Protein AF-A0A813E337-F1 (afdb_monomer)

InterPro domains:
  IPR007271 Nucleotide-sugar transporter [PF04142] (311-535)
  IPR007271 Nucleotide-sugar transporter [PTHR10231] (270-540)

Solvent-accessible surface area (backbone atoms only — not comparable to full-atom values): 30916 Å² total; per-residue (Å²): 139,85,83,78,85,76,80,70,97,73,87,74,57,74,67,59,58,58,54,57,65,64,73,79,60,86,74,76,52,71,68,57,54,50,50,56,48,51,52,43,22,50,47,61,25,46,38,60,53,32,47,57,50,38,35,51,77,67,97,60,87,72,90,83,71,86,52,74,73,40,78,45,33,32,48,40,73,59,95,91,29,63,77,26,37,35,20,27,30,29,72,42,77,56,98,71,28,38,30,32,34,34,77,89,61,60,74,53,75,32,43,53,74,57,44,59,73,27,57,49,83,76,66,77,77,50,98,91,51,85,41,48,66,35,79,43,33,33,57,41,76,58,88,93,28,59,93,40,58,44,48,26,36,28,41,31,37,46,92,62,33,36,31,32,34,36,75,93,60,62,74,51,76,32,50,42,75,57,45,62,72,29,56,48,85,65,60,76,85,50,91,95,61,84,53,59,46,26,73,44,49,33,51,37,86,46,99,92,33,55,87,40,70,43,61,28,36,29,66,40,70,52,101,64,32,36,29,33,34,38,87,88,72,48,76,48,75,43,45,47,70,58,51,58,74,28,42,55,75,77,72,70,76,79,73,72,82,67,60,69,63,37,61,71,60,41,48,59,50,51,26,31,53,53,50,28,50,52,22,52,57,57,20,47,70,32,93,81,34,40,70,53,27,47,45,54,30,77,52,66,89,59,41,68,59,30,26,53,44,16,37,41,46,25,51,21,52,52,30,48,50,61,23,61,77,49,52,56,71,69,60,51,58,53,59,52,59,51,36,56,54,46,39,53,50,47,44,28,70,75,52,40,82,83,44,66,75,51,74,68,46,51,50,36,45,50,51,49,51,50,54,46,50,53,52,52,55,63,62,55,73,78,56,90,44,76,71,62,46,52,48,39,51,51,24,49,52,33,46,54,52,24,34,49,39,45,41,54,31,43,56,53,44,28,54,49,47,50,75,46,57,90,51,60,66,44,27,56,48,26,28,21,27,52,36,16,37,54,42,39,49,53,50,32,54,74,78,40,43,64,44,75,73,38,73,71,50,37,54,34,60,64,47,74,36,45,53,47,33,24,53,41,51,35,52,46,51,54,45,51,52,49,41,24,54,75,62,36,63,63,62,51,53,46,33,58,39,52,15,56,54,52,32,51,54,47,38,46,70,39,80,88,63,74,42,77,85,51,69,70,59,53,52,53,52,49,52,46,36,51,42,51,46,52,40,51,51,58,46,51,54,52,54,52,52,52,59,74,70,52,80,77,80,77,73,79,74,86,81,126

Foldseek 3Di:
DDDD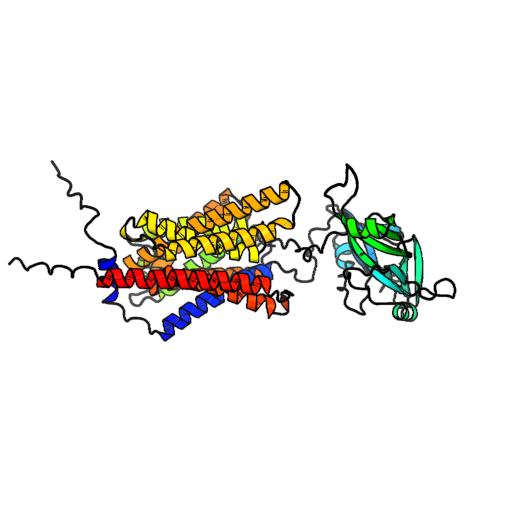PPPDPPDDDPVNLVVVLVPPDDFPDPVVLVVLLVLLLVLLLCLVVLVVVLLDDPQDPPLDDDDAQDKFKFQDDDPVRHQKIFIWGFHDDDPFWTWIATPVGDIDIDGSVNRSVGTDGDDPDDVQDDDQQDKFKFQDDDPVRHPHIWIWGFGMDHPQWTKTATLVGDIDIDGPVVRSVGTDDQDEDDPPDDGQRDWFWFQDDDPVRHPPIFIWGFGDDDPFWTWTATPVSDIDIDGPVVRNVRGDDDQPPPPPLSDRQADLLLLVLVLLVVLLVVLLVVLCPDPVHSVVSNCLQVDDPLLVLLLVLLLLVLLLSVLVSVLVNLDDPLLLLLLLLLLLVLLLVVCCVVVPPVSDDDPLLVVLNVVSVVLNVVVVVVVVVNDPDPVSVVSNVVSSVSSNVSSNSVSVSQQSLLVSLSSVVVRDLSSSSSSNSVSNSVSNVVVCCVPPVQCVPDPCSSCRSDDPSSVVSSVSVSSNVSSSSVCSNSPNPLSSSLSSLSSSLVSVVCLCPPPVNVDPDDPVVNVSSVSSSVSSVVSSVVSVVVVVVVVVVDDDPPDDPDDD

Radius of gyration: 31.26 Å; Cα contacts (8 Å, |Δi|>4): 747; chains: 1; bounding box: 81×55×105 Å

Structure (mmCIF, N/CA/C/O backbone):
data_AF-A0A813E337-F1
#
_entry.id   AF-A0A813E337-F1
#
loop_
_atom_site.group_PDB
_atom_site.id
_atom_site.type_symbol
_atom_site.label_atom_id
_atom_site.label_alt_id
_atom_site.label_comp_id
_atom_site.label_asym_id
_atom_site.label_entity_id
_atom_site.label_seq_id
_atom_site.pdbx_PDB_ins_code
_atom_site.Cartn_x
_atom_site.Cartn_y
_atom_site.Cartn_z
_atom_site.occupancy
_atom_site.B_iso_or_equiv
_atom_site.auth_seq_id
_atom_site.auth_comp_id
_atom_site.auth_asym_id
_atom_site.auth_atom_id
_atom_site.pdbx_PDB_model_num
ATOM 1 N N . MET A 1 1 ? -21.466 32.734 41.279 1.00 33.88 1 MET A N 1
ATOM 2 C CA . MET A 1 1 ? -20.291 31.867 41.506 1.00 33.88 1 MET A CA 1
ATOM 3 C C . MET A 1 1 ? -20.679 30.455 41.108 1.00 33.88 1 MET A C 1
ATOM 5 O O . MET A 1 1 ? -21.390 29.799 41.851 1.00 33.88 1 MET A O 1
ATOM 9 N N . VAL A 1 2 ? -20.325 30.049 39.889 1.00 30.69 2 VAL A N 1
ATOM 10 C CA . VAL A 1 2 ? -20.595 28.709 39.349 1.00 30.69 2 VAL A CA 1
ATOM 11 C C . VAL A 1 2 ? -19.306 27.916 39.513 1.00 30.69 2 VAL A C 1
ATOM 13 O O . VAL A 1 2 ? -18.301 28.245 38.887 1.00 30.69 2 VAL A O 1
A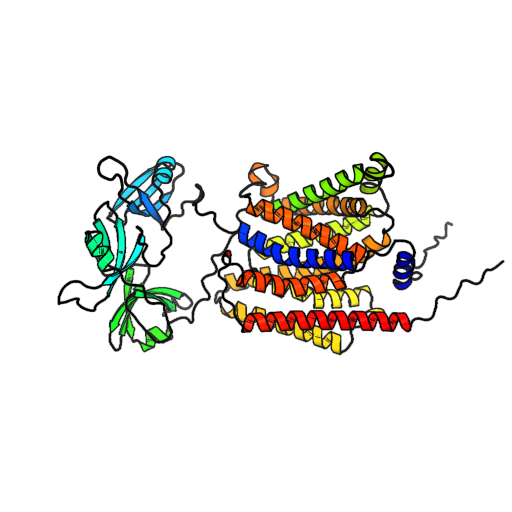TOM 16 N N . GLN A 1 3 ? -19.315 26.935 40.410 1.00 25.69 3 GLN A N 1
ATOM 17 C CA . GLN A 1 3 ? -18.191 26.038 40.638 1.00 25.69 3 GLN A CA 1
ATOM 18 C C . GLN A 1 3 ? -18.334 24.869 39.657 1.00 25.69 3 GLN A C 1
ATOM 20 O O . GLN A 1 3 ? -19.312 24.128 39.685 1.00 25.69 3 GLN A O 1
ATOM 25 N N . SER A 1 4 ? -17.403 24.788 38.711 1.00 28.17 4 SER A N 1
ATOM 26 C CA . SER A 1 4 ? -17.329 23.749 37.690 1.00 28.17 4 SER A CA 1
ATOM 27 C C . SER A 1 4 ? -16.837 22.435 38.298 1.00 28.17 4 SER A C 1
ATOM 29 O O . SER A 1 4 ? -15.667 22.340 38.676 1.00 28.17 4 SER A O 1
ATOM 31 N N . ASP A 1 5 ? -17.690 21.412 38.333 1.00 28.72 5 ASP A N 1
ATOM 32 C CA . ASP A 1 5 ? -17.273 20.036 38.612 1.00 28.72 5 ASP A CA 1
ATOM 33 C C . ASP A 1 5 ? -16.485 19.479 37.420 1.00 28.72 5 ASP A C 1
ATOM 35 O O . ASP A 1 5 ? -17.016 18.933 36.448 1.00 28.72 5 ASP A O 1
ATOM 39 N N . MET A 1 6 ? -15.170 19.653 37.492 1.00 26.56 6 MET A N 1
ATOM 40 C CA . MET A 1 6 ? -14.204 19.042 36.594 1.00 26.56 6 MET A CA 1
ATOM 41 C C . MET A 1 6 ? -14.080 17.559 36.972 1.00 26.56 6 MET A C 1
ATOM 43 O O . MET A 1 6 ? -13.317 17.196 37.864 1.00 26.56 6 MET A O 1
ATOM 47 N N . LYS A 1 7 ? -14.858 16.684 36.318 1.00 26.81 7 LYS A N 1
ATOM 48 C CA . LYS A 1 7 ? -14.708 15.227 36.470 1.00 26.81 7 LYS A CA 1
ATOM 49 C C . LYS A 1 7 ? -13.282 14.816 36.088 1.00 26.81 7 LYS A C 1
ATOM 51 O O . LYS A 1 7 ? -12.870 14.972 34.938 1.00 26.81 7 LYS A O 1
ATOM 56 N N . SER A 1 8 ? -12.545 14.307 37.075 1.00 26.91 8 SER A N 1
ATOM 57 C CA . SER A 1 8 ? -11.182 13.794 36.942 1.00 26.91 8 SER A CA 1
ATOM 58 C C . SER A 1 8 ? -11.106 12.688 35.885 1.00 26.91 8 SER A C 1
ATOM 60 O O . SER A 1 8 ? -11.928 11.776 35.846 1.00 26.91 8 SER A O 1
ATOM 62 N N . TYR A 1 9 ? -10.090 12.759 35.026 1.00 28.55 9 TYR A N 1
ATOM 63 C CA . TYR A 1 9 ? -9.856 11.880 33.871 1.00 28.55 9 TYR A CA 1
ATOM 64 C C . TYR A 1 9 ? -9.360 10.463 34.256 1.00 28.55 9 TYR A C 1
ATOM 66 O O . TYR A 1 9 ? -8.743 9.776 33.443 1.00 28.55 9 TYR A O 1
ATOM 74 N N . THR A 1 10 ? -9.578 10.027 35.500 1.00 35.53 10 THR A N 1
ATOM 75 C CA . THR A 1 10 ? -8.940 8.842 36.107 1.00 35.53 10 THR A CA 1
ATOM 76 C C . THR A 1 10 ? -9.859 7.650 36.362 1.00 35.53 10 THR A C 1
ATOM 78 O O . THR A 1 10 ? -9.346 6.563 36.612 1.00 35.53 10 THR A O 1
ATOM 81 N N . ASP A 1 11 ? -11.182 7.788 36.254 1.00 35.00 11 ASP A N 1
ATOM 82 C CA . ASP A 1 11 ? -12.082 6.843 36.943 1.00 35.00 11 ASP A CA 1
ATOM 83 C C . ASP A 1 11 ? -12.647 5.706 36.067 1.00 35.00 11 ASP A C 1
ATOM 85 O O . ASP A 1 11 ? -13.554 4.990 36.479 1.00 35.00 11 ASP A O 1
ATOM 89 N N . ALA A 1 12 ? -12.092 5.475 34.872 1.00 32.62 12 ALA A N 1
ATOM 90 C CA . ALA A 1 12 ? -12.396 4.276 34.084 1.00 32.62 12 ALA A CA 1
ATOM 91 C C . ALA A 1 12 ? -11.132 3.709 33.427 1.00 32.62 12 ALA A C 1
ATOM 93 O O . ALA A 1 12 ? -10.638 4.210 32.413 1.00 32.62 12 ALA A O 1
ATOM 94 N N . THR A 1 13 ? -10.602 2.630 33.996 1.00 38.00 13 THR A N 1
ATOM 95 C CA . THR A 1 13 ? -9.501 1.860 33.413 1.00 38.00 13 THR A CA 1
ATOM 96 C C . THR A 1 13 ? -9.983 1.062 32.194 1.00 38.00 13 THR A C 1
ATOM 98 O O . THR A 1 13 ? -11.095 0.545 32.159 1.00 38.00 13 THR A O 1
ATOM 101 N N . PHE A 1 14 ? -9.137 0.925 31.164 1.00 36.78 14 PHE A N 1
ATOM 102 C CA . PHE A 1 14 ? -9.425 0.198 29.909 1.00 36.78 14 PHE A CA 1
ATOM 103 C C . PHE A 1 14 ? -9.961 -1.238 30.097 1.00 36.78 14 PHE A C 1
ATOM 105 O O . PHE A 1 14 ? -10.621 -1.763 29.199 1.00 36.78 14 PHE A O 1
ATOM 112 N N . SER A 1 15 ? -9.689 -1.872 31.242 1.00 37.12 15 SER A N 1
ATOM 113 C CA . SER A 1 15 ? -10.260 -3.167 31.629 1.00 37.12 15 SER A CA 1
ATOM 114 C C . SER A 1 15 ? -11.779 -3.115 31.780 1.00 37.12 15 SER A C 1
ATOM 116 O O . SER A 1 15 ? -12.457 -4.062 31.395 1.00 37.12 15 SER A O 1
ATOM 118 N N . ASP A 1 16 ? -12.328 -2.002 32.259 1.00 33.31 16 ASP A N 1
ATOM 119 C CA . ASP A 1 16 ? -13.739 -1.889 32.637 1.00 33.31 16 ASP A CA 1
ATOM 120 C C . ASP A 1 16 ? -14.629 -1.638 31.412 1.00 33.31 16 ASP A C 1
ATOM 122 O O . ASP A 1 16 ? -15.734 -2.179 31.308 1.00 33.31 16 ASP A O 1
ATOM 126 N N . VAL A 1 17 ? -14.097 -0.935 30.405 1.00 40.19 17 VAL A N 1
ATOM 127 C CA . VAL A 1 17 ? -14.743 -0.751 29.093 1.00 40.19 17 VAL A CA 1
ATOM 128 C C . VAL A 1 17 ? -14.653 -2.030 28.249 1.00 40.19 17 VAL A C 1
ATOM 130 O O . VAL A 1 17 ? -15.630 -2.418 27.610 1.00 40.19 17 VAL A O 1
ATOM 133 N N . ALA A 1 18 ? -13.517 -2.739 28.286 1.00 36.94 18 ALA A N 1
ATOM 134 C CA . ALA A 1 18 ? -13.353 -4.017 27.588 1.00 36.94 18 ALA A CA 1
ATOM 135 C C . ALA A 1 18 ? -14.192 -5.152 28.209 1.00 36.94 18 ALA A C 1
ATOM 137 O O . ALA A 1 18 ? -14.639 -6.050 27.490 1.00 36.94 18 ALA A O 1
ATOM 138 N N . ASN A 1 19 ? -14.428 -5.111 29.524 1.00 34.75 19 ASN A N 1
ATOM 139 C CA . ASN A 1 19 ? -15.256 -6.090 30.230 1.00 34.75 19 ASN A CA 1
ATOM 140 C C . ASN A 1 19 ? -16.757 -5.782 30.127 1.00 34.75 19 ASN A C 1
ATOM 142 O O . ASN A 1 19 ? -17.545 -6.719 30.014 1.00 34.75 19 ASN A O 1
ATOM 146 N N . SER A 1 20 ? -17.158 -4.507 30.076 1.00 30.70 20 SER A N 1
ATOM 147 C CA . SER A 1 20 ? -18.566 -4.133 29.865 1.00 30.70 20 SER A CA 1
ATOM 148 C C . SER A 1 20 ? -19.017 -4.370 28.418 1.00 30.70 20 SER A C 1
ATOM 150 O O . SER A 1 20 ? -20.097 -4.906 28.193 1.00 30.70 20 SER A O 1
ATOM 152 N N . ALA A 1 21 ? -18.153 -4.117 27.425 1.00 40.03 21 ALA A N 1
ATOM 153 C CA . ALA A 1 21 ? -18.443 -4.414 26.015 1.00 40.03 21 ALA A CA 1
ATOM 154 C C . ALA A 1 21 ? -18.514 -5.925 25.696 1.00 40.03 21 ALA A C 1
ATOM 156 O O . ALA A 1 21 ? -19.068 -6.322 24.672 1.00 40.03 21 ALA A O 1
ATOM 157 N N . LYS A 1 22 ? -17.979 -6.791 26.569 1.00 37.12 22 LYS A N 1
ATOM 158 C CA . LYS A 1 22 ? -18.057 -8.257 26.431 1.00 37.12 22 LYS A CA 1
ATOM 159 C C . LYS A 1 22 ? -19.416 -8.848 26.827 1.00 37.12 22 LYS A C 1
ATOM 161 O O . LYS A 1 22 ? -19.606 -10.041 26.587 1.00 37.12 22 LYS A O 1
ATOM 166 N N . LYS A 1 23 ? -20.322 -8.075 27.441 1.00 35.97 23 LYS A N 1
ATOM 167 C CA . LYS A 1 23 ? -21.555 -8.606 28.047 1.00 35.97 23 LYS A CA 1
ATOM 168 C C . LYS A 1 23 ? -22.811 -8.585 27.162 1.00 35.97 23 LYS A C 1
ATOM 170 O O . LYS A 1 23 ? -23.722 -9.330 27.489 1.00 35.97 23 LYS A O 1
ATOM 175 N N . GLU A 1 24 ? -22.863 -7.847 26.044 1.00 36.81 24 GLU A N 1
ATOM 176 C CA . GLU A 1 24 ? -24.138 -7.669 25.302 1.00 36.81 24 GLU A CA 1
ATOM 177 C C . GLU A 1 24 ? -24.116 -7.882 23.772 1.00 36.81 24 GLU A C 1
ATOM 179 O O . GLU A 1 24 ? -25.138 -7.704 23.118 1.00 36.81 24 GLU A O 1
ATOM 184 N N . ALA A 1 25 ? -23.021 -8.355 23.169 1.00 40.75 25 ALA A N 1
ATOM 185 C CA . ALA A 1 25 ? -23.039 -8.801 21.769 1.00 40.75 25 ALA A CA 1
ATOM 186 C C . ALA A 1 25 ? -22.798 -10.312 21.696 1.00 40.75 25 ALA A C 1
ATOM 188 O O . ALA A 1 25 ? -21.796 -10.799 22.223 1.00 40.75 25 ALA A O 1
ATOM 189 N N . SER A 1 26 ? -23.693 -11.058 21.036 1.00 43.09 26 SER A N 1
ATOM 190 C CA . SER A 1 26 ? -23.486 -12.476 20.717 1.00 43.09 26 SER A CA 1
ATOM 191 C C . SER A 1 26 ? -22.092 -12.644 20.111 1.00 43.09 26 SER A C 1
ATOM 193 O O . SER A 1 26 ? -21.827 -12.115 19.027 1.00 43.09 26 SER A O 1
ATOM 195 N N . LYS A 1 27 ? -21.173 -13.306 20.827 1.00 54.78 27 LYS A N 1
ATOM 196 C CA . LYS A 1 27 ? -19.796 -13.453 20.351 1.00 54.78 27 LYS A CA 1
ATOM 197 C C . LYS A 1 27 ? -19.831 -14.137 18.980 1.00 54.78 27 LYS A C 1
ATOM 199 O O . LYS A 1 27 ? -20.438 -15.204 18.873 1.00 54.78 27 LYS A O 1
ATOM 204 N N . PRO A 1 28 ? -19.223 -13.545 17.938 1.00 67.81 28 PRO A N 1
ATOM 205 C CA . PRO A 1 28 ? -19.133 -14.195 16.638 1.00 67.81 28 PRO A CA 1
ATOM 206 C C . PRO A 1 28 ? -18.481 -15.573 16.793 1.00 67.81 28 PRO A C 1
ATOM 208 O O . PRO A 1 28 ? -17.564 -15.739 17.602 1.00 67.81 28 PRO A O 1
ATOM 211 N N . SER A 1 29 ? -18.966 -16.564 16.041 1.00 79.88 29 SER A N 1
ATOM 212 C CA . SER A 1 29 ? -18.441 -17.929 16.125 1.00 79.88 29 SER A CA 1
ATOM 213 C C . SER A 1 29 ? -16.946 -17.957 15.789 1.00 79.88 29 SER A C 1
ATOM 215 O O . SER A 1 29 ? -16.470 -17.199 14.939 1.00 79.88 29 SER A O 1
ATOM 217 N N . SER A 1 30 ? -16.190 -18.855 16.426 1.00 79.12 30 SER A N 1
ATOM 218 C CA . SER A 1 30 ? -14.748 -18.994 16.177 1.00 79.12 30 SER A CA 1
ATOM 219 C C . SER A 1 30 ? -14.438 -19.236 14.694 1.00 79.12 30 SER A C 1
ATOM 221 O O . SER A 1 30 ? -13.461 -18.703 14.175 1.00 79.12 30 SER A O 1
ATOM 223 N N . GLY A 1 31 ? -15.310 -19.965 13.985 1.00 80.75 31 GLY A N 1
ATOM 224 C CA . GLY A 1 31 ? -15.195 -20.182 12.540 1.00 80.75 31 GLY A CA 1
ATOM 225 C C . GLY A 1 31 ? -15.337 -18.897 11.718 1.00 80.75 31 GLY A C 1
ATOM 226 O O . GLY A 1 31 ? -14.555 -18.674 10.797 1.00 80.75 31 GLY A O 1
ATOM 227 N N . PHE A 1 32 ? -16.271 -18.010 12.078 1.00 85.00 32 PHE A N 1
ATOM 228 C CA . PHE A 1 32 ? -16.419 -16.710 11.416 1.00 85.00 32 PHE A CA 1
ATOM 229 C C . PHE A 1 32 ? -15.192 -15.815 11.633 1.00 85.00 32 PHE A C 1
ATOM 231 O O . PHE A 1 32 ? -14.718 -15.178 10.694 1.00 85.00 32 PHE A O 1
ATOM 238 N N . LEU A 1 33 ? -14.648 -15.789 12.854 1.00 84.56 33 LEU A N 1
ATOM 239 C CA . LEU A 1 33 ? -13.453 -15.001 13.168 1.00 84.56 33 LEU A CA 1
ATOM 240 C C . LEU A 1 33 ? -12.220 -15.490 12.400 1.00 84.56 33 LEU A C 1
ATOM 242 O O . LEU A 1 33 ? -11.466 -14.667 11.878 1.00 84.56 33 LEU A O 1
ATOM 246 N N . LEU A 1 34 ? -12.041 -16.810 12.288 1.00 84.94 34 LEU A N 1
ATOM 247 C CA . LEU A 1 34 ? -10.969 -17.399 11.485 1.00 84.94 34 LEU A CA 1
ATOM 248 C C . LEU A 1 34 ? -11.130 -17.057 10.002 1.00 84.94 34 LEU A C 1
ATOM 250 O O . LEU A 1 34 ? -10.171 -16.602 9.386 1.00 84.94 34 LEU A O 1
ATOM 254 N N . LEU A 1 35 ? -12.339 -17.185 9.445 1.00 88.62 35 LEU A N 1
ATOM 255 C CA . LEU A 1 35 ? -12.611 -16.827 8.051 1.00 88.62 35 LEU A CA 1
ATOM 256 C C . LEU A 1 35 ? -12.308 -15.348 7.773 1.00 88.62 35 LEU A C 1
ATOM 258 O O . LEU A 1 35 ? -11.619 -15.030 6.804 1.00 88.62 35 LEU A O 1
ATOM 262 N N . LEU A 1 36 ? -12.786 -14.445 8.634 1.00 88.62 36 LEU A N 1
ATOM 263 C CA . LEU A 1 36 ? -12.533 -13.009 8.518 1.00 88.62 36 LEU A CA 1
ATOM 264 C C . LEU A 1 36 ? -11.029 -12.704 8.544 1.00 88.62 36 LEU A C 1
ATOM 266 O O . LEU A 1 36 ? -10.538 -11.921 7.728 1.00 88.62 36 LEU A O 1
ATOM 270 N N . TRP A 1 37 ? -10.294 -13.334 9.463 1.00 89.69 37 TRP A N 1
ATOM 271 C CA . TRP A 1 37 ? -8.851 -13.161 9.583 1.00 89.69 37 TRP A CA 1
ATOM 272 C C . TRP A 1 37 ? -8.103 -13.714 8.359 1.00 89.69 37 TRP A C 1
ATOM 274 O O . TRP A 1 37 ? -7.244 -13.029 7.807 1.00 89.69 37 TRP A O 1
ATOM 284 N N . SER A 1 38 ? -8.472 -14.896 7.860 1.00 87.75 38 SER A N 1
ATOM 285 C CA . SER A 1 38 ? -7.885 -15.481 6.648 1.00 87.75 38 SER A CA 1
ATOM 286 C C . SER A 1 38 ? -8.143 -14.624 5.406 1.00 87.75 38 SER A C 1
ATOM 288 O O . SER A 1 38 ? -7.221 -14.390 4.624 1.00 87.75 38 SER A O 1
ATOM 290 N N . LEU A 1 39 ? -9.360 -14.093 5.242 1.00 90.56 39 LEU A N 1
ATOM 291 C CA . LEU A 1 39 ? -9.690 -13.163 4.157 1.00 90.56 39 LEU A CA 1
ATOM 292 C C . LEU A 1 39 ? -8.877 -11.870 4.254 1.00 90.56 39 LEU A C 1
ATOM 294 O O . LEU A 1 39 ? -8.397 -11.364 3.238 1.00 90.56 39 LEU A O 1
ATOM 298 N N . PHE A 1 40 ? -8.676 -11.354 5.468 1.00 90.19 40 PHE A N 1
ATOM 299 C CA . PHE A 1 40 ? -7.812 -10.204 5.706 1.00 90.19 40 PHE A CA 1
ATOM 300 C C . PHE A 1 40 ? -6.366 -10.479 5.266 1.00 90.19 40 PHE A C 1
ATOM 302 O O . PHE A 1 40 ? -5.814 -9.688 4.500 1.00 90.19 40 PHE A O 1
ATOM 309 N N . VAL A 1 41 ? -5.774 -11.603 5.686 1.00 88.88 41 VAL A N 1
ATOM 310 C CA . VAL A 1 41 ? -4.406 -12.004 5.306 1.00 88.88 41 VAL A CA 1
ATOM 311 C C . VAL A 1 41 ? -4.279 -12.157 3.792 1.00 88.88 41 VAL A C 1
ATOM 313 O O . VAL A 1 41 ? -3.362 -11.597 3.186 1.00 88.88 41 VAL A O 1
ATOM 316 N N . LEU A 1 42 ? -5.223 -12.865 3.169 1.00 89.06 42 LEU A N 1
ATOM 317 C CA . LEU A 1 42 ? -5.220 -13.122 1.734 1.00 89.06 42 LEU A CA 1
ATOM 318 C C . LEU A 1 42 ? -5.329 -11.823 0.932 1.00 89.06 42 LEU A C 1
ATOM 320 O O . LEU A 1 42 ? -4.506 -11.561 0.058 1.00 89.06 42 LEU A O 1
ATOM 324 N N . ASN A 1 43 ? -6.297 -10.965 1.260 1.00 88.81 43 ASN A N 1
ATOM 325 C CA . ASN A 1 43 ? -6.451 -9.683 0.583 1.00 88.81 43 ASN A CA 1
ATOM 326 C C . ASN A 1 43 ? -5.231 -8.775 0.811 1.00 88.81 43 ASN A C 1
ATOM 328 O O . ASN A 1 43 ? -4.817 -8.051 -0.096 1.00 88.81 43 ASN A O 1
ATOM 332 N N . ARG A 1 44 ? -4.601 -8.837 1.993 1.00 85.50 44 ARG A N 1
ATOM 333 C CA . ARG A 1 44 ? -3.370 -8.089 2.269 1.00 85.50 44 ARG A CA 1
ATOM 334 C C . ARG A 1 44 ? -2.204 -8.548 1.394 1.00 85.50 44 ARG A C 1
ATOM 336 O O . ARG A 1 44 ? -1.435 -7.689 0.964 1.00 85.50 44 ARG A O 1
ATOM 343 N N . ALA A 1 45 ? -2.103 -9.847 1.114 1.00 83.31 45 ALA A N 1
ATOM 344 C CA . ALA A 1 45 ? -1.099 -10.427 0.223 1.00 83.31 45 ALA A CA 1
ATOM 345 C C . ALA A 1 45 ? -1.389 -10.161 -1.266 1.00 83.31 45 ALA A C 1
ATOM 347 O O . ALA A 1 45 ? -0.468 -9.890 -2.032 1.00 83.31 45 ALA A O 1
ATOM 348 N N . LEU A 1 46 ? -2.661 -10.177 -1.678 1.00 81.62 46 LEU A N 1
ATOM 349 C CA . LEU A 1 46 ? -3.082 -9.905 -3.060 1.00 81.62 46 LEU A CA 1
ATOM 350 C C . LEU A 1 46 ? -2.973 -8.426 -3.442 1.00 81.62 46 LEU A C 1
ATOM 352 O O . LEU A 1 46 ? -2.797 -8.090 -4.611 1.00 81.62 46 LEU A O 1
ATOM 356 N N . HIS A 1 47 ? -3.067 -7.523 -2.471 1.00 80.25 47 HIS A N 1
ATOM 357 C CA . HIS A 1 47 ? -3.107 -6.093 -2.744 1.00 80.25 47 HIS A CA 1
ATOM 358 C C . HIS A 1 47 ? -1.871 -5.550 -3.500 1.00 80.25 47 HIS A C 1
ATOM 360 O O . HIS A 1 47 ? -2.042 -4.891 -4.528 1.00 80.25 47 HIS A O 1
ATOM 366 N N . PRO A 1 48 ? -0.623 -5.848 -3.089 1.00 74.50 48 PRO A N 1
ATOM 367 C CA . PRO A 1 48 ? 0.556 -5.432 -3.848 1.00 74.50 48 PRO A CA 1
ATOM 368 C C . PRO A 1 48 ? 0.670 -6.147 -5.201 1.00 74.50 48 PRO A C 1
ATOM 370 O O . PRO A 1 48 ? 1.166 -5.556 -6.152 1.00 74.50 48 PRO A O 1
ATOM 373 N N . ILE A 1 49 ? 0.157 -7.378 -5.316 1.00 74.25 49 ILE A N 1
ATOM 374 C CA . ILE A 1 49 ? 0.089 -8.123 -6.584 1.00 74.25 49 ILE A CA 1
ATOM 375 C C . ILE A 1 49 ? -0.813 -7.386 -7.582 1.00 74.25 49 ILE A C 1
ATOM 377 O O . ILE A 1 49 ? -0.442 -7.249 -8.746 1.00 74.25 49 ILE A O 1
ATOM 381 N N . ALA A 1 50 ? -1.956 -6.855 -7.135 1.00 75.50 50 ALA A N 1
ATOM 382 C CA . ALA A 1 50 ? -2.842 -6.043 -7.970 1.00 75.50 50 ALA A CA 1
ATOM 383 C C . ALA A 1 50 ? -2.159 -4.748 -8.448 1.00 75.50 50 ALA A C 1
ATOM 385 O O . ALA A 1 50 ? -2.297 -4.375 -9.611 1.00 75.50 50 ALA A O 1
ATOM 386 N N . ILE A 1 51 ? -1.373 -4.097 -7.582 1.00 73.56 51 ILE A N 1
ATOM 387 C CA . ILE A 1 51 ? -0.572 -2.917 -7.948 1.00 73.56 51 ILE A CA 1
ATOM 388 C C . ILE A 1 51 ? 0.516 -3.290 -8.961 1.00 73.56 51 ILE A C 1
ATOM 390 O O . ILE A 1 51 ? 0.718 -2.603 -9.957 1.00 73.56 51 ILE A O 1
ATOM 394 N N . ASP A 1 52 ? 1.219 -4.397 -8.753 1.00 69.25 52 ASP A N 1
ATOM 395 C CA . ASP A 1 52 ? 2.239 -4.836 -9.702 1.00 69.25 52 ASP A CA 1
ATOM 396 C C . ASP A 1 52 ? 1.644 -5.297 -11.031 1.00 69.25 52 ASP A C 1
ATOM 398 O O . ASP A 1 52 ? 2.296 -5.176 -12.068 1.00 69.25 52 ASP A O 1
ATOM 402 N N . TYR A 1 53 ? 0.408 -5.793 -11.024 1.00 70.56 53 TYR A N 1
ATOM 403 C CA . TYR A 1 53 ? -0.350 -6.079 -12.231 1.00 70.56 53 TYR A CA 1
ATOM 404 C C . TYR A 1 53 ? -0.773 -4.794 -12.956 1.00 70.56 53 TYR A C 1
ATOM 406 O O . TYR A 1 53 ? -0.598 -4.717 -14.169 1.00 70.56 53 TYR A O 1
ATOM 414 N N . SER A 1 54 ? -1.242 -3.760 -12.245 1.00 69.44 54 SER A N 1
ATOM 415 C CA . SER A 1 54 ? -1.623 -2.472 -12.854 1.00 69.44 54 SER A CA 1
ATOM 416 C C . SER A 1 54 ? -0.439 -1.731 -13.485 1.00 69.44 54 SER A C 1
ATOM 418 O O . SER A 1 54 ? -0.608 -0.985 -14.449 1.00 69.44 54 SER A O 1
ATOM 420 N N . LYS A 1 55 ? 0.774 -1.994 -12.988 1.00 66.06 55 LYS A N 1
ATOM 421 C CA . LYS A 1 55 ? 2.037 -1.535 -13.575 1.00 66.06 55 LYS A CA 1
ATOM 422 C C . LYS A 1 55 ? 2.437 -2.266 -14.866 1.00 66.06 55 LYS A C 1
ATOM 424 O O . LYS A 1 55 ? 3.331 -1.796 -15.572 1.00 66.06 55 LYS A O 1
ATOM 429 N N . ARG A 1 56 ? 1.871 -3.441 -15.176 1.00 54.09 56 ARG A N 1
ATOM 430 C CA . ARG A 1 56 ? 2.277 -4.213 -16.363 1.00 54.09 56 ARG A CA 1
ATOM 431 C C . ARG A 1 56 ? 1.780 -3.540 -17.627 1.00 54.09 56 ARG A C 1
ATOM 433 O O . ARG A 1 56 ? 0.610 -3.191 -17.748 1.00 54.09 56 ARG A O 1
ATOM 440 N N . ALA A 1 57 ? 2.673 -3.449 -18.605 1.00 39.44 57 ALA A N 1
ATOM 441 C CA . ALA A 1 57 ? 2.264 -3.132 -19.952 1.00 39.44 57 ALA A CA 1
ATOM 442 C C . ALA A 1 57 ? 1.408 -4.264 -20.520 1.00 39.44 57 ALA A C 1
ATOM 444 O O . ALA A 1 57 ? 1.905 -5.367 -20.753 1.00 39.44 57 ALA A O 1
ATOM 445 N N . THR A 1 58 ? 0.130 -3.977 -20.769 1.00 34.16 58 THR A N 1
ATOM 446 C CA . THR A 1 58 ? -0.560 -4.593 -21.899 1.00 34.16 58 THR A CA 1
ATOM 447 C C . THR A 1 58 ? 0.313 -4.349 -23.126 1.00 34.16 58 THR A C 1
ATOM 449 O O . THR A 1 58 ? 0.838 -3.255 -23.325 1.00 34.16 58 THR A O 1
ATOM 452 N N . SER A 1 59 ? 0.585 -5.412 -23.869 1.00 33.12 59 SER A N 1
ATOM 453 C CA . SER A 1 59 ? 1.529 -5.483 -24.982 1.00 33.12 59 SER A CA 1
ATOM 454 C C . SER A 1 59 ? 1.052 -4.710 -26.216 1.00 33.12 59 SER A C 1
ATOM 456 O O . SER A 1 59 ? 0.825 -5.292 -27.270 1.00 33.12 59 SER A O 1
ATOM 458 N N . ALA A 1 60 ? 0.918 -3.398 -26.073 1.00 29.77 60 ALA A N 1
ATOM 459 C CA . ALA A 1 60 ? 0.835 -2.428 -27.147 1.00 29.77 60 ALA A CA 1
ATOM 460 C C . ALA A 1 60 ? 1.469 -1.128 -26.621 1.00 29.77 60 ALA A C 1
ATOM 462 O O . ALA A 1 60 ? 1.112 -0.695 -25.519 1.00 29.77 60 ALA A O 1
ATOM 463 N N . PRO A 1 61 ? 2.441 -0.520 -27.325 1.00 33.25 61 PRO A N 1
ATOM 464 C CA . PRO A 1 61 ? 2.843 0.841 -27.002 1.00 33.25 61 PRO A CA 1
ATOM 465 C C . PRO A 1 61 ? 1.604 1.737 -27.130 1.00 33.25 61 PRO A C 1
ATOM 467 O O . PRO A 1 61 ? 0.955 1.756 -28.172 1.00 33.25 61 PRO A O 1
ATOM 470 N N . GLU A 1 62 ? 1.238 2.427 -26.048 1.00 31.89 62 GLU A N 1
ATOM 471 C CA . GLU A 1 62 ? 0.214 3.470 -26.097 1.00 31.89 62 GLU A CA 1
ATOM 472 C C . GLU A 1 62 ? 0.693 4.563 -27.064 1.00 31.89 62 GLU A C 1
ATOM 474 O O . GLU A 1 62 ? 1.819 5.062 -26.949 1.00 31.89 62 GLU A O 1
ATOM 479 N N . ALA A 1 63 ? -0.156 4.913 -28.031 1.00 34.38 63 ALA A N 1
ATOM 480 C CA . ALA A 1 63 ? 0.034 6.061 -28.904 1.00 34.38 63 ALA A CA 1
ATOM 481 C C . ALA A 1 63 ? 0.142 7.323 -28.029 1.00 34.38 63 ALA A C 1
ATOM 483 O O . ALA A 1 63 ? -0.851 7.767 -27.456 1.00 34.38 63 ALA A O 1
ATOM 484 N N . GLY A 1 64 ? 1.350 7.876 -27.854 1.00 43.66 64 GLY A N 1
ATOM 485 C CA . GLY A 1 64 ? 1.498 9.092 -27.044 1.00 43.66 64 GLY A CA 1
ATOM 486 C C . GLY A 1 64 ? 2.892 9.549 -26.612 1.00 43.66 64 GLY A C 1
ATOM 487 O O . GLY A 1 64 ? 3.023 10.711 -26.241 1.00 43.66 64 GLY A O 1
ATOM 488 N N . ALA A 1 65 ? 3.950 8.734 -26.669 1.00 46.59 65 ALA A N 1
ATOM 489 C CA . ALA A 1 65 ? 5.284 9.214 -26.272 1.00 46.59 65 ALA A CA 1
ATOM 490 C C . ALA A 1 65 ? 6.421 8.560 -27.065 1.00 46.59 65 ALA A C 1
ATOM 492 O O . ALA A 1 65 ? 7.204 7.771 -26.534 1.00 46.59 65 ALA A O 1
ATOM 493 N N . TYR A 1 66 ? 6.541 8.909 -28.345 1.00 59.91 66 TYR A N 1
ATOM 494 C CA . TYR A 1 66 ? 7.749 8.602 -29.106 1.00 59.91 66 TYR A CA 1
ATOM 495 C C . TYR A 1 66 ? 8.932 9.358 -28.493 1.00 59.91 66 TYR A C 1
ATOM 497 O O . TYR A 1 66 ? 8.969 10.588 -28.508 1.00 59.91 66 TYR A O 1
ATOM 505 N N . LYS A 1 67 ? 9.893 8.632 -27.920 1.00 52.16 67 LYS A N 1
ATOM 506 C CA . LYS A 1 67 ? 11.135 9.220 -27.405 1.00 52.16 67 LYS A CA 1
ATOM 507 C C . LYS A 1 67 ? 12.177 9.242 -28.521 1.00 52.16 67 LYS A C 1
ATOM 509 O O . LYS A 1 67 ? 12.373 8.217 -29.178 1.00 52.16 67 LYS A O 1
ATOM 514 N N . LEU A 1 68 ? 12.857 10.376 -28.709 1.00 46.09 68 LEU A N 1
ATOM 515 C CA . LEU A 1 68 ? 14.033 10.445 -29.583 1.00 46.09 68 LEU A CA 1
ATOM 516 C C . LEU A 1 68 ? 15.051 9.363 -29.188 1.00 46.09 68 LEU A C 1
ATOM 518 O O . LEU A 1 68 ? 15.243 9.094 -28.002 1.00 46.09 68 LEU A O 1
ATOM 522 N N . GLY A 1 69 ? 15.672 8.741 -30.186 1.00 45.53 69 GLY A N 1
ATOM 523 C CA . GLY A 1 69 ? 16.629 7.646 -30.031 1.00 45.53 69 GLY A CA 1
ATOM 524 C C . GLY A 1 69 ? 16.005 6.269 -29.784 1.00 45.53 69 GLY A C 1
ATOM 525 O O . GLY A 1 69 ? 16.723 5.304 -29.539 1.00 45.53 69 GLY A O 1
ATOM 526 N N . SER A 1 70 ? 14.672 6.142 -29.811 1.00 50.03 70 SER A N 1
ATOM 527 C CA . SER A 1 70 ? 14.030 4.833 -29.625 1.00 50.03 70 SER A CA 1
ATOM 528 C C . SER A 1 70 ? 14.125 3.991 -30.903 1.00 50.03 70 SER A C 1
ATOM 530 O O . SER A 1 70 ? 13.702 4.478 -31.960 1.00 50.03 70 SER A O 1
ATOM 532 N N . PRO A 1 71 ? 14.607 2.734 -30.830 1.00 53.88 71 PRO A N 1
ATOM 533 C CA . PRO A 1 71 ? 14.529 1.806 -31.949 1.00 53.88 71 PRO A CA 1
ATOM 534 C C . PRO A 1 71 ? 13.077 1.353 -32.157 1.00 53.88 71 PRO A C 1
ATOM 536 O O . PRO A 1 71 ? 12.362 1.038 -31.204 1.00 53.88 71 PRO A O 1
ATOM 539 N N . VAL A 1 72 ? 12.640 1.316 -33.412 1.00 62.12 72 VAL A N 1
ATOM 540 C CA . VAL A 1 72 ? 11.294 0.932 -33.845 1.00 62.12 72 VAL A CA 1
ATOM 541 C C . VAL A 1 72 ? 11.358 0.009 -35.061 1.00 62.12 72 VAL A C 1
ATOM 543 O O . VAL A 1 72 ? 12.280 0.082 -35.870 1.00 62.12 72 VAL A O 1
ATOM 546 N N . SER A 1 73 ? 10.362 -0.865 -35.199 1.00 71.06 73 SER A N 1
ATOM 547 C CA . SER A 1 73 ? 10.188 -1.717 -36.380 1.00 71.06 73 SER A CA 1
ATOM 548 C C . SER A 1 73 ? 9.000 -1.228 -37.195 1.00 71.06 73 SER A C 1
ATOM 550 O O . SER A 1 73 ? 7.887 -1.144 -36.671 1.00 71.06 73 SER A O 1
ATOM 552 N N . LEU A 1 74 ? 9.228 -0.915 -38.468 1.00 73.50 74 LEU A N 1
ATOM 553 C CA . LEU A 1 74 ? 8.214 -0.370 -39.367 1.00 73.50 74 LEU A CA 1
ATOM 554 C C . LEU A 1 74 ? 7.907 -1.353 -40.495 1.00 73.50 74 LEU A C 1
ATOM 556 O O . LEU A 1 74 ? 8.828 -1.855 -41.141 1.00 73.50 74 LEU A O 1
ATOM 560 N N . LYS A 1 75 ? 6.623 -1.605 -40.761 1.00 78.31 75 LYS A N 1
ATOM 561 C CA . LYS A 1 75 ? 6.183 -2.319 -41.964 1.00 78.31 75 LYS A CA 1
ATOM 562 C C . LYS A 1 75 ? 6.459 -1.449 -43.199 1.00 78.31 75 LYS A C 1
ATOM 564 O O . LYS A 1 75 ? 6.317 -0.231 -43.139 1.00 78.31 75 LYS A O 1
ATOM 569 N N . GLY A 1 76 ? 6.878 -2.063 -44.301 1.00 69.62 76 GLY A N 1
ATOM 570 C CA . GLY A 1 76 ? 7.038 -1.385 -45.585 1.00 69.62 76 GLY A CA 1
ATOM 571 C C . GLY A 1 76 ? 5.699 -0.948 -46.175 1.00 69.62 76 GLY A C 1
ATOM 572 O O . GLY A 1 76 ? 4.710 -1.677 -46.081 1.00 69.62 76 GLY A O 1
ATOM 573 N N . ASP A 1 77 ? 5.677 0.241 -46.776 1.00 66.06 77 ASP A N 1
ATOM 574 C CA . ASP A 1 77 ? 4.531 0.826 -47.468 1.00 66.06 77 ASP A CA 1
ATOM 575 C C . ASP A 1 77 ? 4.687 0.762 -49.004 1.00 66.06 77 ASP A C 1
ATOM 577 O O . ASP A 1 77 ? 5.787 0.881 -49.546 1.00 66.06 77 ASP A O 1
ATOM 581 N N . GLY A 1 78 ? 3.568 0.571 -49.716 1.00 64.75 78 GLY A N 1
ATOM 582 C CA . GLY A 1 78 ? 3.501 0.518 -51.186 1.00 64.75 78 GLY A CA 1
ATOM 583 C C . GLY A 1 78 ? 3.737 -0.868 -51.809 1.00 64.75 78 GLY A C 1
ATOM 584 O O . GLY A 1 78 ? 4.228 -1.787 -51.159 1.00 64.75 78 GLY A O 1
ATOM 585 N N . GLU A 1 79 ? 3.413 -1.015 -53.101 1.00 54.38 79 GLU A N 1
ATOM 586 C CA . GLU A 1 79 ? 3.471 -2.298 -53.838 1.00 54.38 79 GLU A CA 1
ATOM 587 C C . GLU A 1 79 ? 4.857 -2.961 -53.819 1.00 54.38 79 GLU A C 1
ATOM 589 O O . GLU A 1 79 ? 4.975 -4.183 -53.869 1.00 54.38 79 GLU A O 1
ATOM 594 N N . ARG A 1 80 ? 5.920 -2.156 -53.714 1.00 53.97 80 ARG A N 1
ATOM 595 C CA . ARG A 1 80 ? 7.311 -2.625 -53.747 1.00 53.97 80 ARG A CA 1
ATOM 596 C C . ARG A 1 80 ? 7.826 -3.148 -52.403 1.00 53.97 80 ARG A C 1
ATOM 598 O O . ARG A 1 80 ? 8.784 -3.916 -52.395 1.00 53.97 80 ARG A O 1
ATOM 605 N N . TYR A 1 81 ? 7.241 -2.716 -51.286 1.00 62.97 81 TYR A N 1
ATOM 606 C CA . TYR A 1 81 ? 7.741 -3.014 -49.937 1.00 62.97 81 TYR A CA 1
ATOM 607 C C . TYR A 1 81 ? 6.693 -3.691 -49.044 1.00 62.97 81 TYR A C 1
ATOM 609 O O . TYR A 1 81 ? 6.949 -3.923 -47.860 1.00 62.97 81 TYR A O 1
ATOM 617 N N . ASP A 1 82 ? 5.536 -4.055 -49.600 1.00 61.62 82 ASP A N 1
ATOM 618 C CA . ASP A 1 82 ? 4.487 -4.752 -48.865 1.00 61.62 82 ASP A CA 1
ATOM 619 C C . ASP A 1 82 ? 4.959 -6.128 -48.357 1.00 61.62 82 ASP A C 1
ATOM 621 O O . ASP A 1 82 ? 5.430 -6.998 -49.096 1.00 61.62 82 ASP A O 1
ATOM 625 N N . GLY A 1 83 ? 4.838 -6.318 -47.043 1.00 58.88 83 GLY A N 1
ATOM 626 C CA . GLY A 1 83 ? 5.316 -7.502 -46.326 1.00 58.88 83 GLY A CA 1
ATOM 627 C C . GLY A 1 83 ? 6.773 -7.435 -45.854 1.00 58.88 83 GLY A C 1
ATOM 628 O O . GLY A 1 83 ? 7.220 -8.375 -45.201 1.00 58.88 83 GLY A O 1
ATOM 629 N N . HIS A 1 84 ? 7.503 -6.347 -46.126 1.00 65.62 84 HIS A N 1
ATOM 630 C CA . HIS A 1 84 ? 8.821 -6.107 -45.531 1.00 65.62 84 HIS A CA 1
ATOM 631 C C . HIS A 1 84 ? 8.682 -5.468 -44.146 1.00 65.62 84 HIS A C 1
ATOM 633 O O . HIS A 1 84 ? 7.756 -4.695 -43.898 1.00 65.62 84 HIS A O 1
ATOM 639 N N . ILE A 1 85 ? 9.625 -5.758 -43.250 1.00 71.00 85 ILE A N 1
ATOM 640 C CA . ILE A 1 85 ? 9.769 -5.058 -41.968 1.00 71.00 85 ILE A CA 1
ATOM 641 C C . ILE A 1 85 ? 11.176 -4.459 -41.913 1.00 71.00 85 ILE A C 1
ATOM 643 O O . ILE A 1 85 ? 12.151 -5.122 -42.272 1.00 71.00 85 ILE A O 1
ATOM 647 N N . PHE A 1 86 ? 11.278 -3.210 -41.464 1.00 69.62 86 PHE A N 1
ATOM 648 C CA . PHE A 1 86 ? 12.514 -2.435 -41.414 1.00 69.62 86 PHE A CA 1
ATOM 649 C C . PHE A 1 86 ? 12.812 -1.940 -40.002 1.00 69.62 86 PHE A C 1
ATOM 651 O O . PHE A 1 86 ? 11.916 -1.478 -39.297 1.00 69.62 86 PHE A O 1
ATOM 658 N N . SER A 1 87 ? 14.090 -1.985 -39.620 1.00 64.75 87 SER A N 1
ATOM 659 C CA . SER A 1 87 ? 14.574 -1.372 -38.384 1.00 64.75 87 SER A CA 1
ATOM 660 C C . SER A 1 87 ? 14.829 0.110 -38.627 1.00 64.75 87 SER A C 1
ATOM 662 O O . SER A 1 87 ? 15.499 0.481 -39.599 1.00 64.75 87 SER A O 1
ATOM 664 N N . ALA A 1 88 ? 14.305 0.955 -37.748 1.00 65.25 88 ALA A N 1
ATOM 665 C CA . ALA A 1 88 ? 14.513 2.389 -37.794 1.00 65.25 88 ALA A CA 1
ATOM 666 C C . ALA A 1 88 ? 14.663 2.981 -36.388 1.00 65.25 88 ALA A C 1
ATOM 668 O O . ALA A 1 88 ? 14.239 2.394 -35.400 1.00 65.25 88 ALA A O 1
ATOM 669 N N . GLU A 1 89 ? 15.261 4.159 -36.298 1.00 59.75 89 GLU A N 1
ATOM 670 C CA . GLU A 1 89 ? 15.437 4.911 -35.060 1.00 59.75 89 GLU A CA 1
ATOM 671 C C . GLU A 1 89 ? 14.705 6.246 -35.166 1.00 59.75 89 GLU A C 1
ATOM 673 O O . GLU A 1 89 ? 14.758 6.917 -36.199 1.00 59.75 89 GLU A O 1
ATOM 678 N N . ILE A 1 90 ? 14.003 6.645 -34.107 1.00 65.38 90 ILE A N 1
ATOM 679 C CA . ILE A 1 90 ? 13.306 7.932 -34.071 1.00 65.38 90 ILE A CA 1
ATOM 680 C C . ILE A 1 90 ? 14.324 9.054 -33.888 1.00 65.38 90 ILE A C 1
ATOM 682 O O . ILE A 1 90 ? 14.964 9.164 -32.848 1.00 65.38 90 ILE A O 1
ATOM 686 N N . THR A 1 91 ? 14.438 9.922 -34.888 1.00 52.41 91 THR A N 1
ATOM 687 C CA . THR A 1 91 ? 15.450 10.991 -34.925 1.00 52.41 91 THR A CA 1
ATOM 688 C C . THR A 1 91 ? 14.882 12.377 -34.673 1.00 52.41 91 THR A C 1
ATOM 690 O O . THR A 1 91 ? 15.629 13.270 -34.294 1.00 52.41 91 THR A O 1
ATOM 693 N N . ASP A 1 92 ? 13.574 12.566 -34.850 1.00 54.56 92 ASP A N 1
ATOM 694 C CA . ASP A 1 92 ? 12.883 13.806 -34.497 1.00 54.56 92 ASP A CA 1
ATOM 695 C C . ASP A 1 92 ? 11.379 13.546 -34.298 1.00 54.56 92 ASP A C 1
ATOM 697 O O . ASP A 1 92 ? 10.783 12.717 -34.990 1.00 54.56 92 ASP A O 1
ATOM 701 N N . VAL A 1 93 ? 10.761 14.254 -33.352 1.00 63.84 93 VAL A N 1
ATOM 702 C CA . VAL A 1 93 ? 9.333 14.158 -33.027 1.00 63.84 93 VAL A CA 1
ATOM 703 C C . VAL A 1 93 ? 8.763 15.568 -32.945 1.00 63.84 93 VAL A C 1
ATOM 705 O O . VAL A 1 93 ? 9.084 16.341 -32.048 1.00 63.84 93 VAL A O 1
ATOM 708 N N . THR A 1 94 ? 7.874 15.885 -33.878 1.00 61.25 94 THR A N 1
ATOM 709 C CA . THR A 1 94 ? 7.179 17.178 -33.963 1.00 61.25 94 THR A CA 1
ATOM 710 C C . THR A 1 94 ? 5.706 17.020 -33.586 1.00 61.25 94 THR A C 1
ATOM 712 O O . THR A 1 94 ? 5.216 15.901 -33.395 1.00 61.25 94 THR A O 1
ATOM 715 N N . LYS A 1 95 ? 4.969 18.135 -33.470 1.00 56.44 95 LYS A N 1
ATOM 716 C CA . LYS A 1 95 ? 3.521 18.087 -33.206 1.00 56.44 95 LYS A CA 1
ATOM 717 C C . LYS A 1 95 ? 2.779 17.258 -34.263 1.00 56.44 95 LYS A C 1
ATOM 719 O O . LYS A 1 95 ? 1.950 16.434 -33.873 1.00 56.44 95 LYS A O 1
ATOM 724 N N . ASP A 1 96 ? 3.199 17.361 -35.525 1.00 63.41 96 ASP A N 1
ATOM 725 C CA . ASP A 1 96 ? 2.462 16.831 -36.681 1.00 63.41 96 ASP A CA 1
ATOM 726 C C . ASP A 1 96 ? 3.096 15.581 -37.322 1.00 63.41 96 ASP A C 1
ATOM 728 O O . ASP A 1 96 ? 2.478 14.918 -38.154 1.00 63.41 96 ASP A O 1
ATOM 732 N N . GLY A 1 97 ? 4.309 15.190 -36.914 1.00 69.94 97 GLY A N 1
ATOM 733 C CA . GLY A 1 97 ? 4.978 14.032 -37.509 1.00 69.94 97 GLY A CA 1
ATOM 734 C C . GLY A 1 97 ? 6.220 13.530 -36.781 1.00 69.94 97 GLY A C 1
ATOM 735 O O . GLY A 1 97 ? 6.784 14.205 -35.916 1.00 69.94 97 GLY A O 1
ATOM 736 N N . VAL A 1 98 ? 6.656 12.334 -37.169 1.00 72.25 98 VAL A N 1
ATOM 737 C CA . VAL A 1 98 ? 7.811 11.607 -36.627 1.00 72.25 98 VAL A CA 1
ATOM 738 C C . VAL A 1 98 ? 8.823 11.391 -37.748 1.00 72.25 98 VAL A C 1
ATOM 740 O O . VAL A 1 98 ? 8.482 10.874 -38.811 1.00 72.25 98 VAL A O 1
ATOM 743 N N . LYS A 1 99 ? 10.077 11.788 -37.534 1.00 71.38 99 LYS A N 1
ATOM 744 C CA . LYS A 1 99 ? 11.186 11.505 -38.449 1.00 71.38 99 LYS A CA 1
ATOM 745 C C . LYS A 1 99 ? 11.950 10.292 -37.951 1.00 71.38 99 LYS A C 1
ATOM 747 O O . LYS A 1 99 ? 12.413 10.269 -36.810 1.00 71.38 99 LYS A O 1
ATOM 752 N N . VAL A 1 100 ? 12.156 9.324 -38.831 1.00 69.00 100 VAL A N 1
ATOM 753 C CA . VAL A 1 100 ? 12.957 8.137 -38.545 1.00 69.00 100 VAL A CA 1
ATOM 754 C C . VAL A 1 100 ? 14.163 8.030 -39.459 1.00 69.00 100 VAL A C 1
ATOM 756 O O . VAL A 1 100 ? 14.130 8.478 -40.607 1.00 69.00 100 VAL A O 1
ATOM 759 N N . TRP A 1 101 ? 15.217 7.415 -38.940 1.00 66.06 101 TRP A N 1
ATOM 760 C CA . TRP A 1 101 ? 16.374 6.962 -39.694 1.00 66.06 101 TRP A CA 1
ATOM 761 C C . TRP A 1 101 ? 16.322 5.442 -39.803 1.00 66.06 101 TRP A C 1
ATOM 763 O O . TRP A 1 101 ? 16.359 4.743 -38.798 1.00 66.06 101 TRP A O 1
ATOM 773 N N . TYR A 1 102 ? 16.254 4.916 -41.021 1.00 68.50 102 TYR A N 1
ATOM 774 C CA . TYR A 1 102 ? 16.394 3.485 -41.260 1.00 68.50 102 TYR A CA 1
ATOM 775 C C . TYR A 1 102 ? 17.812 3.002 -40.993 1.00 68.50 102 TYR A C 1
ATOM 777 O O . TYR A 1 102 ? 18.776 3.543 -41.531 1.00 68.50 102 TYR A O 1
ATOM 785 N N . THR A 1 103 ? 17.953 1.904 -40.255 1.00 57.22 103 THR A N 1
ATOM 786 C CA . THR A 1 103 ? 19.262 1.296 -39.987 1.00 57.22 103 THR A CA 1
ATOM 787 C C . THR A 1 103 ? 19.970 0.899 -41.294 1.00 57.22 103 THR A C 1
ATOM 789 O O . THR A 1 103 ? 21.193 0.968 -41.374 1.00 57.22 103 THR A O 1
ATOM 792 N N . ALA A 1 104 ? 19.211 0.572 -42.350 1.00 51.69 104 ALA A N 1
ATOM 793 C CA . ALA A 1 104 ? 19.709 0.305 -43.705 1.00 51.69 104 ALA A CA 1
ATOM 794 C C . ALA A 1 104 ? 20.184 1.555 -44.487 1.00 51.69 104 ALA A C 1
ATOM 796 O O . ALA A 1 104 ? 20.734 1.398 -45.577 1.00 51.69 104 ALA A O 1
ATOM 797 N N . GLY A 1 105 ? 20.001 2.762 -43.939 1.00 51.06 105 GLY A N 1
ATOM 798 C CA . GLY A 1 105 ? 20.343 4.054 -44.541 1.00 51.06 105 GLY A CA 1
ATOM 799 C C . GLY A 1 105 ? 19.114 4.865 -44.977 1.00 51.06 105 GLY A C 1
ATOM 800 O O . GLY A 1 105 ? 18.150 4.311 -45.496 1.00 51.06 105 GLY A O 1
ATOM 801 N N . GLY A 1 106 ? 19.168 6.191 -44.788 1.00 56.97 106 GLY A N 1
ATOM 802 C CA . GLY A 1 106 ? 18.134 7.142 -45.221 1.00 56.97 106 GLY A CA 1
ATOM 803 C C . GLY A 1 106 ? 17.170 7.598 -44.117 1.00 56.97 106 GLY A C 1
ATOM 804 O O . GLY A 1 106 ? 16.936 6.891 -43.135 1.00 56.97 106 GLY A O 1
ATOM 805 N N . PHE A 1 107 ? 16.598 8.793 -44.294 1.00 67.75 107 PHE A N 1
ATOM 806 C CA . PHE A 1 107 ? 15.597 9.373 -43.395 1.00 67.75 107 PHE A CA 1
ATOM 807 C C . PHE A 1 107 ? 14.242 9.472 -44.092 1.00 67.75 107 PHE A C 1
ATOM 809 O O . PHE A 1 107 ? 14.178 9.860 -45.257 1.00 67.75 107 PHE A O 1
ATOM 816 N N . LYS A 1 108 ? 13.157 9.215 -43.360 1.00 76.12 108 LYS A N 1
ATOM 817 C CA . LYS A 1 108 ? 11.790 9.500 -43.819 1.00 76.12 108 LYS A CA 1
ATOM 818 C C . LYS A 1 108 ? 10.994 10.119 -42.677 1.00 76.12 108 LYS A C 1
ATOM 820 O O . LYS A 1 108 ? 11.165 9.740 -41.517 1.00 76.12 108 LYS A O 1
ATOM 825 N N . ARG A 1 109 ? 10.168 11.115 -42.996 1.00 75.62 109 ARG A N 1
ATOM 826 C CA . ARG A 1 109 ? 9.227 11.720 -42.050 1.00 75.62 109 ARG A CA 1
ATOM 827 C C . ARG A 1 109 ? 7.834 11.196 -42.360 1.00 75.62 109 ARG A C 1
ATOM 829 O O . ARG A 1 109 ? 7.427 11.201 -43.515 1.00 75.62 109 ARG A O 1
ATOM 836 N N . TYR A 1 110 ? 7.148 10.760 -41.318 1.00 79.44 110 TYR A N 1
ATOM 837 C CA . TYR A 1 110 ? 5.782 10.267 -41.351 1.00 79.44 110 TYR A CA 1
ATOM 838 C C . TYR A 1 110 ? 4.879 11.231 -40.598 1.00 79.44 110 TYR A C 1
ATOM 840 O O . TYR A 1 110 ? 5.304 11.823 -39.600 1.00 79.44 110 TYR A O 1
ATOM 848 N N . THR A 1 111 ? 3.624 11.355 -41.019 1.00 80.56 111 THR A N 1
ATOM 849 C CA . THR A 1 111 ? 2.597 11.873 -40.106 1.00 80.56 111 THR A CA 1
ATOM 850 C C . THR A 1 111 ? 2.421 10.887 -38.945 1.00 80.56 111 THR A C 1
ATOM 852 O O . THR A 1 111 ? 2.709 9.698 -39.087 1.00 80.56 111 THR A O 1
ATOM 855 N N . LYS A 1 112 ? 1.955 11.340 -37.774 1.00 73.12 112 LYS A N 1
ATOM 856 C CA . LYS A 1 112 ? 1.746 10.425 -36.629 1.00 73.12 112 LYS A CA 1
ATOM 857 C C . LYS A 1 112 ? 0.797 9.270 -36.968 1.00 73.12 112 LYS A C 1
ATOM 859 O O . LYS A 1 112 ? 1.085 8.129 -36.636 1.00 73.12 112 LYS A O 1
ATOM 864 N N . ALA A 1 113 ? -0.278 9.562 -37.701 1.00 71.06 113 ALA A N 1
ATOM 865 C CA . ALA A 1 113 ? -1.260 8.562 -38.111 1.00 71.06 113 ALA A CA 1
ATOM 866 C C . ALA A 1 113 ? -0.674 7.504 -39.065 1.00 71.06 113 ALA A C 1
ATOM 868 O O . ALA A 1 113 ? -1.022 6.329 -38.971 1.00 71.06 113 ALA A O 1
ATOM 869 N N . GLU A 1 114 ? 0.215 7.895 -39.979 1.00 75.25 114 GLU A N 1
ATOM 870 C CA . GLU A 1 114 ? 0.937 6.945 -40.836 1.00 75.25 114 GLU A CA 1
ATOM 871 C C . GLU A 1 114 ? 1.971 6.155 -40.040 1.00 75.25 114 GLU A C 1
ATOM 873 O O . GLU A 1 114 ? 2.078 4.943 -40.200 1.00 75.25 114 GLU A O 1
ATOM 878 N N . PHE A 1 115 ? 2.702 6.825 -39.150 1.00 75.06 115 PHE A N 1
ATOM 879 C CA . PHE A 1 115 ? 3.712 6.194 -38.313 1.00 75.06 115 PHE A CA 1
ATOM 880 C C . PHE A 1 115 ? 3.112 5.092 -37.431 1.00 75.06 115 PHE A C 1
ATOM 882 O O . PHE A 1 115 ? 3.643 3.985 -37.398 1.00 75.06 115 PHE A O 1
ATOM 889 N N . ASP A 1 116 ? 1.969 5.359 -36.792 1.00 71.56 116 ASP A N 1
ATOM 890 C CA . ASP A 1 116 ? 1.242 4.376 -35.982 1.00 71.56 116 ASP A CA 1
ATOM 891 C C . ASP A 1 116 ? 0.746 3.180 -36.797 1.00 71.56 116 ASP A C 1
ATOM 893 O O . ASP A 1 116 ? 0.816 2.046 -36.328 1.00 71.56 116 ASP A O 1
ATOM 897 N N . LYS A 1 117 ? 0.290 3.404 -38.037 1.00 77.31 117 LYS A N 1
ATOM 898 C CA . LYS A 1 117 ? -0.133 2.318 -38.939 1.00 77.31 117 LYS A CA 1
ATOM 899 C C . LYS A 1 117 ? 1.021 1.406 -39.347 1.00 77.31 117 LYS A C 1
ATOM 901 O O . LYS A 1 117 ? 0.798 0.229 -39.621 1.00 77.31 117 LYS A O 1
ATOM 906 N N . LEU A 1 118 ? 2.233 1.952 -39.432 1.00 73.25 118 LEU A N 1
ATOM 907 C CA . LEU A 1 118 ? 3.424 1.211 -39.838 1.00 73.25 118 LEU A CA 1
ATOM 908 C C . LEU A 1 118 ? 4.161 0.586 -38.649 1.00 73.25 118 LEU A C 1
ATOM 910 O O . LEU A 1 118 ? 4.972 -0.313 -38.863 1.00 73.25 118 LEU A O 1
ATOM 914 N N . LEU A 1 119 ? 3.895 1.021 -37.415 1.00 69.62 119 LEU A N 1
ATOM 915 C CA . LEU A 1 119 ? 4.562 0.522 -36.216 1.00 69.62 119 LEU A CA 1
ATOM 916 C C . LEU A 1 119 ? 4.201 -0.946 -35.946 1.00 69.62 119 LEU A C 1
ATOM 918 O O . LEU A 1 119 ? 3.036 -1.316 -35.819 1.00 69.62 119 LEU A O 1
ATOM 922 N N . THR A 1 120 ? 5.220 -1.793 -35.810 1.00 62.56 120 THR A N 1
ATOM 923 C CA . THR A 1 120 ? 5.061 -3.222 -35.503 1.00 62.56 120 THR A CA 1
ATOM 924 C C . THR A 1 120 ? 5.697 -3.558 -34.156 1.00 62.56 120 THR A C 1
ATOM 926 O O . THR A 1 120 ? 6.741 -3.016 -33.785 1.00 62.56 120 THR A O 1
ATOM 929 N N . VAL A 1 121 ? 5.052 -4.440 -33.386 1.00 51.44 121 VAL A N 1
ATOM 930 C CA . VAL A 1 121 ? 5.549 -4.869 -32.072 1.00 51.44 121 VAL A CA 1
ATOM 931 C C . VAL A 1 121 ? 6.714 -5.836 -32.265 1.00 51.44 121 VAL A C 1
ATOM 933 O O . VAL A 1 121 ? 6.569 -6.868 -32.919 1.00 51.44 121 VAL A O 1
ATOM 936 N N . VAL A 1 122 ? 7.857 -5.520 -31.651 1.00 47.50 122 VAL A N 1
ATOM 937 C CA . VAL A 1 122 ? 9.011 -6.423 -31.561 1.00 47.50 122 VAL A CA 1
ATOM 938 C C . VAL A 1 122 ? 8.563 -7.702 -30.850 1.00 47.50 122 VAL A C 1
ATOM 940 O O . VAL A 1 122 ? 8.250 -7.685 -29.656 1.00 47.50 122 VAL A O 1
ATOM 943 N N . ALA A 1 123 ? 8.500 -8.815 -31.581 1.00 34.69 123 ALA A N 1
ATOM 944 C CA . ALA A 1 123 ? 8.265 -10.119 -30.981 1.00 34.69 123 ALA A CA 1
ATOM 945 C C . ALA A 1 123 ? 9.404 -10.406 -29.992 1.00 34.69 123 ALA A C 1
ATOM 947 O O . ALA A 1 123 ? 10.581 -10.359 -30.353 1.00 34.69 123 ALA A O 1
ATOM 948 N N . LYS A 1 124 ? 9.056 -10.661 -28.724 1.00 35.28 124 LYS A N 1
ATOM 949 C CA . LYS A 1 124 ? 10.026 -11.064 -27.700 1.00 35.28 124 LYS A CA 1
ATOM 950 C C . LYS A 1 124 ? 10.804 -12.280 -28.196 1.00 35.28 124 LYS A C 1
ATOM 952 O O . LYS A 1 124 ? 10.202 -13.274 -28.586 1.00 35.28 124 LYS A O 1
ATOM 957 N N . THR A 1 125 ? 12.125 -12.191 -28.111 1.00 37.88 125 THR A N 1
ATOM 958 C CA . THR A 1 125 ? 13.080 -13.258 -28.406 1.00 37.88 125 THR A CA 1
ATOM 959 C C . THR A 1 125 ? 12.836 -14.468 -27.501 1.00 37.88 125 THR A C 1
ATOM 961 O O . THR A 1 125 ? 13.231 -14.469 -26.334 1.00 37.88 125 THR A O 1
ATOM 964 N N . GLY A 1 126 ? 12.165 -15.489 -28.031 1.00 36.12 126 GLY A N 1
ATOM 965 C CA . GLY A 1 126 ? 12.256 -16.870 -27.563 1.00 36.12 126 GLY A CA 1
ATOM 966 C C . GLY A 1 126 ? 13.248 -17.666 -28.424 1.00 36.12 126 GLY A C 1
ATOM 967 O O . GLY A 1 126 ? 13.616 -17.212 -29.513 1.00 36.12 126 GLY A O 1
ATOM 968 N N . PRO A 1 127 ? 13.700 -18.849 -27.971 1.00 32.41 127 PRO A N 1
ATOM 969 C CA . PRO A 1 127 ? 14.541 -19.722 -28.786 1.00 32.41 127 PRO A CA 1
ATOM 970 C C . PRO A 1 127 ? 13.799 -20.085 -30.083 1.00 32.41 127 PRO A C 1
ATOM 972 O O . PRO A 1 127 ? 12.745 -20.712 -30.043 1.00 32.41 127 PRO A O 1
ATOM 975 N N . GLY A 1 128 ? 14.326 -19.632 -31.226 1.00 44.47 128 GLY A N 1
ATOM 976 C CA . GLY A 1 128 ? 13.739 -19.848 -32.556 1.00 44.47 128 GLY A CA 1
ATOM 977 C C . GLY A 1 128 ? 12.943 -18.675 -33.148 1.00 44.47 128 GLY A C 1
ATOM 978 O O . GLY A 1 128 ? 12.518 -18.777 -34.294 1.00 44.47 128 GLY A O 1
ATOM 979 N N . SER A 1 129 ? 12.767 -17.550 -32.441 1.00 48.69 129 SER A N 1
ATOM 980 C CA . SER A 1 129 ? 12.118 -16.351 -33.003 1.00 48.69 129 SER A CA 1
ATOM 981 C C . SER A 1 129 ? 13.134 -15.232 -33.255 1.00 48.69 129 SER A C 1
ATOM 983 O O . SER A 1 129 ? 13.731 -14.723 -32.304 1.00 48.69 129 SER A O 1
ATOM 985 N N . TYR A 1 130 ? 13.294 -14.807 -34.509 1.00 62.44 130 TYR A N 1
ATOM 986 C CA . TYR A 1 130 ? 14.075 -13.626 -34.884 1.00 62.44 130 TYR A CA 1
ATOM 987 C C . TYR A 1 130 ? 13.152 -12.585 -35.528 1.00 62.44 130 TYR A C 1
ATOM 989 O O . TYR A 1 130 ? 12.313 -12.907 -36.368 1.00 62.44 130 TYR A O 1
ATOM 997 N N . GLY A 1 131 ? 13.284 -11.335 -35.094 1.00 64.12 131 GLY A N 1
ATOM 998 C CA . GLY A 1 131 ? 12.537 -10.190 -35.607 1.00 64.12 131 GLY A CA 1
ATOM 999 C C . GLY A 1 131 ? 13.489 -9.095 -36.062 1.00 64.12 131 GLY A C 1
ATOM 1000 O O . GLY A 1 131 ? 14.670 -9.105 -35.725 1.00 64.12 131 GLY A O 1
ATOM 1001 N N . VAL A 1 132 ? 12.982 -8.140 -36.830 1.00 61.44 132 VAL A N 1
ATOM 1002 C CA . VAL A 1 132 ? 13.764 -6.962 -37.210 1.00 61.44 132 VAL A CA 1
ATOM 1003 C C . VAL A 1 132 ? 14.100 -6.148 -35.955 1.00 61.44 132 VAL A C 1
ATOM 1005 O O . VAL A 1 132 ? 13.256 -5.965 -35.084 1.00 61.44 132 VAL A O 1
ATOM 1008 N N . GLY A 1 133 ? 15.361 -5.738 -35.827 1.00 54.38 133 GLY A N 1
ATOM 1009 C CA . GLY A 1 133 ? 15.937 -5.151 -34.617 1.00 54.38 133 GLY A CA 1
ATOM 1010 C C . GLY A 1 133 ? 16.447 -6.169 -33.588 1.00 54.38 133 GLY A C 1
ATOM 1011 O O . GLY A 1 133 ? 16.990 -5.759 -32.566 1.00 54.38 133 GLY A O 1
ATOM 1012 N N . ALA A 1 134 ? 16.298 -7.480 -33.823 1.00 59.75 134 ALA A N 1
ATOM 1013 C CA . ALA A 1 134 ? 16.854 -8.503 -32.940 1.00 59.75 134 ALA A CA 1
ATOM 1014 C C . ALA A 1 134 ? 18.340 -8.749 -33.233 1.00 59.75 134 ALA A C 1
ATOM 1016 O O . ALA A 1 134 ? 18.742 -8.888 -34.392 1.00 59.75 134 ALA A O 1
ATOM 1017 N N . GLN A 1 135 ? 19.130 -8.881 -32.170 1.00 63.72 135 GLN A N 1
ATOM 1018 C CA . GLN A 1 135 ? 20.505 -9.353 -32.245 1.00 63.72 135 GLN A CA 1
ATOM 1019 C C . GLN A 1 135 ? 20.517 -10.888 -32.297 1.00 63.72 135 GLN A C 1
ATOM 1021 O O . GLN A 1 135 ? 19.848 -11.554 -31.504 1.00 63.72 135 GLN A O 1
ATOM 1026 N N . VAL A 1 136 ? 21.261 -11.460 -33.243 1.00 69.81 136 VAL A N 1
ATOM 1027 C CA . VAL A 1 136 ? 21.345 -12.908 -33.480 1.00 69.81 136 VAL A CA 1
ATOM 1028 C C . VAL A 1 136 ? 22.796 -13.389 -33.526 1.00 69.81 136 VAL A C 1
ATOM 1030 O O . VAL A 1 136 ? 23.696 -12.652 -33.934 1.00 69.81 136 VAL A O 1
ATOM 1033 N N . ARG A 1 137 ? 23.019 -14.655 -33.146 1.00 76.56 137 ARG A N 1
ATOM 1034 C CA . ARG A 1 137 ? 24.313 -15.347 -33.259 1.00 76.56 137 ARG A CA 1
ATOM 1035 C C . ARG A 1 137 ? 24.292 -16.297 -34.455 1.00 76.56 137 ARG A C 1
ATOM 1037 O O . ARG A 1 137 ? 23.509 -17.246 -34.481 1.00 76.56 137 ARG A O 1
ATOM 1044 N N . LEU A 1 138 ? 25.168 -16.051 -35.425 1.00 78.50 138 LEU A N 1
ATOM 1045 C CA . LEU A 1 138 ? 25.266 -16.802 -36.676 1.00 78.50 138 LEU A CA 1
ATOM 1046 C C . LEU A 1 138 ? 26.561 -17.612 -36.742 1.00 78.50 138 LEU A C 1
ATOM 1048 O O . LEU A 1 138 ? 27.633 -17.105 -36.402 1.00 78.50 138 LEU A O 1
ATOM 1052 N N . LYS A 1 139 ? 26.479 -18.850 -37.232 1.00 80.56 139 LYS A N 1
ATOM 1053 C CA . LYS A 1 139 ? 27.654 -19.669 -37.563 1.00 80.56 139 LYS A CA 1
ATOM 1054 C C . LYS A 1 139 ? 28.368 -19.113 -38.805 1.00 80.56 139 LYS A C 1
ATOM 1056 O O . LYS A 1 139 ? 27.728 -18.701 -39.770 1.00 80.56 139 LYS A O 1
ATOM 1061 N N . GLY A 1 140 ? 29.699 -19.095 -38.786 1.00 77.69 140 GLY A N 1
ATOM 1062 C CA . GLY A 1 140 ? 30.525 -18.690 -39.922 1.00 77.69 140 GLY A CA 1
ATOM 1063 C C . GLY A 1 140 ? 30.401 -19.641 -41.115 1.00 77.69 140 GLY A C 1
ATOM 1064 O O . GLY A 1 140 ? 30.325 -20.857 -40.944 1.00 77.69 140 GLY A O 1
ATOM 1065 N N . LEU A 1 141 ? 30.395 -19.076 -42.326 1.00 74.62 141 LEU A N 1
ATOM 1066 C CA . LEU A 1 141 ? 30.291 -19.800 -43.599 1.00 74.62 141 LEU A CA 1
ATOM 1067 C C . LEU A 1 141 ? 31.633 -19.817 -44.340 1.00 74.62 141 LEU A C 1
ATOM 1069 O O . LEU A 1 141 ? 32.269 -18.773 -44.471 1.00 74.62 141 LEU A O 1
ATOM 1073 N N . GLY A 1 142 ? 32.001 -20.979 -44.887 1.00 70.19 142 GLY A N 1
ATOM 1074 C CA . GLY A 1 142 ? 33.227 -21.200 -45.665 1.00 70.19 142 GLY A CA 1
ATOM 1075 C C . GLY A 1 142 ? 34.440 -21.593 -44.816 1.00 70.19 142 GLY A C 1
ATOM 1076 O O . GLY A 1 142 ? 34.472 -21.353 -43.610 1.00 70.19 142 GLY A O 1
ATOM 1077 N N . ASP A 1 143 ? 35.459 -22.167 -45.458 1.00 60.19 143 ASP A N 1
ATOM 1078 C CA . ASP A 1 143 ? 36.620 -22.787 -44.790 1.00 60.19 143 ASP A CA 1
ATOM 1079 C C . ASP A 1 143 ? 37.385 -21.818 -43.880 1.00 60.19 143 ASP A C 1
ATOM 1081 O O . ASP A 1 143 ? 37.889 -22.187 -42.824 1.00 60.19 143 ASP A O 1
ATOM 1085 N N . ARG A 1 144 ? 37.398 -20.530 -44.241 1.00 59.81 144 ARG A N 1
ATOM 1086 C CA . ARG A 1 144 ? 38.052 -19.462 -43.469 1.00 59.81 144 ARG A CA 1
ATOM 1087 C C . ARG A 1 144 ? 37.325 -19.110 -42.159 1.00 59.81 144 ARG A C 1
ATOM 1089 O O . ARG A 1 144 ? 37.931 -18.532 -41.254 1.00 59.81 144 ARG A O 1
ATOM 1096 N N . TYR A 1 145 ? 36.033 -19.416 -42.057 1.00 68.88 145 TYR A N 1
ATOM 1097 C CA . TYR A 1 145 ? 35.171 -19.025 -40.934 1.00 68.88 145 TYR A CA 1
ATOM 1098 C C . TYR A 1 145 ? 34.495 -20.224 -40.254 1.00 68.88 145 TYR A C 1
ATOM 1100 O O . TYR A 1 145 ? 33.666 -20.036 -39.360 1.00 68.88 145 TYR A O 1
ATOM 1108 N N . ALA A 1 146 ? 34.863 -21.444 -40.649 1.00 63.78 146 ALA A N 1
ATOM 1109 C CA . ALA A 1 146 ? 34.381 -22.680 -40.057 1.00 63.78 146 ALA A CA 1
ATOM 1110 C C . ALA A 1 146 ? 34.675 -22.707 -38.546 1.00 63.78 146 ALA A C 1
ATOM 1112 O O . ALA A 1 146 ? 35.785 -22.422 -38.102 1.00 63.78 146 ALA A O 1
ATOM 1113 N N . GLY A 1 147 ? 33.647 -22.998 -37.744 1.00 63.22 147 GLY A N 1
ATOM 1114 C CA . GLY A 1 147 ? 33.739 -23.036 -36.277 1.00 63.22 147 GLY A CA 1
ATOM 1115 C C . GLY A 1 147 ? 33.671 -21.674 -35.573 1.00 63.22 147 GLY A C 1
ATOM 1116 O O . GLY A 1 147 ? 33.616 -21.645 -34.347 1.00 63.22 147 GLY A O 1
ATOM 1117 N N . LYS A 1 148 ? 33.626 -20.552 -36.308 1.00 73.31 148 LYS A N 1
ATOM 1118 C CA . LYS A 1 148 ? 33.482 -19.207 -35.724 1.00 73.31 148 LYS A CA 1
ATOM 1119 C C . LYS A 1 148 ? 32.018 -18.789 -35.624 1.00 73.31 148 LYS A C 1
ATOM 1121 O O . LYS A 1 148 ? 31.182 -19.219 -36.420 1.00 73.31 148 LYS A O 1
ATOM 1126 N N . PHE A 1 149 ? 31.725 -17.909 -34.671 1.00 77.38 149 PHE A N 1
ATOM 1127 C CA . PHE A 1 149 ? 30.403 -17.319 -34.478 1.00 77.38 149 PHE A CA 1
ATOM 1128 C C . PHE A 1 149 ? 30.472 -15.810 -34.649 1.00 77.38 149 PHE A C 1
ATOM 1130 O O . PHE A 1 149 ? 31.464 -15.184 -34.287 1.00 77.38 149 PHE A O 1
ATOM 1137 N N . PHE A 1 150 ? 29.406 -15.232 -35.189 1.00 74.88 150 PHE A N 1
ATOM 1138 C CA . PHE A 1 150 ? 29.303 -13.804 -35.444 1.00 74.88 150 PHE A CA 1
ATOM 1139 C C . PHE A 1 150 ? 28.005 -13.264 -34.878 1.00 74.88 150 PHE A C 1
ATOM 1141 O O . PHE A 1 150 ? 26.965 -13.917 -34.959 1.00 74.88 150 PHE A O 1
ATOM 1148 N N . ILE A 1 151 ? 28.072 -12.047 -34.350 1.00 67.06 151 ILE A N 1
ATOM 1149 C CA . ILE A 1 151 ? 26.894 -11.306 -33.923 1.00 67.06 151 ILE A CA 1
ATOM 1150 C C . ILE A 1 151 ? 26.463 -10.364 -35.030 1.00 67.06 151 ILE A C 1
ATOM 1152 O O . ILE A 1 151 ? 27.284 -9.649 -35.619 1.00 67.06 151 ILE A O 1
ATOM 1156 N N . ALA A 1 152 ? 25.170 -10.408 -35.322 1.00 70.56 152 ALA A N 1
ATOM 1157 C CA . ALA A 1 152 ? 24.561 -9.564 -36.322 1.00 70.56 152 ALA A CA 1
ATOM 1158 C C . ALA A 1 152 ? 23.187 -9.078 -35.865 1.00 70.56 152 ALA A C 1
ATOM 1160 O O . ALA A 1 152 ? 22.443 -9.815 -35.222 1.00 70.56 152 ALA A O 1
ATOM 1161 N N . ASP A 1 153 ? 22.843 -7.857 -36.248 1.00 68.06 153 ASP A N 1
ATOM 1162 C CA . ASP A 1 153 ? 21.512 -7.303 -36.052 1.00 68.06 153 ASP A CA 1
ATOM 1163 C C . ASP A 1 153 ? 20.672 -7.597 -37.289 1.00 68.06 153 ASP A C 1
ATOM 1165 O O . ASP A 1 153 ? 21.107 -7.361 -38.422 1.00 68.06 153 ASP A O 1
ATOM 1169 N N . VAL A 1 154 ? 19.460 -8.110 -37.096 1.00 73.06 154 VAL A N 1
ATOM 1170 C CA . VAL A 1 154 ? 18.506 -8.298 -38.190 1.00 73.06 154 VAL A CA 1
ATOM 1171 C C . VAL A 1 154 ? 17.936 -6.941 -38.566 1.00 73.06 154 VAL A C 1
ATOM 1173 O O . VAL A 1 154 ? 17.222 -6.320 -37.788 1.00 73.06 154 VAL A O 1
ATOM 1176 N N . VAL A 1 155 ? 18.240 -6.461 -39.767 1.00 69.81 155 VAL A N 1
ATOM 1177 C CA . VAL A 1 155 ? 17.881 -5.096 -40.178 1.00 69.81 155 VAL A CA 1
ATOM 1178 C C . VAL A 1 155 ? 16.681 -5.065 -41.115 1.00 69.81 155 VAL A C 1
ATOM 1180 O O . VAL A 1 155 ? 15.937 -4.083 -41.133 1.00 69.81 155 VAL A O 1
ATOM 1183 N N . GLU A 1 156 ? 16.468 -6.142 -41.864 1.00 74.50 156 GLU A N 1
ATOM 1184 C CA . GLU A 1 156 ? 15.322 -6.281 -42.754 1.00 74.50 156 GLU A CA 1
ATOM 1185 C C . GLU A 1 156 ? 14.922 -7.751 -42.869 1.00 74.50 156 GLU A C 1
ATOM 1187 O O . GLU A 1 156 ? 15.777 -8.623 -43.045 1.00 74.50 156 GLU A O 1
ATOM 1192 N N . ILE A 1 157 ? 13.619 -8.015 -42.820 1.00 78.31 157 ILE A N 1
ATOM 1193 C CA . ILE A 1 157 ? 13.045 -9.311 -43.183 1.00 78.31 157 ILE A CA 1
ATOM 1194 C C . ILE A 1 157 ? 12.104 -9.074 -44.364 1.00 78.31 157 ILE A C 1
ATOM 1196 O O . ILE A 1 157 ? 11.193 -8.249 -44.287 1.00 78.31 157 ILE A O 1
ATOM 1200 N N . SER A 1 158 ? 12.352 -9.789 -45.458 1.00 78.50 158 SER A N 1
ATOM 1201 C CA . SER A 1 158 ? 11.480 -9.896 -46.631 1.00 78.50 158 SER A CA 1
ATOM 1202 C C . SER A 1 158 ? 10.779 -11.261 -46.624 1.00 78.50 158 SER A C 1
ATOM 1204 O O . SER A 1 158 ? 11.068 -12.097 -45.768 1.00 78.50 158 SER A O 1
ATOM 1206 N N . ARG A 1 159 ? 9.906 -11.532 -47.607 1.00 73.44 159 ARG A N 1
ATOM 1207 C CA . ARG A 1 159 ? 9.210 -12.832 -47.718 1.00 73.44 159 ARG A CA 1
ATOM 1208 C C . ARG A 1 159 ? 10.182 -14.026 -47.702 1.00 73.44 159 ARG A C 1
ATOM 1210 O O . ARG A 1 159 ? 10.009 -14.926 -46.884 1.00 73.44 159 ARG A O 1
ATOM 1217 N N . ASP A 1 160 ? 11.256 -13.954 -48.495 1.00 78.75 160 ASP A N 1
ATOM 1218 C CA . ASP A 1 160 ? 12.190 -15.079 -48.693 1.00 78.75 160 ASP A CA 1
ATOM 1219 C C . ASP A 1 160 ? 13.634 -14.806 -48.246 1.00 78.75 160 ASP A C 1
ATOM 1221 O O . ASP A 1 160 ? 14.497 -15.683 -48.341 1.00 78.75 160 ASP A O 1
ATOM 1225 N N . THR A 1 161 ? 13.936 -13.599 -47.756 1.00 84.00 161 THR A N 1
ATOM 1226 C CA . THR A 1 161 ? 15.308 -13.218 -47.385 1.00 84.00 161 THR A CA 1
ATOM 1227 C C . THR A 1 161 ? 15.381 -12.431 -46.085 1.00 84.00 161 THR A C 1
ATOM 1229 O O . THR A 1 161 ? 14.450 -11.720 -45.715 1.00 84.00 161 THR A O 1
ATOM 1232 N N . VAL A 1 162 ? 16.524 -12.534 -45.409 1.00 81.62 162 VAL A N 1
ATOM 1233 C CA . VAL A 1 162 ? 16.845 -11.817 -44.173 1.00 81.62 162 VAL A CA 1
ATOM 1234 C C . VAL A 1 162 ? 18.138 -11.042 -44.389 1.00 81.62 162 VAL A C 1
ATOM 1236 O O . VAL A 1 162 ? 19.161 -11.621 -44.753 1.00 81.62 162 VAL A O 1
ATOM 1239 N N . LYS A 1 163 ? 18.111 -9.724 -44.186 1.00 81.81 163 LYS A N 1
ATOM 1240 C CA . LYS A 1 163 ? 19.304 -8.874 -44.237 1.00 81.81 163 LYS A CA 1
ATOM 1241 C C . LYS A 1 163 ? 19.780 -8.584 -42.825 1.00 81.81 163 LYS A C 1
ATOM 1243 O O . LYS A 1 163 ? 19.020 -8.081 -41.999 1.00 81.81 163 LYS A O 1
ATOM 1248 N N . VAL A 1 164 ? 21.059 -8.840 -42.582 1.00 80.62 164 VAL A N 1
ATOM 1249 C CA . VAL A 1 164 ? 21.707 -8.574 -41.301 1.00 80.62 164 VAL A CA 1
ATOM 1250 C C . VAL A 1 164 ? 22.885 -7.621 -41.444 1.00 80.62 164 VAL A C 1
ATOM 1252 O O . VAL A 1 164 ? 23.513 -7.532 -42.506 1.00 80.62 164 VAL A O 1
ATOM 1255 N N . LYS A 1 165 ? 23.181 -6.913 -40.357 1.00 73.31 165 LYS A N 1
ATOM 1256 C CA . LYS A 1 165 ? 24.369 -6.079 -40.189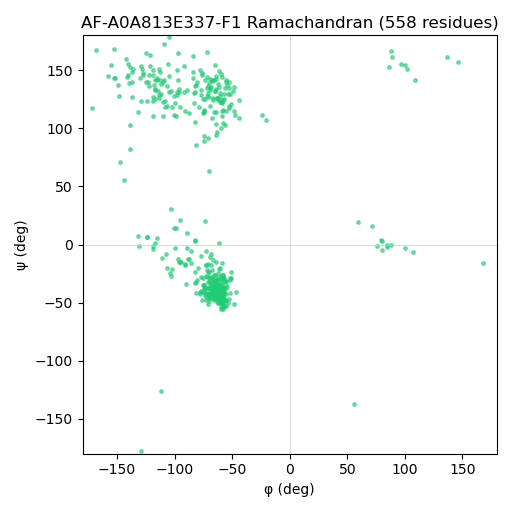 1.00 73.31 165 LYS A CA 1
ATOM 1257 C C . LYS A 1 165 ? 25.279 -6.740 -39.170 1.00 73.31 165 LYS A C 1
ATOM 1259 O O . LYS A 1 165 ? 24.848 -6.974 -38.048 1.00 73.31 165 LYS A O 1
ATOM 1264 N N . TYR A 1 166 ? 26.518 -7.034 -39.534 1.00 75.12 166 TYR A N 1
ATOM 1265 C CA . TYR A 1 166 ? 27.473 -7.569 -38.565 1.00 75.12 166 TYR A CA 1
ATOM 1266 C C . TYR A 1 166 ? 27.981 -6.462 -37.652 1.00 75.12 166 TYR A C 1
ATOM 1268 O O . TYR A 1 166 ? 28.172 -5.333 -38.114 1.00 75.12 166 TYR A O 1
ATOM 1276 N N . GLY A 1 167 ? 28.273 -6.806 -36.392 1.00 53.31 167 GLY A N 1
ATOM 1277 C CA . GLY A 1 167 ? 28.869 -5.864 -35.443 1.00 53.31 167 GLY A CA 1
ATOM 1278 C C . GLY A 1 167 ? 30.069 -5.152 -36.068 1.00 53.31 167 GLY A C 1
ATOM 1279 O O . GLY A 1 167 ? 30.089 -3.923 -36.133 1.00 53.31 167 GLY A O 1
ATOM 1280 N N . GLY A 1 168 ? 31.013 -5.921 -36.638 1.00 52.59 168 GLY A N 1
ATOM 1281 C CA . GLY A 1 168 ? 32.274 -5.451 -37.248 1.00 52.59 168 GLY A CA 1
ATOM 1282 C C . GLY A 1 168 ? 32.155 -4.499 -38.444 1.00 52.59 168 GLY A C 1
ATOM 1283 O O . GLY A 1 168 ? 33.178 -4.112 -39.005 1.00 52.59 168 GLY A O 1
ATOM 1284 N N . GLY A 1 169 ? 30.937 -4.132 -38.843 1.00 55.88 169 GLY A N 1
ATOM 1285 C CA . GLY A 1 169 ? 30.653 -3.471 -40.106 1.00 55.88 169 GLY A CA 1
ATOM 1286 C C . GLY A 1 169 ? 30.456 -4.485 -41.234 1.00 55.88 169 GLY A C 1
ATOM 1287 O O . GLY A 1 169 ? 30.966 -5.604 -41.201 1.00 55.88 169 GLY A O 1
ATOM 1288 N N . GLY A 1 170 ? 29.675 -4.093 -42.240 1.00 66.69 170 GLY A N 1
ATOM 1289 C CA . GLY A 1 170 ? 29.295 -4.958 -43.356 1.00 66.69 170 GLY A CA 1
ATOM 1290 C C . GLY A 1 170 ? 27.874 -5.510 -43.244 1.00 66.69 170 GLY A C 1
ATOM 1291 O O . GLY A 1 170 ? 27.313 -5.687 -42.161 1.00 66.69 170 GLY A O 1
ATOM 1292 N N . TRP A 1 171 ? 27.286 -5.762 -44.408 1.00 78.62 171 TRP A N 1
ATOM 1293 C CA . TRP A 1 171 ? 25.901 -6.185 -44.573 1.00 78.62 171 TRP A CA 1
ATOM 1294 C C . TRP A 1 171 ? 25.863 -7.473 -45.372 1.00 78.62 171 TRP A C 1
ATOM 1296 O O . TRP A 1 171 ? 26.577 -7.598 -46.367 1.00 78.62 171 TRP A O 1
ATOM 1306 N N . ARG A 1 172 ? 24.991 -8.405 -44.995 1.00 81.69 172 ARG A N 1
ATOM 1307 C CA . ARG A 1 172 ? 24.741 -9.600 -45.801 1.00 81.69 172 ARG A CA 1
ATOM 1308 C C . ARG A 1 172 ? 23.261 -9.929 -45.815 1.00 81.69 172 ARG A C 1
ATOM 1310 O O . ARG A 1 172 ? 22.584 -9.815 -44.798 1.00 81.69 172 ARG A O 1
ATOM 1317 N N . ARG A 1 173 ? 22.763 -10.312 -46.989 1.00 84.62 173 ARG A N 1
ATOM 1318 C CA . ARG A 1 173 ? 21.408 -10.830 -47.170 1.00 84.62 173 ARG A CA 1
ATOM 1319 C C . ARG A 1 173 ? 21.493 -12.338 -47.360 1.00 84.62 173 ARG A C 1
ATOM 1321 O O . ARG A 1 173 ? 22.309 -12.810 -48.145 1.00 84.62 173 ARG A O 1
ATOM 1328 N N . PHE A 1 174 ? 20.668 -13.058 -46.620 1.00 83.44 174 PHE A N 1
ATOM 1329 C CA . PHE A 1 174 ? 20.576 -14.507 -46.621 1.00 83.44 174 PHE A CA 1
ATOM 1330 C C . PHE A 1 174 ? 19.209 -14.941 -47.147 1.00 83.44 174 PHE A C 1
ATOM 1332 O O . PHE A 1 174 ? 18.212 -14.300 -46.804 1.00 83.44 174 PHE A O 1
ATOM 1339 N N . PRO A 1 175 ? 19.118 -16.036 -47.914 1.00 87.06 175 PRO A N 1
ATOM 1340 C CA . PRO A 1 175 ? 17.878 -16.792 -48.038 1.00 87.06 175 PRO A CA 1
ATOM 1341 C C . PRO A 1 175 ? 17.382 -17.197 -46.647 1.00 87.06 175 PRO A C 1
ATOM 1343 O O . PRO A 1 175 ? 18.171 -17.636 -45.810 1.00 87.06 175 PRO A O 1
ATOM 1346 N N . LYS A 1 176 ? 16.080 -17.073 -46.382 1.00 81.12 176 LYS A N 1
ATOM 1347 C CA . LYS A 1 176 ? 15.505 -17.301 -45.046 1.00 81.12 176 LYS A CA 1
ATOM 1348 C C . LYS A 1 176 ? 15.845 -18.684 -44.474 1.00 81.12 176 LYS A C 1
ATOM 1350 O O . LYS A 1 176 ? 16.265 -18.794 -43.327 1.00 81.12 176 LYS A O 1
ATOM 1355 N N . LYS A 1 177 ? 15.763 -19.721 -45.313 1.00 78.69 177 LYS A N 1
ATOM 1356 C CA . LYS A 1 177 ? 16.105 -21.107 -44.956 1.00 78.69 177 LYS A CA 1
ATOM 1357 C C . LYS A 1 177 ? 17.587 -21.284 -44.601 1.00 78.69 177 LYS A C 1
ATOM 1359 O O . LYS A 1 177 ? 17.918 -22.055 -43.708 1.00 78.69 177 LYS A O 1
ATOM 1364 N N . GLU A 1 178 ? 18.476 -20.570 -45.292 1.00 82.50 178 GLU A N 1
ATOM 1365 C CA . GLU A 1 178 ? 19.912 -20.572 -44.987 1.00 82.50 178 GLU A CA 1
ATOM 1366 C C . GLU A 1 178 ? 20.170 -19.840 -43.667 1.00 82.50 178 GLU A C 1
ATOM 1368 O O . GLU A 1 178 ? 20.854 -20.366 -42.799 1.00 82.50 178 GLU A O 1
ATOM 1373 N N . PHE A 1 179 ? 19.557 -18.669 -43.481 1.00 81.88 179 PHE A N 1
ATOM 1374 C CA . PHE A 1 179 ? 19.660 -17.887 -42.252 1.00 81.88 179 PHE A CA 1
ATOM 1375 C C . PHE A 1 179 ? 19.230 -18.684 -41.016 1.00 81.88 179 PHE A C 1
ATOM 1377 O O . PHE A 1 179 ? 19.961 -18.731 -40.029 1.00 81.88 179 PHE A O 1
ATOM 1384 N N . GLU A 1 180 ? 18.083 -19.360 -41.088 1.00 80.00 180 GLU A N 1
ATOM 1385 C CA . GLU A 1 180 ? 17.566 -20.206 -40.009 1.00 80.00 180 GLU A CA 1
ATOM 1386 C C . GLU A 1 180 ? 18.505 -21.371 -39.673 1.00 80.00 180 GLU A C 1
ATOM 1388 O O . GLU A 1 180 ? 18.674 -21.693 -38.499 1.00 80.00 180 GLU A O 1
ATOM 1393 N N . GLY A 1 181 ? 19.182 -21.945 -40.673 1.00 77.44 181 GLY A N 1
ATOM 1394 C CA . GLY A 1 181 ? 20.198 -22.983 -40.473 1.00 77.44 181 GLY A CA 1
ATOM 1395 C C . GLY A 1 181 ? 21.507 -22.484 -39.845 1.00 77.44 181 GLY A C 1
ATOM 1396 O O . GLY A 1 181 ? 22.292 -23.290 -39.346 1.00 77.44 181 GLY A O 1
ATOM 1397 N N . LEU A 1 182 ? 21.756 -21.171 -39.854 1.00 80.81 182 LEU A N 1
ATOM 1398 C CA . LEU A 1 182 ? 22.942 -20.548 -39.254 1.00 80.81 182 LEU A CA 1
ATOM 1399 C C . LEU A 1 182 ? 22.699 -20.043 -37.830 1.00 80.81 182 LEU A C 1
ATOM 1401 O O . LEU A 1 182 ? 23.674 -19.740 -37.135 1.00 80.81 182 LEU A O 1
ATOM 1405 N N . LEU A 1 183 ? 21.437 -19.920 -37.407 1.00 75.25 183 LEU A N 1
ATOM 1406 C CA . LEU A 1 183 ? 21.081 -19.438 -36.078 1.00 75.25 183 LEU A CA 1
ATOM 1407 C C . LEU A 1 183 ? 21.569 -20.406 -35.004 1.00 75.25 183 LEU A C 1
ATOM 1409 O O . LEU A 1 183 ? 21.329 -21.610 -35.044 1.00 75.25 183 LEU A O 1
ATOM 1413 N N . THR A 1 184 ? 22.221 -19.847 -33.995 1.00 70.00 184 THR A N 1
ATOM 1414 C CA . THR A 1 184 ? 22.651 -20.583 -32.808 1.00 70.00 184 THR A CA 1
ATOM 1415 C C . THR A 1 184 ? 22.198 -19.858 -31.553 1.00 70.00 184 THR A C 1
ATOM 1417 O O . THR A 1 184 ? 21.987 -18.644 -31.563 1.00 70.00 184 THR A O 1
ATOM 1420 N N . ALA A 1 185 ? 22.017 -20.606 -30.464 1.00 59.06 185 ALA A N 1
ATOM 1421 C CA . ALA A 1 185 ? 21.650 -20.011 -29.189 1.00 59.06 185 ALA A CA 1
ATOM 1422 C C . ALA A 1 185 ? 22.742 -19.034 -28.729 1.00 59.06 185 ALA A C 1
ATOM 1424 O O . ALA A 1 185 ? 23.944 -19.329 -28.800 1.00 59.06 185 ALA A O 1
ATOM 1425 N N . ILE A 1 186 ? 22.307 -17.867 -28.254 1.00 58.28 186 ILE A N 1
ATOM 1426 C CA . ILE A 1 186 ? 23.181 -16.930 -27.555 1.00 58.28 186 ILE A CA 1
ATOM 1427 C C . ILE A 1 186 ? 23.526 -17.579 -26.204 1.00 58.28 186 ILE A C 1
ATOM 1429 O O . ILE A 1 186 ? 22.607 -17.889 -25.443 1.00 58.28 186 ILE A O 1
ATOM 1433 N N . PRO A 1 187 ? 24.809 -17.847 -25.910 1.00 53.19 187 PRO A N 1
ATOM 1434 C CA . PRO A 1 187 ? 25.202 -18.539 -24.691 1.00 53.19 187 PRO A CA 1
ATOM 1435 C C . PRO A 1 187 ? 24.936 -17.648 -23.470 1.00 53.19 187 PRO A C 1
ATOM 1437 O O . PRO A 1 187 ? 25.241 -16.454 -23.476 1.00 53.19 187 PRO A O 1
ATOM 1440 N N . GLU A 1 188 ? 24.361 -18.220 -22.410 1.00 44.19 188 GLU A N 1
ATOM 1441 C CA . GLU A 1 188 ? 24.106 -17.482 -21.172 1.00 44.19 188 GLU A CA 1
ATOM 1442 C C . GLU A 1 188 ? 25.423 -17.143 -20.460 1.00 44.19 188 GLU A C 1
ATOM 1444 O O . GLU A 1 188 ? 26.306 -17.989 -20.294 1.00 44.19 188 GLU A O 1
ATOM 1449 N N . ALA A 1 189 ? 25.546 -15.894 -20.002 1.00 47.53 189 ALA A N 1
ATOM 1450 C CA . ALA A 1 189 ? 26.723 -15.415 -19.287 1.00 47.53 189 ALA A CA 1
ATOM 1451 C C . ALA A 1 189 ? 26.892 -16.162 -17.949 1.00 47.53 189 ALA A C 1
ATOM 1453 O O . ALA A 1 189 ? 26.341 -15.775 -16.914 1.00 47.53 189 ALA A O 1
ATOM 1454 N N . THR A 1 190 ? 27.689 -17.227 -17.974 1.00 45.59 190 THR A N 1
ATOM 1455 C CA . THR A 1 190 ? 28.071 -18.022 -16.801 1.00 45.59 190 THR A CA 1
ATOM 1456 C C . THR A 1 190 ? 29.450 -17.560 -16.320 1.00 45.59 190 THR A C 1
ATOM 1458 O O . THR A 1 190 ? 30.243 -17.024 -17.102 1.00 45.59 190 THR A O 1
ATOM 1461 N N . ALA A 1 191 ? 29.742 -17.664 -15.023 1.00 44.12 191 ALA A N 1
ATOM 1462 C CA . ALA A 1 191 ? 31.054 -17.282 -14.496 1.00 44.12 191 ALA A CA 1
ATOM 1463 C C . ALA A 1 191 ? 32.155 -18.147 -15.147 1.00 44.12 191 ALA A C 1
ATOM 1465 O O . ALA A 1 191 ? 32.014 -19.365 -15.208 1.00 44.12 191 ALA A O 1
ATOM 1466 N N . GLY A 1 192 ? 33.221 -17.521 -15.660 1.00 51.88 192 GLY A N 1
ATOM 1467 C CA . GLY A 1 192 ? 34.414 -18.220 -16.161 1.00 51.88 192 GLY A CA 1
ATOM 1468 C C . GLY A 1 192 ? 34.393 -18.754 -17.603 1.00 51.88 192 GLY A C 1
ATOM 1469 O O . GLY A 1 192 ? 35.401 -19.304 -18.031 1.00 51.88 192 GLY A O 1
ATOM 1470 N N . LYS A 1 193 ? 33.312 -18.588 -18.380 1.00 57.59 193 LYS A N 1
ATOM 1471 C CA . LYS A 1 193 ? 33.319 -18.873 -19.831 1.00 57.59 193 LYS A CA 1
ATOM 1472 C C . LYS A 1 193 ? 33.043 -17.602 -20.621 1.00 57.59 193 LYS A C 1
ATOM 1474 O O . LYS A 1 193 ? 32.042 -16.936 -20.370 1.00 57.59 193 LYS A O 1
ATOM 1479 N N . GLN A 1 194 ? 33.941 -17.272 -21.544 1.00 63.75 194 GLN A N 1
ATOM 1480 C CA . GLN A 1 194 ? 33.841 -16.123 -22.440 1.00 63.75 194 GLN A CA 1
ATOM 1481 C C . GLN A 1 194 ? 33.596 -16.656 -23.845 1.00 63.75 194 GLN A C 1
ATOM 1483 O O . GLN A 1 194 ? 34.472 -17.279 -24.437 1.00 63.75 194 GLN A O 1
ATOM 1488 N N . GLU A 1 195 ? 32.395 -16.443 -24.370 1.00 66.69 195 GLU A N 1
ATOM 1489 C CA . GLU A 1 195 ? 32.063 -16.840 -25.734 1.00 66.69 195 GLU A CA 1
ATOM 1490 C C . GLU A 1 195 ? 31.602 -15.642 -26.552 1.00 66.69 195 GLU A C 1
ATOM 1492 O O . GLU A 1 195 ? 30.924 -14.737 -26.058 1.00 66.69 195 GLU A O 1
ATOM 1497 N N . VAL A 1 196 ? 31.938 -15.673 -27.841 1.00 59.97 196 VAL A N 1
ATOM 1498 C CA . VAL A 1 196 ? 31.448 -14.697 -28.812 1.00 59.97 196 VAL A CA 1
ATOM 1499 C C . VAL A 1 196 ? 29.923 -14.734 -28.841 1.00 59.97 196 VAL A C 1
ATOM 1501 O O . VAL A 1 196 ? 29.318 -15.782 -29.099 1.00 59.97 196 VAL A O 1
ATOM 1504 N N . GLY A 1 197 ? 29.321 -13.577 -28.577 1.00 54.47 197 GLY A N 1
ATOM 1505 C CA . GLY A 1 197 ? 27.882 -13.383 -28.453 1.00 54.47 197 GLY A CA 1
ATOM 1506 C C . GLY A 1 197 ? 27.352 -13.161 -27.048 1.00 54.47 197 GLY A C 1
ATOM 1507 O O . GLY A 1 197 ? 26.175 -12.855 -26.904 1.00 54.47 197 GLY A O 1
ATOM 1508 N N . MET A 1 198 ? 28.184 -13.274 -26.014 1.00 58.62 198 MET A N 1
ATOM 1509 C CA . MET A 1 198 ? 27.750 -12.918 -24.666 1.00 58.62 198 MET A CA 1
ATOM 1510 C C . MET A 1 198 ? 27.590 -11.401 -24.517 1.00 58.62 198 MET A C 1
ATOM 1512 O O . MET A 1 198 ? 28.512 -10.640 -24.811 1.00 58.62 198 MET A O 1
ATOM 1516 N N . HIS A 1 199 ? 26.442 -10.987 -23.981 1.00 56.19 199 HIS A N 1
ATOM 1517 C CA . HIS A 1 199 ? 26.174 -9.614 -23.564 1.00 56.19 199 HIS A CA 1
ATOM 1518 C C . HIS A 1 199 ? 26.568 -9.442 -22.091 1.00 56.19 199 HIS A C 1
ATOM 1520 O O . HIS A 1 199 ? 25.996 -10.083 -21.203 1.00 56.19 199 HIS A O 1
ATOM 1526 N N . VAL A 1 200 ? 27.576 -8.615 -21.812 1.00 60.28 200 VAL A N 1
ATOM 1527 C CA . VAL A 1 200 ? 28.213 -8.514 -20.489 1.00 60.28 200 VAL A CA 1
ATOM 1528 C C . VAL A 1 200 ? 28.252 -7.064 -20.017 1.00 60.28 200 VAL A C 1
ATOM 1530 O O . VAL A 1 200 ? 28.396 -6.134 -20.803 1.00 60.28 200 VAL A O 1
ATOM 1533 N N . ARG A 1 201 ? 28.114 -6.850 -18.705 1.00 59.09 201 ARG A N 1
ATOM 1534 C CA . ARG A 1 201 ? 28.214 -5.525 -18.083 1.00 59.09 201 ARG A CA 1
ATOM 1535 C C . ARG A 1 201 ? 29.633 -5.291 -17.563 1.00 59.09 201 ARG A C 1
ATOM 1537 O O . ARG A 1 201 ? 30.073 -5.996 -16.655 1.00 59.09 201 ARG A O 1
ATOM 1544 N N . LEU A 1 202 ? 30.312 -4.279 -18.097 1.00 67.75 202 LEU A N 1
ATOM 1545 C CA . LEU A 1 202 ? 31.654 -3.867 -17.681 1.00 67.75 202 LEU A CA 1
ATOM 1546 C C . LEU A 1 202 ? 31.633 -2.531 -16.939 1.00 67.75 202 LEU A C 1
ATOM 1548 O O . LEU A 1 202 ? 30.906 -1.615 -17.322 1.00 67.75 202 LEU A O 1
ATOM 1552 N N . GLN A 1 203 ? 32.455 -2.393 -15.901 1.00 68.44 203 GLN A N 1
ATOM 1553 C CA . GLN A 1 203 ? 32.734 -1.108 -15.267 1.00 68.44 203 GLN A CA 1
ATOM 1554 C C . GLN A 1 203 ? 33.652 -0.247 -16.144 1.00 68.44 203 GLN A C 1
ATOM 1556 O O . GLN A 1 203 ? 34.578 -0.732 -16.796 1.00 68.44 203 GLN A O 1
ATOM 1561 N N . GLY A 1 204 ? 33.377 1.053 -16.172 1.00 63.78 204 GLY A N 1
ATOM 1562 C CA . GLY A 1 204 ? 34.147 2.043 -16.901 1.00 63.78 204 GLY A CA 1
ATOM 1563 C C . GLY A 1 204 ? 35.492 2.302 -16.236 1.00 63.78 204 GLY A C 1
ATOM 1564 O O . GLY A 1 204 ? 35.574 2.631 -15.056 1.00 63.78 204 GLY A O 1
ATOM 1565 N N . THR A 1 205 ? 36.560 2.201 -17.020 1.00 55.47 205 THR A N 1
ATOM 1566 C CA . THR A 1 205 ? 37.920 2.536 -16.590 1.00 55.47 205 THR A CA 1
ATOM 1567 C C . THR A 1 205 ? 38.298 3.921 -17.101 1.00 55.47 205 THR A C 1
ATOM 1569 O O . THR A 1 205 ? 38.475 4.093 -18.307 1.00 55.47 205 THR A O 1
ATOM 1572 N N . GLY A 1 206 ? 38.440 4.903 -16.210 1.00 53.81 206 GLY A N 1
ATOM 1573 C CA . GLY A 1 206 ? 38.994 6.225 -16.535 1.00 53.81 206 GLY A CA 1
ATOM 1574 C C . GLY A 1 206 ? 38.359 7.362 -15.735 1.00 53.81 206 GLY A C 1
ATOM 1575 O O . GLY A 1 206 ? 37.223 7.242 -15.301 1.00 53.81 206 GLY A O 1
ATOM 1576 N N . LYS A 1 207 ? 39.057 8.498 -15.580 1.00 41.44 207 LYS A N 1
ATOM 1577 C CA . LYS A 1 207 ? 38.594 9.654 -14.773 1.00 41.44 207 LYS A CA 1
ATOM 1578 C C . LYS A 1 207 ? 37.178 10.155 -15.108 1.00 41.44 207 LYS A C 1
ATOM 1580 O O . LYS A 1 207 ? 36.504 10.679 -14.234 1.00 41.44 207 LYS A O 1
ATOM 1585 N N . TRP A 1 208 ? 36.732 9.986 -16.353 1.00 35.50 208 TRP A N 1
ATOM 1586 C CA . TRP A 1 208 ? 35.435 10.470 -16.852 1.00 35.50 208 TRP A CA 1
ATOM 1587 C C . TRP A 1 208 ? 34.321 9.406 -16.851 1.00 35.50 208 TRP A C 1
ATOM 1589 O O . TRP A 1 208 ? 33.145 9.729 -17.040 1.00 35.50 208 TRP A O 1
ATOM 1599 N N . TYR A 1 209 ? 34.690 8.136 -16.655 1.00 48.69 209 TYR A N 1
ATOM 1600 C CA . TYR A 1 209 ? 33.799 6.974 -16.768 1.00 48.69 209 TYR A CA 1
ATOM 1601 C C . TYR A 1 209 ? 33.880 6.022 -15.568 1.00 48.69 209 TYR A C 1
ATOM 1603 O O . TYR A 1 209 ? 33.135 5.044 -15.535 1.00 48.69 209 TYR A O 1
ATOM 1611 N N . ALA A 1 210 ? 34.745 6.318 -14.593 1.00 42.19 210 ALA A N 1
ATOM 1612 C CA . ALA A 1 210 ? 34.756 5.695 -13.280 1.00 42.19 210 ALA A CA 1
ATOM 1613 C C . ALA A 1 210 ? 33.346 5.815 -12.685 1.00 42.19 210 ALA A C 1
ATOM 1615 O O . ALA A 1 210 ? 32.695 6.850 -12.829 1.00 42.19 210 ALA A O 1
ATOM 1616 N N . ASP A 1 211 ? 32.842 4.721 -12.122 1.00 48.31 211 ASP A N 1
ATOM 1617 C CA . ASP A 1 211 ? 31.483 4.562 -11.575 1.00 48.31 211 ASP A CA 1
ATOM 1618 C C . ASP A 1 211 ? 30.340 4.395 -12.593 1.00 48.31 211 ASP A C 1
ATOM 1620 O O . ASP A 1 211 ? 29.189 4.173 -12.203 1.00 48.31 211 ASP A O 1
ATOM 1624 N N . LYS A 1 212 ? 30.614 4.432 -13.904 1.00 46.41 212 LYS A N 1
ATOM 1625 C CA . LYS A 1 212 ? 29.628 4.062 -14.935 1.00 46.41 212 LYS A CA 1
ATOM 1626 C C . LYS A 1 212 ? 29.841 2.617 -15.361 1.00 46.41 212 LYS A C 1
ATOM 1628 O O . LYS A 1 212 ? 30.969 2.165 -15.494 1.00 46.41 212 LYS A O 1
ATOM 1633 N N . ALA A 1 213 ? 28.756 1.888 -15.595 1.00 50.94 213 ALA A N 1
ATOM 1634 C CA . ALA A 1 213 ? 28.821 0.534 -16.126 1.00 50.94 213 ALA A CA 1
ATOM 1635 C C . ALA A 1 213 ? 28.131 0.484 -17.485 1.00 50.94 213 ALA A C 1
ATOM 1637 O O . ALA A 1 213 ? 27.023 1.001 -17.637 1.00 50.94 213 ALA A O 1
ATOM 1638 N N . PHE A 1 214 ? 28.786 -0.155 -18.441 1.00 57.09 214 PHE A N 1
ATOM 1639 C CA . PHE A 1 214 ? 28.372 -0.224 -19.830 1.00 57.09 214 PHE A CA 1
ATOM 1640 C C . PHE A 1 214 ? 28.056 -1.666 -20.183 1.00 57.09 214 PHE A C 1
ATOM 1642 O O . PHE A 1 214 ? 28.731 -2.590 -19.728 1.00 57.09 214 PHE A O 1
ATOM 1649 N N . TYR A 1 215 ? 27.018 -1.849 -20.984 1.00 56.78 215 TYR A N 1
ATOM 1650 C CA . TYR A 1 215 ? 26.774 -3.127 -21.624 1.00 56.78 215 TYR A CA 1
ATOM 1651 C C . TYR A 1 215 ? 27.643 -3.232 -22.870 1.00 56.78 215 TYR A C 1
ATOM 1653 O O . TYR A 1 215 ? 27.776 -2.260 -23.619 1.00 56.78 215 TYR A O 1
ATOM 1661 N N . VAL A 1 216 ? 28.254 -4.396 -23.047 1.00 61.16 216 VAL A N 1
ATOM 1662 C CA . VAL A 1 216 ? 29.121 -4.696 -24.176 1.00 61.16 216 VAL A CA 1
ATOM 1663 C C . VAL A 1 216 ? 28.825 -6.086 -24.716 1.00 61.16 216 VAL A C 1
ATOM 1665 O O . VAL A 1 216 ? 28.497 -6.997 -23.955 1.00 61.16 216 VAL A O 1
ATOM 1668 N N . ASP A 1 217 ? 29.007 -6.253 -26.019 1.00 63.94 217 ASP A N 1
ATOM 1669 C CA . ASP A 1 217 ? 28.942 -7.550 -26.685 1.00 63.94 217 ASP A CA 1
ATOM 1670 C C . ASP A 1 217 ? 30.350 -8.105 -26.869 1.00 63.94 217 ASP A C 1
ATOM 1672 O O . ASP A 1 217 ? 31.242 -7.403 -27.351 1.00 63.94 217 ASP A O 1
ATOM 1676 N N . ILE A 1 218 ? 30.571 -9.370 -26.506 1.00 72.06 218 ILE A N 1
ATOM 1677 C CA . ILE A 1 218 ? 31.821 -10.062 -26.830 1.00 72.06 218 ILE A CA 1
ATOM 1678 C C . ILE A 1 218 ? 31.802 -10.418 -28.318 1.00 72.06 218 ILE A C 1
ATOM 1680 O O . ILE A 1 218 ? 30.991 -11.232 -28.760 1.00 72.06 218 ILE A O 1
ATOM 1684 N N . VAL A 1 219 ? 32.713 -9.823 -29.087 1.00 67.31 219 VAL A N 1
ATOM 1685 C CA . VAL A 1 219 ? 32.779 -9.980 -30.552 1.00 67.31 219 VAL A CA 1
ATOM 1686 C C . VAL A 1 219 ? 33.912 -10.910 -30.979 1.00 67.31 219 VAL A C 1
ATOM 1688 O O . VAL A 1 219 ? 33.835 -11.507 -32.048 1.00 67.31 219 VAL A O 1
ATOM 1691 N N . ASP A 1 220 ? 34.950 -11.056 -30.156 1.00 75.06 220 ASP A N 1
ATOM 1692 C CA . ASP A 1 220 ? 36.038 -12.007 -30.392 1.00 75.06 220 ASP A CA 1
ATOM 1693 C C . ASP A 1 220 ? 36.681 -12.436 -29.067 1.00 75.06 220 ASP A C 1
ATOM 1695 O O . ASP A 1 220 ? 36.831 -11.616 -28.155 1.00 75.06 220 ASP A O 1
ATOM 1699 N N . VAL A 1 221 ? 37.072 -13.705 -28.975 1.00 75.69 221 VAL A N 1
ATOM 1700 C CA . VAL A 1 221 ? 37.771 -14.283 -27.820 1.00 75.69 221 VAL A CA 1
ATOM 1701 C C . VAL A 1 221 ? 39.000 -15.009 -28.346 1.00 75.69 221 VAL A C 1
ATOM 1703 O O . VAL A 1 221 ? 38.899 -15.874 -29.212 1.00 75.69 221 VAL A O 1
ATOM 1706 N N . SER A 1 222 ? 40.164 -14.620 -27.844 1.00 78.50 222 SER A N 1
ATOM 1707 C CA . SER A 1 222 ? 41.454 -15.262 -28.101 1.00 78.50 222 SER A CA 1
ATOM 1708 C C . SER A 1 222 ? 42.049 -15.700 -26.761 1.00 78.50 222 SER A C 1
ATOM 1710 O O . SER A 1 222 ? 41.619 -15.183 -25.732 1.00 78.50 222 SER A O 1
ATOM 1712 N N . ASP A 1 223 ? 43.042 -16.591 -26.771 1.00 71.44 223 ASP A N 1
ATOM 1713 C CA . ASP A 1 223 ? 43.542 -17.275 -25.563 1.00 71.44 223 ASP A CA 1
ATOM 1714 C C . ASP A 1 223 ? 43.793 -16.333 -24.361 1.00 71.44 223 ASP A C 1
ATOM 1716 O O . ASP A 1 223 ? 43.348 -16.628 -23.254 1.00 71.44 223 ASP A O 1
ATOM 1720 N N . ASP A 1 224 ? 44.355 -15.136 -24.595 1.00 78.88 224 ASP A N 1
ATOM 1721 C CA . ASP A 1 224 ? 44.658 -14.153 -23.536 1.00 78.88 224 ASP A CA 1
ATOM 1722 C C . ASP A 1 224 ? 43.904 -12.813 -23.642 1.00 78.88 224 ASP A C 1
ATOM 1724 O O . ASP A 1 224 ? 44.120 -11.900 -22.834 1.00 78.88 224 ASP A O 1
ATOM 1728 N N . THR A 1 225 ? 43.033 -12.636 -24.646 1.00 81.31 225 THR A N 1
ATOM 1729 C CA . THR A 1 225 ? 42.358 -11.345 -24.871 1.00 81.31 225 THR A CA 1
ATOM 1730 C C . THR A 1 225 ? 40.905 -11.474 -25.302 1.00 81.31 225 THR A C 1
ATOM 1732 O O . THR A 1 225 ? 40.540 -12.308 -26.127 1.00 81.31 225 THR A O 1
ATOM 1735 N N . VAL A 1 226 ? 40.087 -10.537 -24.825 1.00 81.06 226 VAL A N 1
ATOM 1736 C CA . VAL A 1 226 ? 38.677 -10.399 -25.194 1.00 81.06 226 VAL A CA 1
ATOM 1737 C C . VAL A 1 226 ? 38.492 -9.098 -25.954 1.00 81.06 226 VAL A C 1
ATOM 1739 O O . VAL A 1 226 ? 38.901 -8.028 -25.491 1.00 81.06 226 VAL A O 1
ATOM 1742 N N . LYS A 1 227 ? 37.859 -9.170 -27.126 1.00 81.06 227 LYS A N 1
ATOM 1743 C CA . LYS A 1 227 ? 37.408 -7.994 -27.870 1.00 81.06 227 LYS A CA 1
ATOM 1744 C C . LYS A 1 227 ? 35.923 -7.784 -27.627 1.00 81.06 227 LYS A C 1
ATOM 1746 O O . LYS A 1 227 ? 35.101 -8.638 -27.958 1.00 81.06 227 LYS A O 1
ATOM 1751 N N . VAL A 1 228 ? 35.593 -6.611 -27.105 1.00 75.31 228 VAL A N 1
ATOM 1752 C CA . VAL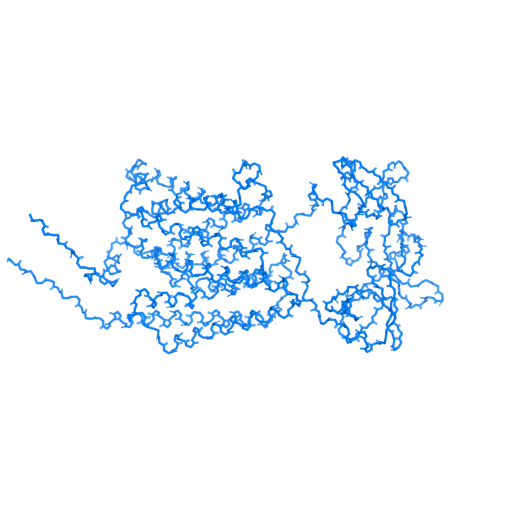 A 1 228 ? 34.218 -6.198 -26.836 1.00 75.31 228 VAL A CA 1
ATOM 1753 C C . VAL A 1 228 ? 33.810 -5.038 -27.735 1.00 75.31 228 VAL A C 1
ATOM 1755 O O . VAL A 1 228 ? 34.654 -4.234 -28.146 1.00 75.31 228 VAL A O 1
ATOM 1758 N N . MET A 1 229 ? 32.519 -4.962 -28.030 1.00 59.69 229 MET A N 1
ATOM 1759 C CA . MET A 1 229 ? 31.878 -3.846 -28.714 1.00 59.69 229 MET A CA 1
ATOM 1760 C C . MET A 1 229 ? 30.943 -3.133 -27.742 1.00 59.69 229 MET A C 1
ATOM 1762 O O . MET A 1 229 ? 30.128 -3.773 -27.078 1.00 59.69 229 MET A O 1
ATOM 1766 N N . TYR A 1 230 ? 31.076 -1.817 -27.644 1.00 63.53 230 TYR A N 1
ATOM 1767 C CA . TYR A 1 230 ? 30.195 -0.968 -26.850 1.00 63.53 230 TYR A CA 1
ATOM 1768 C C . TYR A 1 230 ? 28.935 -0.600 -27.642 1.00 63.53 230 TYR A C 1
ATOM 1770 O O . TYR A 1 230 ? 28.908 -0.680 -28.869 1.00 63.53 230 TYR A O 1
ATOM 1778 N N . ALA A 1 231 ? 27.890 -0.156 -26.940 1.00 48.97 231 ALA A N 1
ATOM 1779 C CA . ALA A 1 231 ? 26.619 0.251 -27.551 1.00 48.97 231 ALA A CA 1
ATOM 1780 C C . ALA A 1 231 ? 26.745 1.423 -28.550 1.00 48.97 231 ALA A C 1
ATOM 1782 O O . ALA A 1 231 ? 25.878 1.600 -29.398 1.00 48.97 231 ALA A O 1
ATOM 1783 N N . ASP A 1 232 ? 27.819 2.209 -28.468 1.00 46.25 232 ASP A N 1
ATOM 1784 C CA . ASP A 1 232 ? 28.154 3.268 -29.429 1.00 46.25 232 ASP A CA 1
ATOM 1785 C C . ASP A 1 232 ? 28.871 2.742 -30.693 1.00 46.25 232 ASP A C 1
ATOM 1787 O O . ASP A 1 232 ? 29.271 3.521 -31.557 1.00 46.25 232 ASP A O 1
ATOM 1791 N N . GLY A 1 233 ? 29.041 1.421 -30.810 1.00 47.66 233 GLY A N 1
ATOM 1792 C CA . GLY A 1 233 ? 29.714 0.754 -31.922 1.00 47.66 233 GLY A CA 1
ATOM 1793 C C . GLY A 1 233 ? 31.242 0.768 -31.831 1.00 47.66 233 GLY A C 1
ATOM 1794 O O . GLY A 1 233 ? 31.908 0.270 -32.742 1.00 47.66 233 GLY A O 1
ATOM 1795 N N . THR A 1 234 ? 31.823 1.315 -30.759 1.00 57.34 234 THR A N 1
ATOM 1796 C CA . THR A 1 234 ? 33.277 1.322 -30.570 1.00 57.34 234 THR A CA 1
ATOM 1797 C C . THR A 1 234 ? 33.793 -0.035 -30.096 1.00 57.34 234 THR A C 1
ATOM 1799 O O . THR A 1 234 ? 33.108 -0.789 -29.403 1.00 57.34 234 THR A O 1
ATOM 1802 N N . TYR A 1 235 ? 35.034 -0.357 -30.467 1.00 70.50 235 TYR A N 1
ATOM 1803 C CA . TYR A 1 235 ? 35.686 -1.618 -30.119 1.00 70.50 235 TYR A CA 1
ATOM 1804 C C . TYR A 1 235 ? 36.809 -1.414 -29.122 1.00 70.50 235 TYR A C 1
ATOM 1806 O O . TYR A 1 235 ? 37.640 -0.524 -29.292 1.00 70.50 235 TYR A O 1
ATOM 1814 N N . LYS A 1 236 ? 36.922 -2.324 -28.155 1.00 78.25 236 LYS A N 1
ATOM 1815 C CA . LYS A 1 236 ? 38.088 -2.394 -27.274 1.00 78.25 236 LYS A CA 1
ATOM 1816 C C . LYS A 1 236 ? 38.510 -3.839 -27.076 1.00 78.25 236 LYS A C 1
ATOM 1818 O O . LYS A 1 236 ? 37.701 -4.683 -26.703 1.00 78.25 236 LYS A O 1
ATOM 1823 N N . ARG A 1 237 ? 39.788 -4.121 -27.324 1.00 81.19 237 ARG A N 1
ATOM 1824 C CA . ARG A 1 237 ? 40.415 -5.390 -26.942 1.00 81.19 237 ARG A CA 1
ATOM 1825 C C . ARG A 1 237 ? 41.131 -5.191 -25.614 1.00 81.19 237 ARG A C 1
ATOM 1827 O O . ARG A 1 237 ? 41.814 -4.186 -25.436 1.00 81.19 237 ARG A O 1
ATOM 1834 N N . MET A 1 238 ? 40.943 -6.115 -24.683 1.00 82.62 238 MET A N 1
ATOM 1835 C CA . MET A 1 238 ? 41.579 -6.071 -23.369 1.00 82.62 238 MET A CA 1
ATOM 1836 C C . MET A 1 238 ? 42.011 -7.473 -22.925 1.00 82.62 238 MET A C 1
ATOM 1838 O O . MET A 1 238 ? 41.427 -8.453 -23.392 1.00 82.62 238 MET A O 1
ATOM 1842 N N . PRO A 1 239 ? 43.018 -7.588 -22.041 1.00 85.25 239 PRO A N 1
ATOM 1843 C CA . PRO A 1 239 ? 43.411 -8.873 -21.473 1.00 85.25 239 PRO A CA 1
ATOM 1844 C C . PRO A 1 239 ? 42.250 -9.542 -20.732 1.00 85.25 239 PRO A C 1
ATOM 1846 O O . PRO A 1 239 ? 41.483 -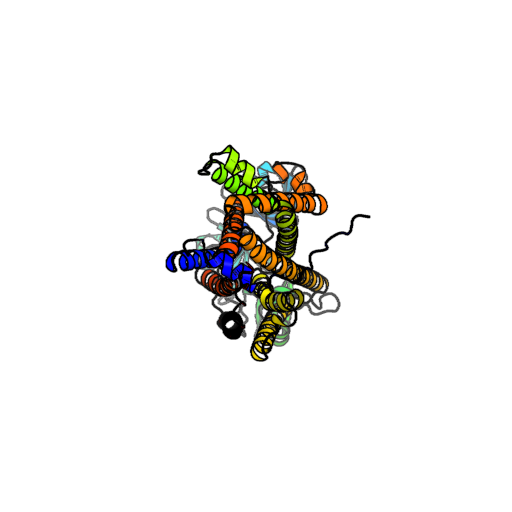8.855 -20.054 1.00 85.25 239 PRO A O 1
ATOM 1849 N N . THR A 1 240 ? 42.154 -10.869 -20.801 1.00 79.12 240 THR A N 1
ATOM 1850 C CA . THR A 1 240 ? 41.116 -11.673 -20.125 1.00 79.12 240 THR A CA 1
ATOM 1851 C C . THR A 1 240 ? 41.020 -11.348 -18.629 1.00 79.12 240 THR A C 1
ATOM 1853 O O . THR A 1 240 ? 39.926 -11.152 -18.102 1.00 79.12 240 THR A O 1
ATOM 1856 N N . ALA A 1 241 ? 42.162 -11.183 -17.953 1.00 75.25 241 ALA A N 1
ATOM 1857 C CA . ALA A 1 241 ? 42.212 -10.807 -16.539 1.00 75.25 241 ALA A CA 1
ATOM 1858 C C . ALA A 1 241 ? 41.635 -9.404 -16.269 1.00 75.25 241 ALA A C 1
ATOM 1860 O O . ALA A 1 241 ? 40.920 -9.199 -15.290 1.00 75.25 241 ALA A O 1
ATOM 1861 N N . ALA A 1 242 ? 41.899 -8.440 -17.157 1.00 75.50 242 ALA A N 1
ATOM 1862 C CA . ALA A 1 242 ? 41.336 -7.095 -17.055 1.00 75.50 242 ALA A CA 1
ATOM 1863 C C . ALA A 1 242 ? 39.830 -7.095 -17.358 1.00 75.50 242 ALA A C 1
ATOM 1865 O O . ALA A 1 242 ? 39.074 -6.387 -16.702 1.00 75.50 242 ALA A O 1
ATOM 1866 N N . PHE A 1 243 ? 39.381 -7.913 -18.312 1.00 76.50 243 PHE A N 1
ATOM 1867 C CA . PHE A 1 243 ? 37.962 -8.092 -18.613 1.00 76.50 243 PHE A CA 1
ATOM 1868 C C . PHE A 1 243 ? 37.190 -8.652 -17.409 1.00 76.50 243 PHE A C 1
ATOM 1870 O O . PHE A 1 243 ? 36.164 -8.086 -17.038 1.00 76.50 243 PHE A O 1
ATOM 1877 N N . GLU A 1 244 ? 37.697 -9.701 -16.752 1.00 72.88 244 GLU A N 1
ATOM 1878 C CA . GLU A 1 244 ? 37.064 -10.267 -15.549 1.00 72.88 244 GLU A CA 1
ATOM 1879 C C . GLU A 1 244 ? 37.107 -9.298 -14.357 1.00 72.88 244 GLU A C 1
ATOM 1881 O O . GLU A 1 244 ? 36.124 -9.191 -13.629 1.00 72.88 244 GLU A O 1
ATOM 1886 N N . ALA A 1 245 ? 38.183 -8.519 -14.191 1.00 71.44 245 ALA A N 1
ATOM 1887 C CA . ALA A 1 245 ? 38.256 -7.488 -13.150 1.00 71.44 245 ALA A CA 1
ATOM 1888 C C . ALA A 1 245 ? 37.223 -6.361 -13.346 1.00 71.44 245 ALA A C 1
ATOM 1890 O O . ALA A 1 245 ? 36.739 -5.779 -12.377 1.00 71.44 245 ALA A O 1
ATOM 1891 N N . LEU A 1 246 ? 36.869 -6.054 -14.599 1.00 69.75 246 LEU A N 1
ATOM 1892 C CA . LEU A 1 246 ? 35.851 -5.057 -14.944 1.00 69.75 246 LEU A CA 1
ATOM 1893 C C . LEU A 1 246 ? 34.440 -5.626 -15.001 1.00 69.75 246 LEU A C 1
ATOM 1895 O O . LEU A 1 246 ? 33.474 -4.860 -15.052 1.00 69.75 246 LEU A O 1
ATOM 1899 N N . ARG A 1 247 ? 34.299 -6.949 -14.995 1.00 64.69 247 ARG A N 1
ATOM 1900 C CA . ARG A 1 247 ? 33.012 -7.623 -15.033 1.00 64.69 247 ARG A CA 1
ATOM 1901 C C . ARG A 1 247 ? 32.281 -7.357 -13.725 1.00 64.69 247 ARG A C 1
ATOM 1903 O O . ARG A 1 247 ? 32.625 -7.879 -12.668 1.00 64.69 247 ARG A O 1
ATOM 1910 N N . ALA A 1 248 ? 31.233 -6.542 -13.792 1.00 54.94 248 ALA A N 1
ATOM 1911 C CA . ALA A 1 248 ? 30.362 -6.362 -12.644 1.00 54.94 248 ALA A CA 1
ATOM 1912 C C . ALA A 1 248 ? 29.694 -7.714 -12.333 1.00 54.94 248 ALA A C 1
ATOM 1914 O O . ALA A 1 248 ? 29.070 -8.306 -13.221 1.00 54.94 248 ALA A O 1
ATOM 1915 N N . GLN A 1 249 ? 29.802 -8.200 -11.085 1.00 42.38 249 GLN A N 1
ATOM 1916 C CA . GLN A 1 249 ? 28.953 -9.298 -10.610 1.00 42.38 249 GLN A CA 1
ATOM 1917 C C . GLN A 1 249 ? 27.505 -8.966 -10.969 1.00 42.38 249 GLN A C 1
ATOM 1919 O O . GLN A 1 249 ? 27.102 -7.806 -10.834 1.00 42.38 249 GLN A O 1
ATOM 1924 N N . LYS A 1 250 ? 26.785 -9.971 -11.499 1.00 33.69 250 LYS A N 1
ATOM 1925 C CA . LYS A 1 250 ? 25.409 -9.886 -12.012 1.00 33.69 250 LYS A CA 1
ATOM 1926 C C . LYS A 1 250 ? 24.668 -8.723 -11.360 1.00 33.69 250 LYS A C 1
ATOM 1928 O O . LYS A 1 250 ? 24.333 -8.773 -10.179 1.00 33.69 250 LYS A O 1
ATOM 1933 N N . ALA A 1 251 ? 24.377 -7.693 -12.151 1.00 30.41 251 ALA A N 1
ATOM 1934 C CA . ALA A 1 251 ? 23.256 -6.842 -11.813 1.00 30.41 251 ALA A CA 1
ATOM 1935 C C . ALA A 1 251 ? 22.068 -7.792 -11.634 1.00 30.41 251 ALA A C 1
ATOM 1937 O O . ALA A 1 251 ? 21.745 -8.530 -12.573 1.00 30.41 251 ALA A O 1
ATOM 1938 N N . GLN A 1 252 ? 21.466 -7.825 -10.441 1.00 28.97 252 GLN A N 1
ATOM 1939 C CA . GLN A 1 252 ? 20.116 -8.357 -10.301 1.00 28.97 252 GLN A CA 1
ATOM 1940 C C . GLN A 1 252 ? 19.313 -7.788 -11.466 1.00 28.97 252 GLN A C 1
ATOM 1942 O O . GLN A 1 252 ? 19.365 -6.579 -11.709 1.00 28.97 252 GLN A O 1
ATOM 1947 N N . LYS A 1 253 ? 18.719 -8.708 -12.240 1.00 26.73 253 LYS A N 1
ATOM 1948 C CA . LYS A 1 253 ? 17.846 -8.485 -13.397 1.00 26.73 253 LYS A CA 1
ATOM 1949 C C . LYS A 1 253 ? 17.279 -7.075 -13.312 1.00 26.73 253 LYS A C 1
ATOM 1951 O O . LYS A 1 253 ? 16.493 -6.827 -12.403 1.00 26.73 253 LYS A O 1
ATOM 1956 N N . GLY A 1 254 ? 17.762 -6.173 -14.174 1.00 29.48 254 GLY A N 1
ATOM 1957 C CA . GLY A 1 254 ? 17.415 -4.758 -14.123 1.00 29.48 254 GLY A CA 1
ATOM 1958 C C . GLY A 1 254 ? 15.919 -4.627 -13.901 1.00 29.48 254 GLY A C 1
ATOM 1959 O O . GLY A 1 254 ? 15.124 -5.014 -14.759 1.00 29.48 254 GLY A O 1
ATOM 1960 N N . GLU A 1 255 ? 15.553 -4.194 -12.700 1.00 28.72 255 GLU A N 1
ATOM 1961 C CA . GLU A 1 255 ? 14.173 -3.973 -12.339 1.00 28.72 255 GLU A CA 1
ATOM 1962 C C . GLU A 1 255 ? 13.717 -2.848 -13.259 1.00 28.72 255 GLU A C 1
ATOM 1964 O O . GLU A 1 255 ? 14.154 -1.701 -13.134 1.00 28.72 255 GLU A O 1
ATOM 1969 N N . VAL A 1 256 ? 12.948 -3.204 -14.292 1.00 31.36 256 VAL A N 1
ATOM 1970 C CA . VAL A 1 256 ? 12.241 -2.228 -15.116 1.00 31.36 256 VAL A CA 1
ATOM 1971 C C . VAL A 1 256 ? 11.549 -1.325 -14.110 1.00 31.36 256 VAL A C 1
ATOM 1973 O O . VAL A 1 256 ? 10.733 -1.825 -13.340 1.00 31.36 256 VAL A O 1
ATOM 1976 N N . VAL A 1 257 ? 11.923 -0.045 -14.048 1.00 34.88 257 VAL A N 1
ATOM 1977 C CA . VAL A 1 257 ? 11.262 0.914 -13.163 1.00 34.88 257 VAL A CA 1
ATOM 1978 C C . VAL A 1 257 ? 9.823 0.986 -13.653 1.00 34.88 257 VAL A C 1
ATOM 1980 O O . VAL A 1 257 ? 9.510 1.587 -14.678 1.00 34.88 25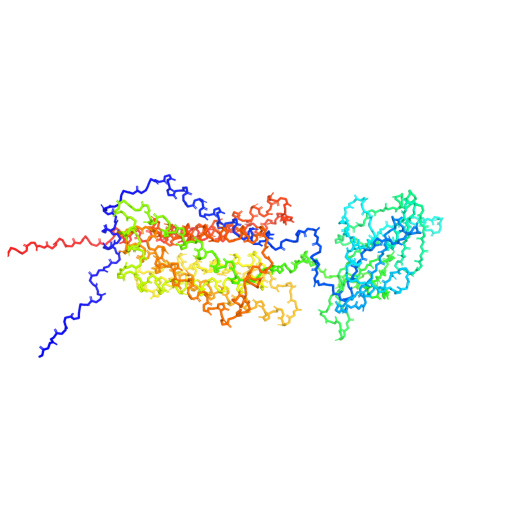7 VAL A O 1
ATOM 1983 N N . ARG A 1 258 ? 8.968 0.216 -12.985 1.00 46.91 258 ARG A N 1
ATOM 1984 C CA . ARG A 1 258 ? 7.569 0.027 -13.326 1.00 46.91 258 ARG A CA 1
ATOM 1985 C C . ARG A 1 258 ? 6.811 1.222 -12.765 1.00 46.91 258 ARG A C 1
ATOM 1987 O O . ARG A 1 258 ? 6.341 1.188 -11.628 1.00 46.91 258 ARG A O 1
ATOM 1994 N N . GLU A 1 259 ? 6.761 2.298 -13.539 1.00 51.00 259 GLU A N 1
ATOM 1995 C CA . GLU A 1 259 ? 6.008 3.494 -13.169 1.00 51.00 259 GLU A CA 1
ATOM 1996 C C . GLU A 1 259 ? 4.497 3.218 -13.205 1.00 51.00 259 GLU A C 1
ATOM 1998 O O . GLU A 1 259 ? 3.990 2.465 -14.039 1.00 51.00 259 GLU A O 1
ATOM 2003 N N . LEU A 1 260 ? 3.774 3.805 -12.250 1.00 60.25 260 LEU A N 1
ATOM 2004 C CA . LEU A 1 260 ? 2.316 3.730 -12.196 1.00 60.25 260 LEU A CA 1
ATOM 2005 C C . LEU A 1 260 ? 1.742 4.555 -13.354 1.00 60.25 260 LEU A C 1
ATOM 2007 O O . LEU A 1 260 ? 2.068 5.729 -13.492 1.00 60.25 260 LEU A O 1
ATOM 2011 N N . ARG A 1 261 ? 0.873 3.944 -14.167 1.00 62.53 261 ARG A N 1
ATOM 2012 C CA . ARG A 1 261 ? 0.228 4.608 -15.319 1.00 62.53 261 ARG A CA 1
ATOM 2013 C C . ARG A 1 261 ? -0.804 5.660 -14.919 1.00 62.53 261 ARG A C 1
ATOM 2015 O O . ARG A 1 261 ? -1.115 6.553 -15.699 1.00 62.53 261 ARG A O 1
ATOM 2022 N N . TYR A 1 262 ? -1.342 5.533 -13.712 1.00 71.75 262 TYR A N 1
ATOM 2023 C CA . TYR A 1 262 ? -2.348 6.423 -13.156 1.00 71.75 262 TYR A CA 1
ATOM 2024 C C . TYR A 1 262 ? -1.746 7.340 -12.097 1.00 71.75 262 TYR A C 1
ATOM 2026 O O . TYR A 1 262 ? -0.771 7.006 -11.416 1.00 71.75 262 TYR A O 1
ATOM 2034 N N . LYS A 1 263 ? -2.394 8.487 -11.910 1.00 78.12 263 LYS A N 1
ATOM 2035 C CA . LYS A 1 263 ? -2.049 9.433 -10.850 1.00 78.12 263 LYS A CA 1
ATOM 2036 C C . LYS A 1 263 ? -2.294 8.825 -9.484 1.00 78.12 263 LYS A C 1
ATOM 2038 O O . LYS A 1 263 ? -3.364 8.266 -9.236 1.00 78.12 263 LYS A O 1
ATOM 2043 N N . LYS A 1 264 ? -1.315 8.947 -8.595 1.00 79.88 264 LYS A N 1
ATOM 2044 C CA . LYS A 1 264 ? -1.218 8.182 -7.347 1.00 79.88 264 LYS A CA 1
ATOM 2045 C C . LYS A 1 264 ? -2.416 8.387 -6.417 1.00 79.88 264 LYS A C 1
ATOM 2047 O O . LYS A 1 264 ? -2.864 7.426 -5.797 1.00 79.88 264 LYS A O 1
ATOM 2052 N N . LEU A 1 265 ? -2.964 9.598 -6.328 1.00 83.88 265 LEU A N 1
ATOM 2053 C CA . LEU A 1 265 ? -4.079 9.882 -5.417 1.00 83.88 265 LEU A CA 1
ATOM 2054 C C . LEU A 1 265 ? -5.465 9.572 -6.001 1.00 83.88 265 LEU A C 1
ATOM 2056 O O . LEU A 1 265 ? -6.416 9.414 -5.234 1.00 83.88 265 LEU A O 1
ATOM 2060 N N . SER A 1 266 ? -5.595 9.395 -7.321 1.00 87.75 266 SER A N 1
ATOM 2061 C CA . SER A 1 266 ? -6.900 9.133 -7.954 1.00 87.75 266 SER A CA 1
ATOM 2062 C C . SER A 1 266 ? -7.592 7.848 -7.453 1.00 87.75 266 SER A C 1
ATOM 2064 O O . SER A 1 266 ? -8.759 7.931 -7.058 1.00 87.75 266 SER A O 1
ATOM 2066 N N . PRO A 1 267 ? -6.924 6.676 -7.322 1.00 87.88 267 PRO A N 1
ATOM 2067 C CA . PRO A 1 267 ? -7.581 5.464 -6.832 1.00 87.88 267 PRO A CA 1
ATOM 2068 C C . PRO A 1 267 ? -7.894 5.547 -5.336 1.00 87.88 267 PRO A C 1
ATOM 2070 O O . PRO A 1 267 ? -8.846 4.923 -4.872 1.00 87.88 267 PRO A O 1
ATOM 2073 N N . VAL A 1 268 ? -7.103 6.321 -4.578 1.00 89.19 268 VAL A N 1
ATOM 2074 C CA . VAL A 1 268 ? -7.305 6.560 -3.140 1.00 89.19 268 VAL A CA 1
ATOM 2075 C C . VAL A 1 268 ? -8.577 7.375 -2.906 1.00 89.19 268 VAL A C 1
ATOM 2077 O O . VAL A 1 268 ? -9.361 7.047 -2.021 1.00 89.19 268 VAL A O 1
ATOM 2080 N N . LEU A 1 269 ? -8.822 8.402 -3.717 1.00 92.25 269 LEU A N 1
ATOM 2081 C CA . LEU A 1 269 ? -10.061 9.177 -3.641 1.00 92.25 269 LEU A CA 1
ATOM 2082 C C . LEU A 1 269 ? -11.266 8.329 -4.043 1.00 92.25 269 LEU A C 1
ATOM 2084 O O . LEU A 1 269 ? -12.265 8.286 -3.326 1.00 92.25 269 LEU A O 1
ATOM 2088 N N . PHE A 1 270 ? -11.151 7.588 -5.146 1.00 92.88 270 PHE A N 1
ATOM 2089 C CA . PHE A 1 270 ? -12.258 6.779 -5.642 1.00 92.88 270 PHE A CA 1
ATOM 2090 C C . PHE A 1 270 ? -12.633 5.634 -4.691 1.00 92.88 270 PHE A C 1
ATOM 2092 O O . PHE A 1 270 ? -13.821 5.404 -4.465 1.00 92.88 270 PHE A O 1
ATOM 2099 N N . LYS A 1 271 ? -11.658 4.953 -4.060 1.00 92.94 271 LYS A N 1
ATOM 2100 C CA . LYS A 1 271 ? -11.966 3.917 -3.052 1.00 92.94 271 LYS A CA 1
ATOM 2101 C C . LYS A 1 271 ? -12.774 4.484 -1.881 1.00 92.94 271 LYS A C 1
ATOM 2103 O O . LYS A 1 271 ? -13.609 3.771 -1.334 1.00 92.94 271 LYS A O 1
ATOM 2108 N N . LEU A 1 272 ? -12.523 5.735 -1.479 1.00 94.25 272 LEU A N 1
ATOM 2109 C CA . LEU A 1 272 ? -13.175 6.356 -0.325 1.00 94.25 272 LEU A CA 1
ATOM 2110 C C . LEU A 1 272 ? -14.620 6.703 -0.662 1.00 94.25 272 LEU A C 1
ATOM 2112 O O . LEU A 1 272 ? -15.505 6.398 0.133 1.00 94.25 272 LEU A O 1
ATOM 2116 N N . VAL A 1 273 ? -14.860 7.227 -1.867 1.00 93.69 273 VAL A N 1
ATOM 2117 C CA . VAL A 1 273 ? -16.214 7.425 -2.403 1.00 93.69 273 VAL A CA 1
ATOM 2118 C C . VAL A 1 273 ? -16.959 6.094 -2.459 1.00 93.69 273 VAL A C 1
ATOM 2120 O O . VAL A 1 273 ? -18.055 5.986 -1.916 1.00 93.69 273 VAL A O 1
ATOM 2123 N N . LEU A 1 274 ? -16.347 5.054 -3.034 1.00 93.88 274 LEU A N 1
ATOM 2124 C CA . LEU A 1 274 ? -16.957 3.729 -3.137 1.00 93.88 274 LEU A CA 1
ATOM 2125 C C . LEU A 1 274 ? -17.325 3.158 -1.759 1.00 93.88 274 LEU A C 1
ATOM 2127 O O . LEU A 1 274 ? -18.453 2.710 -1.553 1.00 93.88 274 LEU A O 1
ATOM 2131 N N . CYS A 1 275 ? -16.400 3.198 -0.797 1.00 93.12 275 CYS A N 1
ATOM 2132 C CA . CYS A 1 275 ? -16.633 2.704 0.559 1.00 93.12 275 CYS A CA 1
ATOM 2133 C C . CYS A 1 275 ? -17.706 3.515 1.299 1.00 93.12 275 CYS A C 1
ATOM 2135 O O . CYS A 1 275 ? -18.567 2.929 1.958 1.00 93.12 275 CYS A O 1
ATOM 2137 N N . PHE A 1 276 ? -17.682 4.844 1.177 1.00 93.50 276 PHE A N 1
ATOM 2138 C CA . PHE A 1 276 ? -18.672 5.730 1.783 1.00 93.50 276 PHE A CA 1
ATOM 2139 C C . PHE A 1 276 ? -20.074 5.471 1.220 1.00 93.50 276 PHE A C 1
ATOM 2141 O O . PHE A 1 276 ? -21.007 5.248 1.993 1.00 93.50 276 PHE A O 1
ATOM 2148 N N . LEU A 1 277 ? -20.217 5.414 -0.108 1.00 92.75 277 LEU A N 1
ATOM 2149 C CA . LEU A 1 277 ? -21.490 5.110 -0.765 1.00 92.75 277 LEU A CA 1
ATOM 2150 C C . LEU A 1 277 ? -22.004 3.730 -0.363 1.00 92.75 277 LEU A C 1
ATOM 2152 O O . LEU A 1 277 ? -23.159 3.605 0.024 1.00 92.75 277 LEU A O 1
ATOM 2156 N N . THR A 1 278 ? -21.137 2.715 -0.358 1.00 91.38 278 THR A N 1
ATOM 2157 C CA . THR A 1 278 ? -21.513 1.355 0.056 1.00 91.38 278 THR A CA 1
ATOM 2158 C C . THR A 1 278 ? -22.042 1.337 1.493 1.00 91.38 278 THR A C 1
ATOM 2160 O O . THR A 1 278 ? -23.072 0.726 1.763 1.00 91.38 278 THR A O 1
ATOM 2163 N N . CYS A 1 279 ? -21.396 2.053 2.421 1.00 90.44 279 CYS A N 1
ATOM 2164 C CA . CYS A 1 279 ? -21.857 2.131 3.810 1.00 90.44 279 CYS A CA 1
ATOM 2165 C C . CYS A 1 279 ? -23.211 2.844 3.946 1.00 90.44 279 CYS A C 1
ATOM 2167 O O . CYS A 1 279 ? -24.055 2.393 4.722 1.00 90.44 279 CYS A O 1
ATOM 2169 N N . ASN A 1 280 ? -23.432 3.922 3.186 1.00 89.81 280 ASN A N 1
ATOM 2170 C CA . ASN A 1 280 ? -24.703 4.652 3.191 1.00 89.81 280 ASN A CA 1
ATOM 2171 C C . ASN A 1 280 ? -25.824 3.833 2.536 1.00 89.81 280 ASN A C 1
ATOM 2173 O O . ASN A 1 280 ? -26.927 3.807 3.066 1.00 89.81 280 ASN A O 1
ATOM 2177 N N . VAL A 1 281 ? -25.541 3.098 1.454 1.00 91.62 281 VAL A N 1
ATOM 2178 C CA . VAL A 1 281 ? -26.502 2.175 0.828 1.00 91.62 281 VAL A CA 1
ATOM 2179 C C . VAL A 1 281 ? -26.906 1.076 1.806 1.00 91.62 281 VAL A C 1
ATOM 2181 O O . VAL A 1 281 ? -28.092 0.824 1.971 1.00 91.62 281 VAL A O 1
ATOM 2184 N N . ILE A 1 282 ? -25.954 0.472 2.526 1.00 88.75 282 ILE A N 1
ATOM 2185 C CA . ILE A 1 282 ? -26.267 -0.511 3.576 1.00 88.75 282 ILE A CA 1
ATOM 2186 C C . ILE A 1 282 ? -27.121 0.125 4.686 1.00 88.75 282 ILE A C 1
ATOM 2188 O O . ILE A 1 282 ? -28.025 -0.520 5.209 1.00 88.75 282 ILE A O 1
ATOM 2192 N N . ALA A 1 283 ? -26.881 1.397 5.022 1.00 87.75 283 ALA A N 1
ATOM 2193 C CA . ALA A 1 283 ? -27.669 2.119 6.020 1.00 87.75 283 ALA A CA 1
ATOM 2194 C C . ALA A 1 283 ? -29.122 2.392 5.591 1.00 87.75 283 ALA A C 1
ATOM 2196 O O . ALA A 1 283 ? -29.976 2.570 6.456 1.00 87.75 283 ALA A O 1
ATOM 2197 N N . LEU A 1 284 ? -29.433 2.389 4.288 1.00 87.44 284 LEU A N 1
ATOM 2198 C CA . LEU A 1 284 ? -30.817 2.504 3.808 1.00 87.44 284 LEU A CA 1
ATOM 2199 C C . LEU A 1 284 ? -31.669 1.289 4.195 1.00 87.44 284 LEU A C 1
ATOM 2201 O O . LEU A 1 284 ? -32.880 1.422 4.346 1.00 87.44 284 LEU A O 1
ATOM 2205 N N . PHE A 1 285 ? -31.039 0.129 4.389 1.00 87.44 285 PHE A N 1
ATOM 2206 C CA . PHE A 1 285 ? -31.693 -1.122 4.774 1.00 87.44 285 PHE A CA 1
ATOM 2207 C C . PHE A 1 285 ? -31.653 -1.369 6.296 1.00 87.44 285 PHE A C 1
ATOM 2209 O O . PHE A 1 285 ? -31.765 -2.513 6.738 1.00 87.44 285 PHE A O 1
ATOM 2216 N N . ASP A 1 286 ? -31.464 -0.320 7.109 1.00 85.31 286 ASP A N 1
ATOM 2217 C CA . ASP A 1 286 ? -31.523 -0.425 8.573 1.00 85.31 286 ASP A CA 1
ATOM 2218 C C . ASP A 1 286 ? -32.941 -0.826 9.033 1.00 85.31 286 ASP A C 1
ATOM 2220 O O . ASP A 1 286 ? -33.949 -0.386 8.472 1.00 85.31 286 ASP A O 1
ATOM 2224 N N . LYS A 1 287 ? -33.012 -1.660 10.077 1.00 81.19 287 LYS A N 1
ATOM 2225 C CA . LYS A 1 287 ? -34.256 -2.189 10.657 1.00 81.19 287 LYS A CA 1
ATOM 2226 C C . LYS A 1 287 ? -35.150 -1.084 11.217 1.00 81.19 287 LYS A C 1
ATOM 2228 O O . LYS A 1 287 ? -36.367 -1.216 11.179 1.00 81.19 287 LYS A O 1
ATOM 2233 N N . ASP A 1 288 ? -34.545 0.010 11.672 1.00 81.38 288 ASP A N 1
ATOM 2234 C CA . ASP A 1 288 ? -35.251 1.179 12.213 1.00 81.38 288 ASP A CA 1
ATOM 2235 C C . ASP A 1 288 ? -35.764 2.132 11.108 1.00 81.38 288 ASP A C 1
ATOM 2237 O O . ASP A 1 288 ? -36.299 3.205 11.389 1.00 81.38 288 ASP A O 1
ATOM 2241 N N . GLY A 1 289 ? -35.585 1.757 9.835 1.00 84.12 289 GLY A N 1
ATOM 2242 C CA . GLY A 1 289 ? -35.970 2.528 8.659 1.00 84.12 289 GLY A CA 1
ATOM 2243 C C . GLY A 1 289 ? -34.828 3.361 8.066 1.00 84.12 289 GLY A C 1
ATOM 2244 O O . GLY A 1 289 ? -33.887 3.779 8.745 1.00 84.12 289 GLY A O 1
ATOM 2245 N N . TRP A 1 290 ? -34.935 3.657 6.768 1.00 83.38 290 TRP A N 1
ATOM 2246 C CA . TRP A 1 290 ? -33.872 4.294 5.980 1.00 83.38 290 TRP A CA 1
ATOM 2247 C C . TRP A 1 290 ? -33.441 5.677 6.503 1.00 83.38 290 TRP A C 1
ATOM 2249 O O . TRP A 1 290 ? -32.255 6.009 6.476 1.00 83.38 290 TRP A O 1
ATOM 2259 N N . LYS A 1 291 ? -34.382 6.483 7.026 1.00 86.94 291 LYS A N 1
ATOM 2260 C CA . LYS A 1 291 ? -34.081 7.803 7.614 1.00 86.94 291 LYS A CA 1
ATOM 2261 C C . LYS A 1 291 ? -33.271 7.677 8.901 1.00 86.94 291 LYS A C 1
ATOM 2263 O O . LYS A 1 291 ? -32.330 8.438 9.097 1.00 86.94 291 LYS A O 1
ATOM 2268 N N . ALA A 1 292 ? -33.616 6.715 9.757 1.00 83.56 292 ALA A N 1
ATOM 2269 C CA . ALA A 1 292 ? -32.909 6.472 11.010 1.00 83.56 292 ALA A CA 1
ATOM 2270 C C . ALA A 1 292 ? -31.498 5.924 10.749 1.00 83.56 292 ALA A C 1
ATOM 2272 O O . ALA A 1 292 ? -30.536 6.397 11.353 1.00 83.56 292 ALA A O 1
ATOM 2273 N N . GLY A 1 293 ? -31.353 4.999 9.794 1.00 83.31 293 GLY A N 1
ATOM 2274 C CA . GLY A 1 293 ? -30.052 4.467 9.382 1.00 83.31 293 GLY A CA 1
ATOM 2275 C C . GLY A 1 293 ? -29.112 5.542 8.827 1.00 83.31 293 GLY A C 1
ATOM 2276 O O . GLY A 1 293 ? -27.954 5.633 9.246 1.00 83.31 293 GLY A O 1
ATOM 2277 N N . LEU A 1 294 ? -29.609 6.421 7.948 1.00 86.62 294 LEU A N 1
ATOM 2278 C CA . LEU A 1 294 ? -28.829 7.562 7.450 1.00 86.62 294 LEU A CA 1
ATOM 2279 C C . LEU A 1 294 ? -28.533 8.594 8.541 1.00 86.62 294 LEU A C 1
ATOM 2281 O O . LEU A 1 294 ? -27.412 9.099 8.606 1.00 86.62 294 LEU A O 1
ATOM 2285 N N . ALA A 1 295 ? -29.490 8.883 9.427 1.00 86.88 295 ALA A N 1
ATOM 2286 C CA . ALA A 1 295 ? -29.264 9.795 10.542 1.00 86.88 295 ALA A CA 1
ATOM 2287 C C . ALA A 1 295 ? -28.115 9.298 11.431 1.00 86.88 295 ALA A C 1
ATOM 2289 O O . ALA A 1 295 ? -27.214 10.075 11.736 1.00 86.88 295 ALA A O 1
ATOM 2290 N N . LYS A 1 296 ? -28.052 7.999 11.754 1.00 85.25 296 LYS A N 1
ATOM 2291 C CA . LYS A 1 296 ? -26.926 7.405 12.506 1.00 85.25 296 LYS A CA 1
ATOM 2292 C C . LYS A 1 296 ? -25.574 7.576 11.797 1.00 85.25 296 LYS A C 1
ATOM 2294 O O . LYS A 1 296 ? -24.542 7.654 12.458 1.00 85.25 296 LYS A O 1
ATOM 2299 N N . CYS A 1 297 ? -25.551 7.636 10.464 1.00 85.38 297 CYS A N 1
ATOM 2300 C CA . CYS A 1 297 ? -24.322 7.824 9.685 1.00 85.38 297 CYS A CA 1
ATOM 2301 C C . CYS A 1 297 ? -23.792 9.265 9.726 1.00 85.38 297 CYS A C 1
ATOM 2303 O O . CYS A 1 297 ? -22.586 9.457 9.598 1.00 85.38 297 CYS A O 1
ATOM 2305 N N . HIS A 1 298 ? -24.669 10.257 9.900 1.00 84.81 298 HIS A N 1
ATOM 2306 C CA . HIS A 1 298 ? -24.332 11.687 9.786 1.00 84.81 298 HIS A CA 1
ATOM 2307 C C . HIS A 1 298 ? -24.548 12.489 11.067 1.00 84.81 298 HIS A C 1
ATOM 2309 O O . HIS A 1 298 ? -24.211 13.668 11.119 1.00 84.81 298 HIS A O 1
ATOM 2315 N N . THR A 1 299 ? -25.073 11.863 12.119 1.00 80.88 299 THR A N 1
ATOM 2316 C CA . THR A 1 299 ? -25.296 12.497 13.420 1.00 80.88 299 THR A CA 1
ATOM 2317 C C . THR A 1 299 ? -24.672 11.675 14.543 1.00 80.88 299 THR A C 1
ATOM 2319 O O . THR A 1 299 ? -24.591 10.447 14.475 1.00 80.88 299 THR A O 1
ATOM 2322 N N . GLY A 1 300 ? -24.202 12.362 15.585 1.00 81.81 300 GLY A N 1
ATOM 2323 C CA . GLY A 1 300 ? -23.756 11.731 16.824 1.00 81.81 300 GLY A CA 1
ATOM 2324 C C . GLY A 1 300 ? -22.449 12.293 17.395 1.00 81.81 300 GLY A C 1
ATOM 2325 O O . GLY A 1 300 ? -21.650 12.899 16.677 1.00 81.81 300 GLY A O 1
ATOM 2326 N N . PRO A 1 301 ? -22.188 12.048 18.692 1.00 83.44 301 PRO A N 1
ATOM 2327 C CA . PRO A 1 301 ? -20.984 12.519 19.386 1.00 83.44 301 PRO A CA 1
ATOM 2328 C C . PRO A 1 301 ? -19.696 11.819 18.915 1.00 83.44 301 PRO A C 1
ATOM 2330 O O . PRO A 1 301 ? -18.592 12.230 19.265 1.00 83.44 301 PRO A O 1
ATOM 2333 N N . SER A 1 302 ? -19.819 10.751 18.124 1.00 86.06 302 SER A N 1
ATOM 2334 C CA . SER A 1 302 ? -18.707 9.973 17.580 1.00 86.06 302 SER A CA 1
ATOM 2335 C C . SER A 1 302 ? -18.041 10.611 16.354 1.00 86.06 302 SER A C 1
ATOM 2337 O O . SER A 1 302 ? -16.880 10.308 16.079 1.00 86.06 302 SER A O 1
ATOM 2339 N N . ILE A 1 303 ? -18.726 11.526 15.658 1.00 88.75 303 ILE A N 1
ATOM 2340 C CA . ILE A 1 303 ? -18.247 12.176 14.427 1.00 88.75 303 ILE A CA 1
ATOM 2341 C C . ILE A 1 303 ? -16.895 12.876 14.589 1.00 88.75 303 ILE A C 1
ATOM 2343 O O . ILE A 1 303 ? -16.005 12.561 13.805 1.00 88.75 303 ILE A O 1
ATOM 2347 N N . PRO A 1 304 ? -16.665 13.782 15.562 1.00 89.25 304 PRO A N 1
ATOM 2348 C CA . PRO A 1 304 ? -15.382 14.485 15.652 1.00 89.25 304 PRO A CA 1
ATOM 2349 C C . PRO A 1 304 ? -14.210 13.527 15.909 1.00 89.25 304 PRO A C 1
ATOM 2351 O O . PRO A 1 304 ? -13.115 13.725 15.383 1.00 89.25 304 PRO A O 1
ATOM 2354 N N . LEU A 1 305 ? -14.446 12.448 16.664 1.00 89.94 305 LEU A N 1
ATOM 2355 C CA . LEU A 1 305 ? -13.430 11.434 16.935 1.00 89.94 305 LEU A CA 1
ATOM 2356 C C . LEU A 1 305 ? -13.101 10.618 15.678 1.00 89.94 305 LEU A C 1
ATOM 2358 O O . LEU A 1 305 ? -11.928 10.467 15.335 1.00 89.94 305 LEU A O 1
ATOM 2362 N N . PHE A 1 306 ? -14.120 10.125 14.966 1.00 90.94 306 PHE A N 1
ATOM 2363 C CA . PHE A 1 306 ? -13.916 9.423 13.696 1.00 90.94 306 PHE A CA 1
ATOM 2364 C C . PHE A 1 306 ? -13.363 10.347 12.608 1.00 90.94 306 PHE A C 1
ATOM 2366 O O . PHE A 1 306 ? -12.572 9.894 11.785 1.00 90.94 306 PHE A O 1
ATOM 2373 N N . ALA A 1 307 ? -13.671 11.643 12.655 1.00 92.44 307 ALA A N 1
ATOM 2374 C CA . ALA A 1 307 ? -13.099 12.635 11.761 1.00 92.44 307 ALA A CA 1
ATOM 2375 C C . ALA A 1 307 ? -11.606 12.811 11.962 1.00 92.44 307 ALA A C 1
ATOM 2377 O O . ALA A 1 307 ? -10.852 12.715 10.997 1.00 92.44 307 ALA A O 1
ATOM 2378 N N . PHE A 1 308 ? -11.158 12.963 13.206 1.00 92.69 308 PHE A N 1
ATOM 2379 C CA . PHE A 1 308 ? -9.732 13.000 13.501 1.00 92.69 308 PHE A CA 1
ATOM 2380 C C . PHE A 1 308 ? -9.019 11.726 13.021 1.00 92.69 308 PHE A C 1
ATOM 2382 O O . PHE A 1 308 ? -8.002 11.798 12.333 1.00 92.69 308 PHE A O 1
ATOM 2389 N N . ILE A 1 309 ? -9.577 10.551 13.320 1.00 91.50 309 ILE A N 1
ATOM 2390 C CA . ILE A 1 309 ? -8.988 9.267 12.921 1.00 91.50 309 ILE A CA 1
ATOM 2391 C C . ILE A 1 309 ? -8.931 9.129 11.391 1.00 91.50 309 ILE A C 1
ATOM 2393 O O . ILE A 1 309 ? -7.903 8.713 10.853 1.00 91.50 309 ILE A O 1
ATOM 2397 N N . GLY A 1 310 ? -10.000 9.508 10.686 1.00 92.50 310 GLY A N 1
ATOM 2398 C CA . GLY A 1 310 ? -10.067 9.505 9.223 1.00 92.50 310 GLY A CA 1
ATOM 2399 C C . GLY A 1 310 ? -9.004 10.407 8.598 1.00 92.50 310 GLY A C 1
ATOM 2400 O O . GLY A 1 310 ? -8.305 9.987 7.678 1.00 92.50 310 GLY A O 1
ATOM 2401 N N . SER A 1 311 ? -8.797 11.600 9.159 1.00 93.44 311 SER A N 1
ATOM 2402 C CA . SER A 1 311 ? -7.745 12.534 8.739 1.00 93.44 311 SER A CA 1
ATOM 2403 C C . SER A 1 311 ? -6.338 11.950 8.887 1.00 93.44 311 SER A C 1
ATOM 2405 O O . SER A 1 311 ? -5.499 12.097 7.998 1.00 93.44 311 SER A O 1
ATOM 2407 N N . VAL A 1 312 ? -6.070 11.236 9.984 1.00 92.62 312 VAL A N 1
ATOM 2408 C CA . VAL A 1 312 ? -4.779 10.561 10.196 1.00 92.62 312 VAL A CA 1
ATOM 2409 C C . VAL A 1 312 ? -4.584 9.427 9.180 1.00 92.62 312 VAL A C 1
ATOM 2411 O O . VAL A 1 312 ? -3.490 9.270 8.637 1.00 92.62 312 VAL A O 1
ATOM 2414 N N . TYR A 1 313 ? -5.630 8.658 8.860 1.00 92.38 313 TYR A N 1
ATOM 2415 C CA . TYR A 1 313 ? -5.537 7.644 7.804 1.00 92.38 313 TYR A CA 1
ATOM 2416 C C . TYR A 1 313 ? -5.323 8.239 6.411 1.00 92.38 313 TYR A C 1
ATOM 2418 O O . TYR A 1 313 ? -4.568 7.659 5.630 1.00 92.38 313 TYR A O 1
ATOM 2426 N N . ALA A 1 314 ? -5.915 9.400 6.114 1.00 93.12 314 ALA A N 1
ATOM 2427 C CA . ALA A 1 314 ? -5.681 10.119 4.863 1.00 93.12 314 ALA A CA 1
ATOM 2428 C C . ALA A 1 314 ? -4.195 10.453 4.676 1.00 93.12 314 ALA A C 1
ATOM 2430 O O . ALA A 1 314 ? -3.634 10.216 3.604 1.00 93.12 314 ALA A O 1
ATOM 2431 N N . LEU A 1 315 ? -3.536 10.922 5.742 1.00 91.69 315 LEU A N 1
ATOM 2432 C CA . LEU A 1 315 ? -2.093 11.155 5.745 1.00 91.69 315 LEU A CA 1
ATOM 2433 C C . LEU A 1 315 ? -1.308 9.850 5.538 1.00 91.69 315 LEU A C 1
ATOM 2435 O O . LEU A 1 315 ? -0.349 9.818 4.770 1.00 91.69 315 LEU A O 1
ATOM 2439 N N . GLY A 1 316 ? -1.727 8.758 6.182 1.00 89.56 316 GLY A N 1
ATOM 2440 C CA . GLY A 1 316 ? -1.109 7.441 6.009 1.00 89.56 316 GLY A CA 1
ATOM 2441 C C . GLY A 1 316 ? -1.173 6.925 4.566 1.00 89.56 316 GLY A C 1
ATOM 2442 O O . GLY A 1 316 ? -0.165 6.440 4.049 1.00 89.56 316 GLY A O 1
ATOM 2443 N N . ASP A 1 317 ? -2.325 7.065 3.906 1.00 88.75 317 ASP A N 1
ATOM 2444 C CA . ASP A 1 317 ? -2.509 6.699 2.497 1.00 88.75 317 ASP A CA 1
ATOM 2445 C C . ASP A 1 317 ? -1.666 7.578 1.564 1.00 88.75 317 ASP A C 1
ATOM 2447 O O . ASP A 1 317 ? -1.042 7.070 0.633 1.00 88.75 317 ASP A O 1
ATOM 2451 N N . PHE A 1 318 ? -1.603 8.887 1.823 1.00 88.31 318 PHE A N 1
ATOM 2452 C CA . PHE A 1 318 ? -0.771 9.812 1.051 1.00 88.31 318 PHE A CA 1
ATOM 2453 C C . PHE A 1 318 ? 0.712 9.418 1.111 1.00 88.31 318 PHE A C 1
ATOM 2455 O O . PHE A 1 318 ? 1.366 9.283 0.075 1.00 88.31 318 PHE A O 1
ATOM 2462 N N . LEU A 1 319 ? 1.232 9.154 2.314 1.00 85.81 319 LEU A N 1
ATOM 2463 C CA . LEU A 1 319 ? 2.617 8.717 2.503 1.00 85.81 319 LEU A CA 1
ATOM 2464 C C . LEU A 1 319 ? 2.880 7.345 1.857 1.00 85.81 319 LEU A C 1
ATOM 2466 O O . LEU A 1 319 ? 3.937 7.142 1.256 1.00 85.81 319 LEU A O 1
ATOM 2470 N N . GLU A 1 320 ? 1.914 6.417 1.925 1.00 83.31 320 GLU A N 1
ATOM 2471 C CA . GLU A 1 320 ? 1.971 5.119 1.235 1.00 83.31 320 GLU A CA 1
ATOM 2472 C C . GLU A 1 320 ? 2.135 5.323 -0.275 1.00 83.31 320 GLU A C 1
ATOM 2474 O O . GLU A 1 320 ? 3.106 4.831 -0.855 1.00 83.31 320 GLU A O 1
ATOM 2479 N N . MET A 1 321 ? 1.280 6.133 -0.895 1.00 77.25 321 MET A N 1
ATOM 2480 C CA . MET A 1 321 ? 1.338 6.382 -2.335 1.00 77.25 321 MET A CA 1
ATOM 2481 C C . MET A 1 321 ? 2.604 7.134 -2.774 1.00 77.25 321 MET A C 1
ATOM 2483 O O . MET A 1 321 ? 3.185 6.821 -3.819 1.00 77.25 321 MET A O 1
ATOM 2487 N N . MET A 1 322 ? 3.089 8.088 -1.975 1.00 75.75 322 MET A N 1
ATOM 2488 C CA . MET A 1 322 ? 4.342 8.791 -2.267 1.00 75.75 322 MET A CA 1
ATOM 2489 C C . MET A 1 322 ? 5.545 7.841 -2.241 1.00 75.75 322 MET A C 1
ATOM 2491 O O . MET A 1 322 ? 6.371 7.887 -3.155 1.00 75.75 322 MET A O 1
ATOM 2495 N N . SER A 1 323 ? 5.589 6.921 -1.273 1.00 73.62 323 SER A N 1
ATOM 2496 C CA . SER A 1 323 ? 6.686 5.956 -1.117 1.00 73.62 323 SER A CA 1
ATOM 2497 C C . SER A 1 323 ? 6.748 4.879 -2.212 1.00 73.62 323 SER A C 1
ATOM 2499 O O . SER A 1 323 ? 7.842 4.486 -2.615 1.00 73.62 323 SER A O 1
ATOM 2501 N N . MET A 1 324 ? 5.602 4.456 -2.764 1.00 66.69 324 MET A N 1
ATOM 2502 C CA . MET A 1 324 ? 5.515 3.381 -3.771 1.00 66.69 324 MET A CA 1
ATOM 2503 C C . MET A 1 324 ? 6.220 3.686 -5.104 1.00 66.69 324 MET A C 1
ATOM 2505 O O . MET A 1 324 ? 6.426 2.775 -5.901 1.00 66.69 324 MET A O 1
ATOM 2509 N N . GLY A 1 325 ? 6.569 4.949 -5.374 1.00 58.50 325 GLY A N 1
ATOM 2510 C CA . GLY A 1 325 ? 7.303 5.327 -6.589 1.00 58.50 325 GLY A CA 1
ATOM 2511 C C . GLY A 1 325 ? 8.828 5.256 -6.464 1.00 58.50 325 GLY A C 1
ATOM 2512 O O . GLY A 1 325 ? 9.506 5.365 -7.477 1.00 58.50 325 GLY A O 1
ATOM 2513 N N . GLY A 1 326 ? 9.366 5.118 -5.247 1.00 58.78 326 GLY A N 1
ATOM 2514 C CA . GLY A 1 326 ? 10.808 5.197 -4.984 1.00 58.78 326 GLY A CA 1
ATOM 2515 C C . GLY A 1 326 ? 11.442 3.902 -4.476 1.00 58.78 326 GLY A C 1
ATOM 2516 O O . GLY A 1 326 ? 12.608 3.927 -4.090 1.00 58.78 326 GLY A O 1
ATOM 2517 N N . MET A 1 327 ? 10.689 2.800 -4.413 1.00 62.03 327 MET A N 1
ATOM 2518 C CA . MET A 1 327 ? 11.110 1.572 -3.739 1.00 62.03 327 MET A CA 1
ATOM 2519 C C . MET A 1 327 ? 10.466 0.328 -4.364 1.00 62.03 327 MET A C 1
ATOM 2521 O O . MET A 1 327 ? 9.295 0.371 -4.745 1.00 62.03 327 MET A O 1
ATOM 2525 N N . ASP A 1 328 ? 11.216 -0.776 -4.425 1.00 60.09 328 ASP A N 1
ATOM 2526 C CA . ASP A 1 328 ? 10.688 -2.090 -4.811 1.00 60.09 328 ASP A CA 1
ATOM 2527 C C . ASP A 1 328 ? 9.602 -2.570 -3.827 1.00 60.09 328 ASP A C 1
ATOM 2529 O O . ASP A 1 328 ? 9.615 -2.270 -2.627 1.00 60.09 328 ASP A O 1
ATOM 2533 N N . GLY A 1 329 ? 8.650 -3.352 -4.336 1.00 64.12 329 GLY A N 1
ATOM 2534 C CA . GLY A 1 329 ? 7.552 -3.912 -3.560 1.00 64.12 329 GLY A CA 1
ATOM 2535 C C . GLY A 1 329 ? 8.023 -4.787 -2.396 1.00 64.12 329 GLY A C 1
ATOM 2536 O O . GLY A 1 329 ? 7.428 -4.714 -1.319 1.00 64.12 329 GLY A O 1
ATOM 2537 N N . ALA A 1 330 ? 9.097 -5.572 -2.553 1.00 64.25 330 ALA A N 1
ATOM 2538 C CA . ALA A 1 330 ? 9.610 -6.402 -1.460 1.00 64.25 330 ALA A CA 1
ATOM 2539 C C . ALA A 1 330 ? 10.297 -5.553 -0.378 1.00 64.25 330 ALA A C 1
ATOM 2541 O O . ALA A 1 330 ? 10.052 -5.768 0.812 1.00 64.25 330 ALA A O 1
ATOM 2542 N N . ALA A 1 331 ? 11.082 -4.543 -0.776 1.00 67.69 331 ALA A N 1
ATOM 2543 C CA . ALA A 1 331 ? 11.644 -3.542 0.138 1.00 67.69 331 ALA A CA 1
ATOM 2544 C C . ALA A 1 331 ? 10.567 -2.841 0.970 1.00 67.69 331 ALA A C 1
ATOM 2546 O O . ALA A 1 331 ? 10.659 -2.782 2.201 1.00 67.69 331 ALA A O 1
ATOM 2547 N N . TYR A 1 332 ? 9.500 -2.398 0.308 1.00 73.00 332 TYR A N 1
ATOM 2548 C CA . TYR A 1 332 ? 8.370 -1.757 0.962 1.00 73.00 332 TYR A CA 1
ATOM 2549 C C . TYR A 1 332 ? 7.704 -2.675 1.999 1.00 73.00 332 TYR A C 1
ATOM 2551 O O . TYR A 1 332 ? 7.464 -2.256 3.133 1.00 73.00 332 TYR A O 1
ATOM 2559 N N . GLN A 1 333 ? 7.441 -3.942 1.655 1.00 71.06 333 GLN A N 1
ATOM 2560 C CA . GLN A 1 333 ? 6.792 -4.890 2.572 1.00 71.06 333 GLN A CA 1
ATOM 2561 C C . GLN A 1 333 ? 7.632 -5.204 3.811 1.00 71.06 333 GLN A C 1
ATOM 2563 O O . GLN A 1 333 ? 7.078 -5.311 4.908 1.00 71.06 333 GLN A O 1
ATOM 2568 N N . VAL A 1 334 ? 8.953 -5.323 3.661 1.00 69.88 334 VAL A N 1
ATOM 2569 C CA . VAL A 1 334 ? 9.839 -5.558 4.806 1.00 69.88 334 VAL A CA 1
ATOM 2570 C C . VAL A 1 334 ? 9.921 -4.320 5.694 1.00 69.88 334 VAL A C 1
ATOM 2572 O O . VAL A 1 334 ? 9.767 -4.451 6.906 1.00 69.88 334 VAL A O 1
ATOM 2575 N N . LEU A 1 335 ? 10.051 -3.113 5.129 1.00 75.00 335 LEU A N 1
ATOM 2576 C CA . LEU A 1 335 ? 10.031 -1.881 5.930 1.00 75.00 335 LEU A CA 1
ATOM 2577 C C . LEU A 1 335 ? 8.715 -1.677 6.670 1.00 75.00 335 LEU A C 1
ATOM 2579 O O . LEU A 1 335 ? 8.720 -1.160 7.788 1.00 75.00 335 LEU A O 1
ATOM 2583 N N . LEU A 1 336 ? 7.586 -2.117 6.107 1.00 77.62 336 LEU A N 1
ATOM 2584 C CA . LEU A 1 336 ? 6.320 -2.074 6.829 1.00 77.62 336 LEU A CA 1
ATOM 2585 C C . LEU A 1 336 ? 6.359 -2.884 8.129 1.00 77.62 336 LEU A C 1
ATOM 2587 O O . LEU A 1 336 ? 5.635 -2.525 9.055 1.00 77.62 336 LEU A O 1
ATOM 2591 N N . GLN A 1 337 ? 7.195 -3.918 8.259 1.00 72.31 337 GLN A N 1
ATOM 2592 C CA . GLN A 1 337 ? 7.298 -4.704 9.497 1.00 72.31 337 GLN A CA 1
ATOM 2593 C C . GLN A 1 337 ? 7.881 -3.912 10.681 1.00 72.31 337 GLN A C 1
ATOM 2595 O O . GLN A 1 337 ? 7.672 -4.296 11.834 1.00 72.31 337 GLN A O 1
ATOM 2600 N N . SER A 1 338 ? 8.474 -2.733 10.440 1.00 74.81 338 SER A N 1
ATOM 2601 C CA . SER A 1 338 ? 8.832 -1.772 11.500 1.00 74.81 338 SER A CA 1
ATOM 2602 C C . SER A 1 338 ? 7.634 -1.314 12.335 1.00 74.81 338 SER A C 1
ATOM 2604 O O . SER A 1 338 ? 7.810 -0.844 13.462 1.00 74.81 338 SER A O 1
ATOM 2606 N N . LYS A 1 339 ? 6.405 -1.548 11.848 1.00 75.75 339 LYS A N 1
ATOM 2607 C CA . LYS A 1 339 ? 5.155 -1.307 12.580 1.00 75.75 339 LYS A CA 1
ATOM 2608 C C . LYS A 1 339 ? 5.133 -1.925 13.965 1.00 75.75 339 LYS A C 1
ATOM 2610 O O . LYS A 1 339 ? 4.464 -1.386 14.832 1.00 75.75 339 LYS A O 1
ATOM 2615 N N . LEU A 1 340 ? 5.843 -3.025 14.200 1.00 69.56 340 LEU A N 1
ATOM 2616 C CA . LEU A 1 340 ? 5.842 -3.692 15.502 1.00 69.56 340 LEU A CA 1
ATOM 2617 C C . LEU A 1 340 ? 6.622 -2.907 16.539 1.00 69.56 340 LEU A C 1
ATOM 2619 O O . LEU A 1 340 ? 6.120 -2.692 17.638 1.00 69.56 340 LEU A O 1
ATOM 2623 N N . VAL A 1 341 ? 7.807 -2.428 16.161 1.00 72.62 341 VAL A N 1
ATOM 2624 C CA . VAL A 1 341 ? 8.636 -1.554 16.995 1.00 72.62 341 VAL A CA 1
ATOM 2625 C C . VAL A 1 341 ? 7.868 -0.277 17.290 1.00 72.62 341 VAL A C 1
ATOM 2627 O O . VAL A 1 341 ? 7.690 0.098 18.444 1.00 72.62 341 VAL A O 1
ATOM 2630 N N . VAL A 1 342 ? 7.305 0.331 16.250 1.00 74.94 342 VAL A N 1
ATOM 2631 C CA . VAL A 1 342 ? 6.519 1.555 16.372 1.00 74.94 342 VAL A CA 1
ATOM 2632 C C . VAL A 1 342 ? 5.265 1.345 17.225 1.00 74.94 342 VAL A C 1
ATOM 2634 O O . VAL A 1 342 ? 5.008 2.136 18.122 1.00 74.94 342 VAL A O 1
ATOM 2637 N N . THR A 1 343 ? 4.506 0.266 17.026 1.00 70.69 343 THR A N 1
ATOM 2638 C CA . THR A 1 343 ? 3.319 -0.042 17.843 1.00 70.69 343 THR A CA 1
ATOM 2639 C C . THR A 1 343 ? 3.712 -0.298 19.294 1.00 70.69 343 THR A C 1
ATOM 2641 O O . THR A 1 343 ? 3.030 0.171 20.199 1.00 70.69 343 THR A O 1
ATOM 2644 N N . ALA A 1 344 ? 4.816 -1.007 19.544 1.00 68.25 344 ALA A N 1
ATOM 2645 C CA . ALA A 1 344 ? 5.318 -1.259 20.890 1.00 68.25 344 ALA A CA 1
ATOM 2646 C C . ALA A 1 344 ? 5.689 0.039 21.617 1.00 68.25 344 ALA A C 1
ATOM 2648 O O . ALA A 1 344 ? 5.307 0.214 22.776 1.00 68.25 344 ALA A O 1
ATOM 2649 N N . LEU A 1 345 ? 6.380 0.947 20.921 1.00 71.75 345 LEU A N 1
ATOM 2650 C CA . LEU A 1 345 ? 6.746 2.267 21.427 1.00 71.75 345 LEU A CA 1
ATOM 2651 C C . LEU A 1 345 ? 5.514 3.150 21.641 1.00 71.75 345 LEU A C 1
ATOM 2653 O O . LEU A 1 345 ? 5.403 3.779 22.685 1.00 71.75 345 LEU A O 1
ATOM 2657 N N . MET A 1 346 ? 4.555 3.147 20.713 1.00 70.62 346 MET A N 1
ATOM 2658 C CA . MET A 1 346 ? 3.316 3.923 20.831 1.00 70.62 346 MET A CA 1
ATOM 2659 C C . MET A 1 346 ? 2.429 3.410 21.963 1.00 70.62 346 MET A C 1
ATOM 2661 O O . MET A 1 346 ? 1.910 4.201 22.741 1.00 70.62 346 MET A O 1
ATOM 2665 N N . MET A 1 347 ? 2.292 2.091 22.120 1.00 65.88 347 MET A N 1
ATOM 2666 C CA . MET A 1 347 ? 1.592 1.515 23.269 1.00 65.88 347 MET A CA 1
ATOM 2667 C C . MET A 1 347 ? 2.275 1.891 24.583 1.00 65.88 347 MET A C 1
ATOM 2669 O O . MET A 1 347 ? 1.582 2.197 25.549 1.00 65.88 347 MET A O 1
ATOM 2673 N N . TRP A 1 348 ? 3.610 1.893 24.625 1.00 67.19 348 TRP A N 1
ATOM 2674 C CA . TRP A 1 348 ? 4.359 2.332 25.800 1.00 67.19 348 TRP A CA 1
ATOM 2675 C C . TRP A 1 348 ? 4.173 3.831 26.081 1.00 67.19 348 TRP A C 1
ATOM 2677 O O . TRP A 1 348 ? 3.915 4.196 27.225 1.00 67.19 348 TRP A O 1
ATOM 2687 N N . ALA A 1 349 ? 4.216 4.681 25.053 1.00 70.12 349 ALA A N 1
ATOM 2688 C CA . ALA A 1 349 ? 4.026 6.125 25.172 1.00 70.12 349 ALA A CA 1
ATOM 2689 C C . ALA A 1 349 ? 2.599 6.498 25.610 1.00 70.12 349 ALA A C 1
ATOM 2691 O O . ALA A 1 349 ? 2.428 7.352 26.472 1.00 70.12 349 ALA A O 1
ATOM 2692 N N . ILE A 1 350 ? 1.576 5.831 25.062 1.00 66.56 350 ILE A N 1
ATOM 2693 C CA . ILE A 1 350 ? 0.162 6.120 25.352 1.00 66.56 350 ILE A CA 1
ATOM 2694 C C . ILE A 1 350 ? -0.272 5.535 26.705 1.00 66.56 350 ILE A C 1
ATOM 2696 O O . ILE A 1 350 ? -0.994 6.187 27.451 1.00 66.56 350 ILE A O 1
ATOM 2700 N N . LYS A 1 351 ? 0.132 4.298 27.036 1.00 59.03 351 LYS A N 1
ATOM 2701 C CA . LYS A 1 351 ? -0.336 3.581 28.245 1.00 59.03 351 LYS A CA 1
ATOM 2702 C C . LYS A 1 351 ? 0.651 3.621 29.421 1.00 59.03 351 LYS A C 1
ATOM 2704 O O . LYS A 1 351 ? 0.361 3.064 30.482 1.00 59.03 351 LYS A O 1
ATOM 2709 N N . GLY A 1 352 ? 1.829 4.219 29.250 1.00 60.81 352 GLY A N 1
ATOM 2710 C CA . GLY A 1 352 ? 2.833 4.363 30.304 1.00 60.81 352 GLY A CA 1
ATOM 2711 C C . GLY A 1 352 ? 3.258 3.034 30.950 1.00 60.81 352 GLY A C 1
ATOM 2712 O O . GLY A 1 352 ? 3.484 2.022 30.278 1.00 60.81 352 GLY A O 1
ATOM 2713 N N . ARG A 1 353 ? 3.380 3.021 32.290 1.00 54.09 353 ARG A N 1
ATOM 2714 C CA . ARG A 1 353 ? 3.891 1.870 33.072 1.00 54.09 353 ARG A CA 1
ATOM 2715 C C . ARG A 1 353 ? 3.099 0.573 32.874 1.00 54.09 353 ARG A C 1
ATOM 2717 O O . ARG A 1 353 ? 3.702 -0.495 32.959 1.00 54.09 353 ARG A O 1
ATOM 2724 N N . SER A 1 354 ? 1.806 0.638 32.561 1.00 52.56 354 SER A N 1
ATOM 2725 C CA . SER A 1 354 ? 0.957 -0.552 32.396 1.00 52.56 354 SER A CA 1
ATOM 2726 C C . SER A 1 354 ? 1.282 -1.357 31.130 1.00 52.56 354 SER A C 1
ATOM 2728 O O . SER A 1 354 ? 1.070 -2.572 31.098 1.00 52.56 354 SER A O 1
ATOM 2730 N N . ALA A 1 355 ? 1.886 -0.727 30.114 1.00 56.00 355 ALA A N 1
ATOM 2731 C CA . ALA A 1 355 ? 2.266 -1.366 28.850 1.00 56.00 355 ALA A CA 1
ATOM 2732 C C . ALA A 1 355 ? 3.756 -1.736 28.741 1.00 56.00 355 ALA A C 1
ATOM 2734 O O . ALA A 1 355 ? 4.214 -2.064 27.644 1.00 56.00 355 ALA A O 1
ATOM 2735 N N . ARG A 1 356 ? 4.504 -1.730 29.858 1.00 61.91 356 ARG A N 1
ATOM 2736 C CA . ARG A 1 356 ? 5.928 -2.108 29.895 1.00 61.91 356 ARG A CA 1
ATOM 2737 C C . ARG A 1 356 ? 6.174 -3.441 29.180 1.00 61.91 356 ARG A C 1
ATOM 2739 O O . ARG A 1 356 ? 5.451 -4.412 29.414 1.00 61.91 356 ARG A O 1
ATOM 2746 N N . GLN A 1 357 ? 7.181 -3.446 28.311 1.00 66.75 357 GLN A N 1
ATOM 2747 C CA . GLN A 1 357 ? 7.614 -4.633 27.583 1.00 66.75 357 GLN A CA 1
ATOM 2748 C C . GLN A 1 357 ? 8.586 -5.455 28.445 1.00 66.75 357 GLN A C 1
ATOM 2750 O O . GLN A 1 357 ? 9.394 -4.887 29.186 1.00 66.75 357 GLN A O 1
ATOM 2755 N N . THR A 1 358 ? 8.511 -6.781 28.362 1.00 77.06 358 THR A N 1
ATOM 2756 C CA . THR A 1 358 ? 9.447 -7.711 29.014 1.00 77.06 358 THR A CA 1
ATOM 2757 C C . THR A 1 358 ? 10.822 -7.690 28.336 1.00 77.06 358 THR A C 1
ATOM 2759 O O . THR A 1 358 ? 10.978 -7.203 27.215 1.00 77.06 358 THR A O 1
ATOM 2762 N N . ARG A 1 359 ? 11.851 -8.251 28.990 1.00 75.50 359 ARG A N 1
ATOM 2763 C CA . ARG A 1 359 ? 13.197 -8.385 28.392 1.00 75.50 359 ARG A CA 1
ATOM 2764 C C . ARG A 1 359 ? 13.177 -9.218 27.101 1.00 75.50 359 ARG A C 1
ATOM 2766 O O . ARG A 1 359 ? 13.853 -8.863 26.143 1.00 75.50 359 ARG A O 1
ATOM 2773 N N . THR A 1 360 ? 12.354 -10.268 27.050 1.00 73.19 360 THR A N 1
ATOM 2774 C CA . THR A 1 360 ? 12.149 -11.101 25.851 1.00 73.19 360 THR A CA 1
ATOM 2775 C C . THR A 1 360 ? 11.425 -10.346 24.736 1.00 73.19 360 THR A C 1
ATOM 2777 O O . THR A 1 360 ? 11.789 -10.470 23.570 1.00 73.19 360 THR A O 1
ATOM 2780 N N . GLN A 1 361 ? 10.460 -9.494 25.087 1.00 75.69 361 GLN A N 1
ATOM 2781 C CA . GLN A 1 361 ? 9.782 -8.605 24.145 1.00 75.69 361 GLN A CA 1
ATOM 2782 C C . GLN A 1 361 ? 10.748 -7.581 23.533 1.00 75.69 361 GLN A C 1
ATOM 2784 O O . GLN A 1 361 ? 10.743 -7.392 22.321 1.00 75.69 361 GLN A O 1
ATOM 2789 N N . TRP A 1 362 ? 11.633 -6.983 24.335 1.00 76.12 362 TRP A N 1
ATOM 2790 C CA . TRP A 1 362 ? 12.693 -6.101 23.830 1.00 76.12 362 TRP A CA 1
ATOM 2791 C C . TRP A 1 362 ? 13.698 -6.823 22.929 1.00 76.12 362 TRP A C 1
ATOM 2793 O O . TRP A 1 362 ? 14.075 -6.275 21.895 1.00 76.12 362 TRP A O 1
ATOM 2803 N N . ALA A 1 363 ? 14.089 -8.053 23.275 1.00 76.81 363 ALA A N 1
ATOM 2804 C CA . ALA A 1 363 ? 14.954 -8.870 22.427 1.00 76.81 363 ALA A CA 1
ATOM 2805 C C . ALA A 1 363 ? 14.306 -9.137 21.057 1.00 76.81 363 ALA A C 1
ATOM 2807 O O . ALA A 1 363 ? 14.938 -8.901 20.034 1.00 76.81 363 ALA A O 1
ATOM 2808 N N . ALA A 1 364 ? 13.023 -9.512 21.019 1.00 73.62 364 ALA A N 1
ATOM 2809 C CA . ALA A 1 364 ? 12.300 -9.725 19.764 1.00 73.62 364 ALA A CA 1
ATOM 2810 C C . ALA A 1 364 ? 12.183 -8.442 18.915 1.00 73.62 364 ALA A C 1
ATOM 2812 O O . ALA A 1 364 ? 12.345 -8.490 17.695 1.00 73.62 364 ALA A O 1
ATOM 2813 N N . LEU A 1 365 ? 11.964 -7.280 19.547 1.00 75.62 365 LEU A N 1
ATOM 2814 C CA . LEU A 1 365 ? 11.964 -5.985 18.854 1.00 75.62 365 LEU A CA 1
ATOM 2815 C C . LEU A 1 365 ? 13.338 -5.653 18.251 1.00 75.62 365 LEU A C 1
ATOM 2817 O O . LEU A 1 365 ? 13.408 -5.183 17.113 1.00 75.62 365 LEU A O 1
ATOM 2821 N N . LEU A 1 366 ? 14.426 -5.926 18.978 1.00 78.75 366 LEU A N 1
ATOM 2822 C CA . LEU A 1 366 ? 15.793 -5.753 18.481 1.00 78.75 366 LEU A CA 1
ATOM 2823 C C . LEU A 1 366 ? 16.091 -6.700 17.316 1.00 78.75 366 LEU A C 1
ATOM 2825 O O . LEU A 1 366 ? 16.608 -6.250 16.298 1.00 78.75 366 LEU A O 1
ATOM 2829 N N . THR A 1 367 ? 15.710 -7.974 17.418 1.00 76.38 367 THR A N 1
ATOM 2830 C CA . THR A 1 367 ? 15.882 -8.965 16.346 1.00 76.38 367 THR A CA 1
ATOM 2831 C C . THR A 1 367 ? 15.151 -8.550 15.070 1.00 76.38 367 THR A C 1
ATOM 2833 O O . THR A 1 367 ? 15.738 -8.583 13.991 1.00 76.38 367 THR A O 1
ATOM 2836 N N . VAL A 1 368 ? 13.901 -8.089 15.179 1.00 71.81 368 VAL A N 1
ATOM 2837 C CA . VAL A 1 368 ? 13.127 -7.577 14.035 1.00 71.81 368 VAL A CA 1
ATOM 2838 C C . VAL A 1 368 ? 13.797 -6.344 13.423 1.00 71.81 368 VAL A C 1
ATOM 2840 O O . VAL A 1 368 ? 13.925 -6.254 12.201 1.00 71.81 368 VAL A O 1
ATOM 2843 N N . THR A 1 369 ? 14.274 -5.418 14.258 1.00 73.06 369 THR A N 1
ATOM 2844 C CA . THR A 1 369 ? 14.989 -4.215 13.803 1.00 73.06 369 THR A CA 1
ATOM 2845 C C . THR A 1 369 ? 16.278 -4.577 13.067 1.00 73.06 369 THR A C 1
ATOM 2847 O O . THR A 1 369 ? 16.524 -4.072 11.974 1.00 73.06 369 THR A O 1
ATOM 2850 N N . LEU A 1 370 ? 17.073 -5.498 13.616 1.00 75.69 370 LEU A N 1
ATOM 2851 C CA . LEU A 1 370 ? 18.316 -5.958 13.005 1.00 75.69 370 LEU A CA 1
ATOM 2852 C C . LEU A 1 370 ? 18.056 -6.696 11.686 1.00 75.69 370 LEU A C 1
ATOM 2854 O O . LEU A 1 370 ? 18.732 -6.423 10.699 1.00 75.69 370 LEU A O 1
ATOM 2858 N N . GLY A 1 371 ? 17.037 -7.560 11.632 1.00 70.31 371 GLY A N 1
ATOM 2859 C CA . GLY A 1 371 ? 16.617 -8.236 10.402 1.00 70.31 371 GLY A CA 1
ATOM 2860 C C . GLY A 1 371 ? 16.227 -7.252 9.295 1.00 70.31 371 GLY A C 1
ATOM 2861 O O . GLY A 1 371 ? 16.641 -7.415 8.148 1.00 70.31 371 GLY A O 1
ATOM 2862 N N . MET A 1 372 ? 15.510 -6.176 9.638 1.00 70.94 372 MET A N 1
ATOM 2863 C CA . MET A 1 372 ? 15.198 -5.099 8.693 1.00 70.94 372 MET A CA 1
ATOM 2864 C C . MET A 1 372 ? 16.444 -4.341 8.227 1.00 70.94 372 MET A C 1
ATOM 2866 O O . MET A 1 372 ? 16.576 -4.077 7.034 1.00 70.94 372 MET A O 1
ATOM 2870 N N . VAL A 1 373 ? 17.366 -4.009 9.137 1.00 69.50 373 VAL A N 1
ATOM 2871 C CA . VAL A 1 373 ? 18.625 -3.327 8.793 1.00 69.50 373 VAL A CA 1
ATOM 2872 C C . VAL A 1 373 ? 19.478 -4.196 7.866 1.00 69.50 373 VAL A C 1
ATOM 2874 O O . VAL A 1 373 ? 19.965 -3.707 6.848 1.00 69.50 373 VAL A O 1
ATOM 2877 N N . ILE A 1 374 ? 19.617 -5.492 8.154 1.00 68.38 374 ILE A N 1
ATOM 2878 C CA . ILE A 1 374 ? 20.344 -6.448 7.303 1.00 68.38 374 ILE A CA 1
ATOM 2879 C C . ILE A 1 374 ? 19.695 -6.537 5.915 1.00 68.38 374 ILE A C 1
ATOM 2881 O O . ILE A 1 374 ? 20.381 -6.458 4.896 1.00 68.38 374 ILE A O 1
ATOM 2885 N N . PHE A 1 375 ? 18.369 -6.644 5.849 1.00 67.00 375 PHE A N 1
ATOM 2886 C CA . PHE A 1 375 ? 17.651 -6.706 4.579 1.00 67.00 375 PHE A CA 1
ATOM 2887 C C . PHE A 1 375 ? 17.820 -5.419 3.749 1.00 67.00 375 PHE A C 1
ATOM 2889 O O . PHE A 1 375 ? 18.158 -5.479 2.567 1.00 67.00 375 PHE A O 1
ATOM 2896 N N . MET A 1 376 ? 17.672 -4.245 4.371 1.00 66.12 376 MET A N 1
ATOM 2897 C CA . MET A 1 376 ? 17.835 -2.946 3.704 1.00 66.12 376 MET A CA 1
ATOM 2898 C C . MET A 1 376 ? 19.274 -2.694 3.244 1.00 66.12 376 MET A C 1
ATOM 2900 O O . MET A 1 376 ? 19.496 -2.190 2.142 1.00 66.12 376 MET A O 1
ATOM 2904 N N . THR A 1 377 ? 20.266 -3.069 4.053 1.00 62.62 377 THR A N 1
ATOM 2905 C CA . THR A 1 377 ? 21.688 -2.939 3.690 1.00 62.62 377 THR A CA 1
ATOM 2906 C C . THR A 1 377 ? 22.080 -3.890 2.564 1.00 62.62 377 THR A C 1
ATOM 2908 O O . THR A 1 377 ? 22.868 -3.510 1.701 1.00 62.62 377 THR A O 1
ATOM 2911 N N . THR A 1 378 ? 21.486 -5.084 2.509 1.00 60.62 378 THR A N 1
ATOM 2912 C CA . THR A 1 378 ? 21.685 -6.033 1.404 1.00 60.62 378 THR A CA 1
ATOM 2913 C C . THR A 1 378 ? 21.116 -5.482 0.096 1.00 60.62 378 THR A C 1
ATOM 2915 O O . THR A 1 378 ? 21.785 -5.546 -0.931 1.00 60.62 378 THR A O 1
ATOM 2918 N N . GLN A 1 379 ? 19.942 -4.843 0.132 1.00 53.06 379 GLN A N 1
ATOM 2919 C CA . GLN A 1 379 ? 19.371 -4.191 -1.051 1.00 53.06 379 GLN A CA 1
ATOM 2920 C C . GLN A 1 379 ? 20.117 -2.910 -1.472 1.00 53.06 379 GLN A C 1
ATOM 2922 O O . GLN A 1 379 ? 20.225 -2.608 -2.659 1.00 53.06 379 GLN A O 1
ATOM 2927 N N . SER A 1 380 ? 20.689 -2.164 -0.520 1.00 49.97 380 SER A N 1
ATOM 2928 C CA . SER A 1 380 ? 21.371 -0.887 -0.794 1.00 49.97 380 SER A CA 1
ATOM 2929 C C . SER A 1 380 ? 22.730 -1.035 -1.494 1.00 49.97 380 SER A C 1
ATOM 2931 O O . SER A 1 380 ? 23.217 -0.076 -2.091 1.00 49.97 380 SER A O 1
ATOM 2933 N N . LYS A 1 381 ? 23.346 -2.227 -1.479 1.00 43.25 381 LYS A N 1
ATOM 2934 C CA . LYS A 1 381 ? 24.642 -2.490 -2.139 1.00 43.25 381 LYS A CA 1
ATOM 2935 C C . LYS A 1 381 ? 24.584 -2.455 -3.678 1.00 43.25 381 LYS A C 1
ATOM 2937 O O . LYS A 1 381 ? 25.629 -2.488 -4.318 1.00 43.25 381 LYS A O 1
ATOM 2942 N N . GLY A 1 382 ? 23.395 -2.360 -4.282 1.00 42.25 382 GLY A N 1
ATOM 2943 C CA . GLY A 1 382 ? 23.204 -2.374 -5.740 1.00 42.25 382 GLY A CA 1
ATOM 2944 C C . GLY A 1 382 ? 23.261 -1.018 -6.464 1.00 42.25 382 GLY A C 1
ATOM 2945 O O . GLY A 1 382 ? 23.144 -0.994 -7.690 1.00 42.25 382 GLY A O 1
ATOM 2946 N N . GLY A 1 383 ? 23.417 0.115 -5.762 1.00 39.94 383 GLY A N 1
ATOM 2947 C CA . GLY A 1 383 ? 23.267 1.450 -6.361 1.00 39.94 383 GLY A CA 1
ATOM 2948 C C . GLY A 1 383 ? 24.308 2.478 -5.918 1.00 39.94 383 GLY A C 1
ATOM 2949 O O . GLY A 1 383 ? 24.015 3.328 -5.083 1.00 39.94 383 GLY A O 1
ATOM 2950 N N . SER A 1 384 ? 25.497 2.469 -6.523 1.00 33.38 384 SER A N 1
ATOM 2951 C CA . SER A 1 384 ? 26.502 3.526 -6.352 1.00 33.38 384 SER A CA 1
ATOM 2952 C C . SER A 1 384 ? 26.102 4.791 -7.129 1.00 33.38 384 SER A C 1
ATOM 2954 O O . SER A 1 384 ? 26.431 4.961 -8.302 1.00 33.38 384 SER A O 1
ATOM 2956 N N . GLY A 1 385 ? 25.339 5.684 -6.496 1.00 43.53 385 GLY A N 1
ATOM 2957 C CA . GLY A 1 385 ? 25.055 7.009 -7.050 1.00 43.53 385 GLY A CA 1
ATOM 2958 C C . GLY A 1 385 ? 24.323 7.921 -6.066 1.00 43.53 385 GLY A C 1
ATOM 2959 O O . GLY A 1 385 ? 23.176 7.653 -5.709 1.00 43.53 385 GLY A O 1
ATOM 2960 N N . GLY A 1 386 ? 24.948 9.042 -5.686 1.00 43.75 386 GLY A N 1
ATOM 2961 C CA . GLY A 1 386 ? 24.464 9.944 -4.628 1.00 43.75 386 GLY A CA 1
ATOM 2962 C C . GLY A 1 386 ? 23.030 10.475 -4.802 1.00 43.75 386 GLY A C 1
ATOM 2963 O O . GLY A 1 386 ? 22.316 10.635 -3.816 1.00 43.75 386 GLY A O 1
ATOM 2964 N N . LYS A 1 387 ? 22.539 10.665 -6.040 1.00 44.56 387 LYS A N 1
ATOM 2965 C CA . LYS A 1 387 ? 21.138 11.074 -6.296 1.00 44.56 387 LYS A CA 1
ATOM 2966 C C . LYS A 1 387 ? 20.119 9.938 -6.105 1.00 44.56 387 LYS A C 1
ATOM 2968 O O . LYS A 1 387 ? 19.015 10.194 -5.635 1.00 44.56 387 LYS A O 1
ATOM 2973 N N . LYS A 1 388 ? 20.476 8.687 -6.432 1.00 48.28 388 LYS A N 1
ATOM 2974 C CA . LYS A 1 388 ? 19.610 7.511 -6.200 1.00 48.28 388 LYS A CA 1
ATOM 2975 C C . LYS A 1 388 ? 19.574 7.128 -4.721 1.00 48.28 388 LYS A C 1
ATOM 2977 O O . LYS A 1 388 ? 18.520 6.754 -4.220 1.00 48.28 388 LYS A O 1
ATOM 2982 N N . GLN A 1 389 ? 20.691 7.302 -4.017 1.00 54.66 389 GLN A N 1
ATOM 2983 C CA . GLN A 1 389 ? 20.770 7.097 -2.573 1.00 54.66 389 GLN A CA 1
ATOM 2984 C C . GLN A 1 389 ? 19.901 8.105 -1.804 1.00 54.66 389 GLN A C 1
ATOM 2986 O O . GLN A 1 389 ? 19.134 7.697 -0.938 1.00 54.66 389 GLN A O 1
ATOM 2991 N N . ALA A 1 390 ? 19.934 9.395 -2.166 1.00 54.03 390 ALA A N 1
ATOM 2992 C CA . ALA A 1 390 ? 19.076 10.413 -1.550 1.00 54.03 390 ALA A CA 1
ATOM 2993 C C . ALA A 1 390 ? 17.574 10.151 -1.788 1.00 54.03 390 ALA A C 1
ATOM 2995 O O . ALA A 1 390 ? 16.775 10.253 -0.858 1.00 54.03 390 ALA A O 1
ATOM 2996 N N . ALA A 1 391 ? 17.190 9.749 -3.006 1.00 58.06 391 ALA A N 1
ATOM 2997 C CA . ALA A 1 391 ? 15.812 9.366 -3.320 1.00 58.06 391 ALA A CA 1
ATOM 2998 C C . ALA A 1 391 ? 15.360 8.112 -2.542 1.00 58.06 391 ALA A C 1
ATOM 3000 O O . ALA A 1 391 ? 14.245 8.080 -2.021 1.00 58.06 391 ALA A O 1
ATOM 3001 N N . GLY A 1 392 ? 16.238 7.112 -2.398 1.00 65.69 392 GLY A N 1
ATOM 3002 C CA . GLY A 1 392 ? 15.985 5.911 -1.594 1.00 65.69 392 GLY A CA 1
ATOM 3003 C C . GLY A 1 392 ? 15.867 6.200 -0.093 1.00 65.69 392 GLY A C 1
ATOM 3004 O O . GLY A 1 392 ? 14.974 5.672 0.570 1.00 65.69 392 GLY A O 1
ATOM 3005 N N . MET A 1 393 ? 16.702 7.095 0.445 1.00 68.50 393 MET A N 1
ATOM 3006 C CA . MET A 1 393 ? 16.596 7.566 1.832 1.00 68.50 393 MET A CA 1
ATOM 3007 C C . MET A 1 393 ? 15.292 8.331 2.068 1.00 68.50 393 MET A C 1
ATOM 3009 O O . MET A 1 393 ? 14.606 8.073 3.051 1.00 68.50 393 MET A O 1
ATOM 3013 N N . PHE A 1 394 ? 14.906 9.220 1.149 1.00 73.06 394 PHE A N 1
ATOM 3014 C CA . PHE A 1 394 ? 13.635 9.939 1.230 1.00 73.06 394 PHE A CA 1
ATOM 3015 C C . PHE A 1 394 ? 12.433 8.984 1.200 1.00 73.06 394 PHE A C 1
ATOM 3017 O O . PHE A 1 394 ? 11.553 9.075 2.056 1.00 73.06 394 PHE A O 1
ATOM 3024 N N . ALA A 1 395 ? 12.424 8.012 0.280 1.00 70.50 395 ALA A N 1
ATOM 3025 C CA . ALA A 1 395 ? 11.381 6.990 0.218 1.00 70.50 395 ALA A CA 1
ATOM 3026 C C . ALA A 1 395 ? 11.317 6.161 1.512 1.00 70.50 395 ALA A C 1
ATOM 3028 O O . ALA A 1 395 ? 10.231 5.932 2.040 1.00 70.50 395 ALA A O 1
ATOM 3029 N N . THR A 1 396 ? 12.468 5.778 2.069 1.00 75.19 396 THR A N 1
ATOM 3030 C CA . THR A 1 396 ? 12.555 5.049 3.345 1.00 75.19 396 THR A CA 1
ATOM 3031 C C . THR A 1 396 ? 11.974 5.866 4.501 1.00 75.19 396 THR A C 1
ATOM 3033 O O . THR A 1 396 ? 11.152 5.351 5.261 1.00 75.19 396 THR A O 1
ATOM 3036 N N . SER A 1 397 ? 12.314 7.154 4.599 1.00 76.94 397 SER A N 1
ATOM 3037 C CA . SER A 1 397 ? 11.764 8.064 5.612 1.00 76.94 397 SER A CA 1
ATOM 3038 C C . SER A 1 397 ? 10.243 8.201 5.507 1.00 76.94 397 SER A C 1
ATOM 3040 O O . SER A 1 397 ? 9.554 8.171 6.528 1.00 76.94 397 SER A O 1
ATOM 3042 N N . LEU A 1 398 ? 9.695 8.282 4.288 1.00 81.50 398 LEU A N 1
ATOM 3043 C CA . LEU A 1 398 ? 8.245 8.309 4.072 1.00 81.50 398 LEU A CA 1
ATOM 3044 C C . LEU A 1 398 ? 7.565 7.019 4.543 1.00 81.50 398 LEU A C 1
ATOM 3046 O O . LEU A 1 398 ? 6.498 7.089 5.153 1.00 81.50 398 LEU A O 1
ATOM 3050 N N . VAL A 1 399 ? 8.177 5.851 4.311 1.00 82.44 399 VAL A N 1
ATOM 3051 C CA . VAL A 1 399 ? 7.637 4.571 4.798 1.00 82.44 399 VAL A CA 1
ATOM 3052 C C . VAL A 1 399 ? 7.636 4.525 6.324 1.00 82.44 399 VAL A C 1
ATOM 3054 O O . VAL A 1 399 ? 6.623 4.151 6.913 1.00 82.44 399 VAL A O 1
ATOM 3057 N N . LEU A 1 400 ? 8.722 4.943 6.979 1.00 82.56 400 LEU A N 1
ATOM 3058 C CA . LEU A 1 400 ? 8.790 4.975 8.443 1.00 82.56 400 LEU A CA 1
ATOM 3059 C C . LEU A 1 400 ? 7.750 5.933 9.037 1.00 82.56 400 LEU A C 1
ATOM 3061 O O . LEU A 1 400 ? 7.021 5.558 9.958 1.00 82.56 400 LEU A O 1
ATOM 3065 N N . LEU A 1 401 ? 7.606 7.134 8.468 1.00 86.25 401 LEU A N 1
ATOM 3066 C CA . LEU A 1 401 ? 6.583 8.089 8.897 1.00 86.25 401 LEU A CA 1
ATOM 3067 C C . LEU A 1 401 ? 5.173 7.522 8.701 1.00 86.25 401 LEU A C 1
ATOM 3069 O O . LEU A 1 401 ? 4.339 7.583 9.605 1.00 86.25 401 LEU A O 1
ATOM 3073 N N . LYS A 1 402 ? 4.919 6.892 7.551 1.00 88.44 402 LYS A N 1
ATOM 3074 C CA . LYS A 1 402 ? 3.657 6.206 7.266 1.00 88.44 402 LYS A CA 1
ATOM 3075 C C . LYS A 1 402 ? 3.351 5.131 8.299 1.00 88.44 402 LYS A C 1
ATOM 3077 O O . LYS A 1 402 ? 2.202 4.981 8.711 1.00 88.44 402 LYS A O 1
ATOM 3082 N N . VAL A 1 403 ? 4.357 4.359 8.703 1.00 85.81 403 VAL A N 1
ATOM 3083 C CA . VAL A 1 403 ? 4.206 3.310 9.712 1.00 85.81 403 VAL A CA 1
ATOM 3084 C C . VAL A 1 403 ? 3.790 3.915 11.055 1.00 85.81 403 VAL A C 1
ATOM 3086 O O . VAL A 1 403 ? 2.842 3.415 11.659 1.00 85.81 403 VAL A O 1
ATOM 3089 N N . ILE A 1 404 ? 4.411 5.018 11.482 1.00 85.00 404 ILE A N 1
ATOM 3090 C CA . ILE A 1 404 ? 4.043 5.756 12.706 1.00 85.00 404 ILE A CA 1
ATOM 3091 C C . ILE A 1 404 ? 2.590 6.219 12.658 1.00 85.00 404 ILE A C 1
ATOM 3093 O O . ILE A 1 404 ? 1.800 5.865 13.539 1.00 85.00 404 ILE A O 1
ATOM 3097 N N . VAL A 1 405 ? 2.218 6.931 11.595 1.00 89.00 405 VAL A N 1
ATOM 3098 C CA . VAL A 1 405 ? 0.857 7.440 11.383 1.00 89.00 405 VAL A CA 1
ATOM 3099 C C . VAL A 1 405 ? -0.160 6.293 11.367 1.00 89.00 405 VAL A C 1
ATOM 3101 O O . VAL A 1 405 ? -1.185 6.352 12.046 1.00 89.00 405 VAL A O 1
ATOM 3104 N N . SER A 1 406 ? 0.141 5.202 10.658 1.00 86.50 406 SER A N 1
ATOM 3105 C CA . SER A 1 406 ? -0.754 4.048 10.549 1.00 86.50 406 SER A CA 1
ATOM 3106 C C . SER A 1 406 ? -0.927 3.289 11.866 1.00 86.50 406 SER A C 1
ATOM 3108 O O . SER A 1 406 ? -2.020 2.771 12.105 1.00 86.50 406 SER A O 1
ATOM 3110 N N . CYS A 1 407 ? 0.116 3.173 12.694 1.00 82.75 407 CYS A N 1
ATOM 3111 C CA . CYS A 1 407 ? 0.019 2.513 14.000 1.00 82.75 407 CYS A CA 1
ATOM 3112 C C . CYS A 1 407 ? -0.803 3.364 14.971 1.00 82.75 407 CYS A C 1
ATOM 3114 O O . CYS A 1 407 ? -1.689 2.839 15.642 1.00 82.75 407 CYS A O 1
ATOM 3116 N N . TYR A 1 408 ? -0.565 4.679 14.987 1.00 85.12 408 TYR A N 1
ATOM 3117 C CA . TYR A 1 408 ? -1.351 5.621 15.782 1.00 85.12 408 TYR A CA 1
ATOM 3118 C C . TYR A 1 408 ? -2.840 5.573 15.412 1.00 85.12 408 TYR A C 1
ATOM 3120 O O . TYR A 1 408 ? -3.695 5.390 16.280 1.00 85.12 408 TYR A O 1
ATOM 3128 N N . ALA A 1 409 ? -3.150 5.649 14.113 1.00 86.88 409 ALA A N 1
ATOM 3129 C CA . ALA A 1 409 ? -4.519 5.560 13.615 1.00 86.88 409 ALA A CA 1
ATOM 3130 C C . ALA A 1 409 ? -5.185 4.234 14.003 1.00 86.88 409 ALA A C 1
ATOM 3132 O O . ALA A 1 409 ? -6.330 4.232 14.452 1.00 86.88 409 ALA A O 1
ATOM 3133 N N . ALA A 1 410 ? -4.469 3.110 13.885 1.00 83.19 410 ALA A N 1
ATOM 3134 C CA . ALA A 1 410 ? -4.996 1.786 14.209 1.00 83.19 410 ALA A CA 1
ATOM 3135 C C . ALA A 1 410 ? -5.346 1.636 15.694 1.00 83.19 410 ALA A C 1
ATOM 3137 O O . ALA A 1 410 ? -6.431 1.151 16.003 1.00 83.19 410 ALA A O 1
ATOM 3138 N N . VAL A 1 411 ? -4.472 2.088 16.600 1.00 79.81 411 VAL A N 1
ATOM 3139 C CA . VAL A 1 411 ? -4.718 2.033 18.052 1.00 79.81 411 VAL A CA 1
ATOM 3140 C C . VAL A 1 411 ? -5.917 2.903 18.440 1.00 79.81 411 VAL A C 1
ATOM 3142 O O . VAL A 1 411 ? -6.785 2.457 19.189 1.00 79.81 411 VAL A O 1
ATOM 3145 N N . ASN A 1 412 ? -6.018 4.115 17.886 1.00 83.88 412 ASN A N 1
ATOM 3146 C CA . ASN A 1 412 ? -7.165 4.990 18.139 1.00 83.88 412 ASN A CA 1
ATOM 3147 C C . ASN A 1 412 ? -8.466 4.449 17.534 1.00 83.88 412 ASN A C 1
ATOM 3149 O O . ASN A 1 412 ? -9.527 4.585 18.143 1.00 83.88 412 ASN A O 1
ATOM 3153 N N . SER A 1 413 ? -8.397 3.816 16.360 1.00 85.88 413 SER A N 1
ATOM 3154 C CA . SER A 1 413 ? -9.558 3.191 15.710 1.00 85.88 413 SER A CA 1
ATOM 3155 C C . SER A 1 413 ? -10.079 2.013 16.513 1.00 85.88 413 SER A C 1
ATOM 3157 O O . SER A 1 413 ? -11.274 1.936 16.752 1.00 85.88 413 SER A O 1
ATOM 3159 N N . ASP A 1 414 ? -9.185 1.129 16.958 1.00 82.19 414 ASP A N 1
ATOM 3160 C CA . ASP A 1 414 ? -9.505 -0.020 17.808 1.00 82.19 414 ASP A CA 1
ATOM 3161 C C . ASP A 1 414 ? -10.282 0.432 19.058 1.00 82.19 414 ASP A C 1
ATOM 3163 O O . ASP A 1 414 ? -11.389 -0.037 19.325 1.00 82.19 414 ASP A O 1
ATOM 3167 N N . ALA A 1 415 ? -9.767 1.449 19.760 1.00 80.62 415 ALA A N 1
ATOM 3168 C CA . ALA A 1 415 ? -10.429 2.020 20.931 1.00 80.62 415 ALA A CA 1
ATOM 3169 C C . ALA A 1 415 ? -11.782 2.679 20.598 1.00 80.62 415 ALA A C 1
ATOM 3171 O O . ALA A 1 415 ? -12.762 2.487 21.318 1.00 80.62 415 ALA A O 1
ATOM 3172 N N . SER A 1 416 ? -11.857 3.440 19.505 1.00 84.00 416 SER A N 1
ATOM 3173 C CA . SER A 1 416 ? -13.047 4.229 19.154 1.00 84.00 416 SER A CA 1
ATOM 3174 C C . SER A 1 416 ? -14.186 3.375 18.593 1.00 84.00 416 SER A C 1
ATOM 3176 O O . SER A 1 416 ? -15.339 3.573 18.975 1.00 84.00 416 SER A O 1
ATOM 3178 N N . LEU A 1 417 ? -13.875 2.388 17.745 1.00 84.38 417 LEU A N 1
ATOM 3179 C CA . LEU A 1 417 ? -14.850 1.440 17.188 1.00 84.38 417 LEU A CA 1
ATOM 3180 C C . LEU A 1 417 ? -15.503 0.601 18.298 1.00 84.38 417 LEU A C 1
ATOM 3182 O O . LEU A 1 417 ? -16.703 0.323 18.244 1.00 84.38 417 LEU A O 1
ATOM 3186 N N . LYS A 1 418 ? -14.725 0.243 19.331 1.00 83.44 418 LYS A N 1
ATOM 3187 C CA . LYS A 1 418 ? -15.210 -0.487 20.511 1.00 83.44 418 LYS A CA 1
ATOM 3188 C C . LYS A 1 418 ? -15.973 0.403 21.489 1.00 83.44 418 LYS A C 1
ATOM 3190 O O . LYS A 1 418 ? -17.009 -0.019 21.991 1.00 83.44 418 LYS A O 1
ATOM 3195 N N . LYS A 1 419 ? -15.525 1.643 21.722 1.00 83.44 419 LYS A N 1
ATOM 3196 C CA . LYS A 1 419 ? -16.243 2.619 22.565 1.00 83.44 419 LYS A CA 1
ATOM 3197 C C . LYS A 1 419 ? -17.663 2.876 22.056 1.00 83.44 419 LYS A C 1
ATOM 3199 O O . LYS A 1 419 ? -18.584 3.020 22.850 1.00 83.44 419 LYS A O 1
ATOM 3204 N N . TYR A 1 420 ? -17.837 2.908 20.738 1.00 83.88 420 TYR A N 1
ATOM 3205 C CA . TYR A 1 420 ? -19.130 3.115 20.095 1.00 83.88 420 TYR A CA 1
ATOM 3206 C C . TYR A 1 420 ? -19.732 1.819 19.537 1.00 83.88 420 TYR A C 1
ATOM 3208 O O . TYR A 1 420 ? -20.464 1.873 18.553 1.00 83.88 420 TYR A O 1
ATOM 3216 N N . ALA A 1 421 ? -19.457 0.655 20.141 1.00 78.44 421 ALA A N 1
ATOM 3217 C CA . ALA A 1 421 ? -19.918 -0.651 19.648 1.00 78.44 421 ALA A CA 1
ATOM 3218 C C . ALA A 1 421 ? -21.435 -0.725 19.386 1.00 78.44 421 ALA A C 1
ATOM 3220 O O . ALA A 1 421 ? -21.842 -1.410 18.447 1.00 78.44 421 ALA A O 1
ATOM 3221 N N . ASN A 1 422 ? -22.225 0.039 20.150 1.00 79.75 422 ASN A N 1
ATOM 3222 C CA . ASN A 1 422 ? -23.684 0.155 20.038 1.00 79.75 422 ASN A CA 1
ATOM 3223 C C . ASN A 1 422 ? -24.149 0.733 18.689 1.00 79.75 422 ASN A C 1
ATOM 3225 O O . ASN A 1 422 ? -25.272 0.483 18.263 1.00 79.75 422 ASN A O 1
ATOM 3229 N N . LEU A 1 423 ? -23.296 1.501 18.000 1.00 83.44 423 LEU A N 1
ATOM 3230 C CA . LEU A 1 423 ? -23.580 1.983 16.650 1.00 83.44 423 LEU A CA 1
ATOM 3231 C C . LEU A 1 423 ? -23.288 0.884 15.616 1.00 83.44 423 LEU A C 1
ATOM 3233 O O . LEU A 1 423 ? -22.255 0.201 15.705 1.00 83.44 423 LEU A O 1
ATOM 3237 N N . PRO A 1 424 ? -24.137 0.734 14.585 1.00 85.56 424 PRO A N 1
ATOM 3238 C CA . PRO A 1 424 ? -23.912 -0.258 13.545 1.00 85.56 424 PRO A CA 1
ATOM 3239 C C . PRO A 1 424 ? -22.621 0.070 12.773 1.00 85.56 424 PRO A C 1
ATOM 3241 O O . PRO A 1 424 ? -22.235 1.232 12.623 1.00 85.56 424 PRO A O 1
ATOM 3244 N N . LEU A 1 425 ? -21.886 -0.963 12.337 1.00 85.75 425 LEU A N 1
ATOM 3245 C CA . LEU A 1 425 ? -20.539 -0.795 11.767 1.00 85.75 425 LEU A CA 1
ATOM 3246 C C . LEU A 1 425 ? -20.546 0.112 10.526 1.00 85.75 425 LEU A C 1
ATOM 3248 O O . LEU A 1 425 ? -19.677 0.965 10.402 1.00 85.75 425 LEU A O 1
ATOM 3252 N N . ASN A 1 426 ? -21.539 -0.021 9.649 1.00 87.19 426 ASN A N 1
ATOM 3253 C CA . ASN A 1 426 ? -21.709 0.829 8.469 1.00 87.19 426 ASN A CA 1
ATOM 3254 C C . ASN A 1 426 ? -21.836 2.320 8.828 1.00 87.19 426 ASN A C 1
ATOM 3256 O O . ASN A 1 426 ? -21.252 3.150 8.137 1.00 87.19 426 ASN A O 1
ATOM 3260 N N . ALA A 1 427 ? -22.507 2.665 9.933 1.00 87.12 427 ALA A N 1
ATOM 3261 C CA . ALA A 1 427 ? -22.593 4.052 10.388 1.00 87.12 427 ALA A CA 1
ATOM 3262 C C . ALA A 1 427 ? -21.240 4.575 10.884 1.00 87.12 427 ALA A C 1
ATOM 3264 O O . ALA A 1 427 ? -20.811 5.650 10.470 1.00 87.12 427 ALA A O 1
ATOM 3265 N N . GLN A 1 428 ? -20.520 3.788 11.692 1.00 89.62 428 GLN A N 1
ATOM 3266 C CA . GLN A 1 428 ? -19.172 4.152 12.154 1.00 89.62 428 GLN A CA 1
ATOM 3267 C C . GLN A 1 428 ? -18.196 4.328 10.979 1.00 89.62 428 GLN A C 1
ATOM 3269 O O . GLN A 1 428 ? -17.413 5.275 10.943 1.00 89.62 428 GLN A O 1
ATOM 3274 N N . LEU A 1 429 ? -18.262 3.432 9.990 1.00 90.94 429 LEU A N 1
ATOM 3275 C CA . LEU A 1 429 ? -17.438 3.503 8.787 1.00 90.94 429 LEU A CA 1
ATOM 3276 C C . LEU A 1 429 ? -17.800 4.699 7.906 1.00 90.94 429 LEU A C 1
ATOM 3278 O O . LEU A 1 429 ? -16.901 5.355 7.392 1.00 90.94 429 LEU A O 1
ATOM 3282 N N . SER A 1 430 ? -19.085 5.028 7.768 1.00 91.19 430 SER A N 1
ATOM 3283 C CA . SER A 1 430 ? -19.518 6.231 7.049 1.00 91.19 430 SER A CA 1
ATOM 3284 C C . SER A 1 430 ? -18.954 7.503 7.693 1.00 91.19 430 SER A C 1
ATOM 3286 O O . SER A 1 430 ? -18.372 8.336 6.994 1.00 91.19 430 SER A O 1
ATOM 3288 N N . GLN A 1 431 ? -19.045 7.612 9.026 1.00 92.00 431 GLN A N 1
ATOM 3289 C CA . GLN A 1 431 ? -18.480 8.728 9.797 1.00 92.00 431 GLN A CA 1
ATOM 3290 C C . GLN A 1 431 ? -16.951 8.821 9.679 1.00 92.00 431 GLN A C 1
ATOM 3292 O O . GLN A 1 431 ? -16.395 9.908 9.798 1.00 92.00 431 GLN A O 1
ATOM 3297 N N . LEU A 1 432 ? -16.267 7.699 9.437 1.00 92.69 432 LEU A N 1
ATOM 3298 C CA . LEU A 1 432 ? -14.821 7.641 9.221 1.00 92.69 432 LEU A CA 1
ATOM 3299 C C . LEU A 1 432 ? -14.424 8.003 7.778 1.00 92.69 432 LEU A C 1
ATOM 3301 O O . LEU A 1 432 ? -13.434 8.704 7.570 1.00 92.69 432 LEU A O 1
ATOM 3305 N N . PHE A 1 433 ? -15.163 7.521 6.774 1.00 94.50 433 PHE A N 1
ATOM 3306 C CA . PHE A 1 433 ? -14.785 7.662 5.364 1.00 94.50 433 PHE A CA 1
ATOM 3307 C C . PHE A 1 433 ? -14.994 9.062 4.803 1.00 94.50 433 PHE A C 1
ATOM 3309 O O . PHE A 1 433 ? -14.184 9.493 3.987 1.00 94.50 433 PHE A O 1
ATOM 3316 N N . LEU A 1 434 ? -16.025 9.784 5.239 1.00 92.56 434 LEU A N 1
ATOM 3317 C CA . LEU A 1 434 ? -16.261 11.157 4.789 1.00 92.56 434 LEU A CA 1
ATOM 3318 C C . LEU A 1 434 ? -15.084 12.108 5.117 1.00 92.56 434 LEU A C 1
ATOM 3320 O O . LEU A 1 434 ? -14.523 12.698 4.196 1.00 92.56 434 LEU A O 1
ATOM 3324 N N . PRO A 1 435 ? -14.639 12.241 6.379 1.00 93.56 435 PRO A N 1
ATOM 3325 C CA . PRO A 1 435 ? -13.494 13.087 6.728 1.00 93.56 435 PRO A CA 1
ATOM 3326 C C . PRO A 1 435 ? -12.169 12.570 6.151 1.00 93.56 435 PRO A C 1
ATOM 3328 O O . PRO A 1 435 ? -11.322 13.370 5.758 1.00 93.56 435 PRO A O 1
ATOM 3331 N N . TRP A 1 436 ? -12.004 11.247 6.021 1.00 95.12 436 TRP A N 1
ATOM 3332 C CA . TRP A 1 436 ? -10.868 10.662 5.302 1.00 95.12 436 TRP A CA 1
ATOM 3333 C C . TRP A 1 436 ? -10.848 11.129 3.841 1.00 95.12 436 TRP A C 1
ATOM 3335 O O . TRP A 1 436 ? -9.816 11.596 3.366 1.00 95.12 436 TRP A O 1
ATOM 3345 N N . PHE A 1 437 ? -11.989 11.087 3.146 1.00 94.88 437 PHE A N 1
ATOM 3346 C CA . PHE A 1 437 ? -12.117 11.596 1.782 1.00 94.88 437 PHE A CA 1
ATOM 3347 C C . PHE A 1 437 ? -11.785 13.084 1.697 1.00 94.88 437 PHE A C 1
ATOM 3349 O O . PHE A 1 437 ? -10.956 13.458 0.873 1.00 94.88 437 PHE A O 1
ATOM 3356 N N . VAL A 1 438 ? -12.370 13.916 2.565 1.00 94.81 438 VAL A N 1
ATOM 3357 C CA . VAL A 1 438 ? -12.128 15.368 2.569 1.00 94.81 438 VAL A CA 1
ATOM 3358 C C . VAL A 1 438 ? -10.640 15.668 2.741 1.00 94.81 438 VAL A C 1
ATOM 3360 O O . VAL A 1 438 ? -10.072 16.420 1.953 1.00 94.81 438 VAL A O 1
ATOM 3363 N N . MET A 1 439 ? -9.973 15.033 3.705 1.00 94.62 439 MET A N 1
ATOM 3364 C CA . MET A 1 439 ? -8.539 15.244 3.907 1.00 94.62 439 MET A CA 1
ATOM 3365 C C . MET A 1 439 ? -7.687 14.700 2.762 1.00 94.62 439 MET A C 1
ATOM 3367 O O . MET A 1 439 ? -6.736 15.360 2.351 1.00 94.62 439 MET A O 1
ATOM 3371 N N . SER A 1 440 ? -8.020 13.534 2.204 1.00 93.12 440 SER A N 1
ATOM 3372 C CA . SER A 1 440 ? -7.336 13.014 1.015 1.00 93.12 440 SER A CA 1
ATOM 3373 C C . SER A 1 440 ? -7.521 13.932 -0.194 1.00 93.12 440 SER A C 1
ATOM 3375 O O . SER A 1 440 ? -6.592 14.088 -0.983 1.00 93.12 440 SER A O 1
ATOM 3377 N N . PHE A 1 441 ? -8.686 14.565 -0.330 1.00 92.69 441 PHE A N 1
ATOM 3378 C CA . PHE A 1 441 ? -8.980 15.517 -1.395 1.00 92.69 441 PHE A CA 1
ATOM 3379 C C . PHE A 1 441 ? -8.183 16.812 -1.224 1.00 92.69 441 PHE A C 1
ATOM 3381 O O . PHE A 1 441 ? -7.564 17.273 -2.178 1.00 92.69 441 PHE A O 1
ATOM 3388 N N . VAL A 1 442 ? -8.097 17.346 -0.002 1.00 93.44 442 VAL A N 1
ATOM 3389 C CA . VAL A 1 442 ? -7.231 18.494 0.321 1.00 93.44 442 VAL A CA 1
ATOM 3390 C C . VAL A 1 442 ? -5.763 18.180 0.018 1.00 93.44 442 VAL A C 1
ATOM 3392 O O . VAL A 1 442 ? -5.083 18.979 -0.620 1.00 93.44 442 VAL A O 1
ATOM 3395 N N . LEU A 1 443 ? -5.272 16.998 0.403 1.00 89.69 443 LEU A N 1
ATOM 3396 C CA . LEU A 1 443 ? -3.909 16.571 0.070 1.00 89.69 443 LEU A CA 1
ATOM 3397 C C . LEU A 1 443 ? -3.701 16.448 -1.447 1.00 89.69 443 LEU A C 1
ATOM 3399 O O . LEU A 1 443 ? -2.649 16.841 -1.947 1.00 89.69 443 LEU A O 1
ATOM 3403 N N . ALA A 1 444 ? -4.698 15.963 -2.191 1.00 88.44 444 ALA A N 1
ATOM 3404 C CA . ALA A 1 444 ? -4.641 15.926 -3.650 1.00 88.44 444 ALA A CA 1
ATOM 3405 C C . ALA A 1 444 ? -4.597 17.331 -4.264 1.00 88.44 444 ALA A C 1
ATOM 3407 O O . ALA A 1 444 ? -3.801 17.561 -5.166 1.00 88.44 444 ALA A O 1
ATOM 3408 N N . LEU A 1 445 ? -5.365 18.292 -3.743 1.00 88.25 445 LEU A N 1
ATOM 3409 C CA . LEU A 1 445 ? -5.311 19.686 -4.194 1.00 88.25 445 LEU A CA 1
ATOM 3410 C C . LEU A 1 445 ? -3.937 20.330 -3.961 1.00 88.25 445 LEU A C 1
ATOM 3412 O O . LEU A 1 445 ? -3.463 21.070 -4.817 1.00 88.25 445 LEU A O 1
ATOM 3416 N N . ILE A 1 446 ? -3.294 20.044 -2.826 1.00 88.31 446 ILE A N 1
ATOM 3417 C CA . ILE A 1 446 ? -1.999 20.639 -2.463 1.00 88.31 446 ILE A CA 1
ATOM 3418 C C . ILE A 1 446 ? -0.848 20.007 -3.257 1.00 88.31 446 ILE A C 1
ATOM 3420 O O . ILE A 1 446 ? 0.007 20.719 -3.779 1.00 88.31 446 ILE A O 1
ATOM 3424 N N . PHE A 1 447 ? -0.801 18.674 -3.334 1.00 81.75 447 PHE A N 1
ATOM 3425 C CA . PHE A 1 447 ? 0.369 17.948 -3.845 1.00 81.75 447 PHE A CA 1
ATOM 3426 C C . PHE A 1 447 ? 0.218 17.440 -5.281 1.00 81.75 447 PHE A C 1
ATOM 3428 O O . PHE A 1 447 ? 1.221 17.176 -5.941 1.00 81.75 447 PHE A O 1
ATOM 3435 N N . GLU A 1 448 ? -1.008 17.287 -5.782 1.00 79.88 448 GLU A N 1
ATOM 3436 C CA . GLU A 1 448 ? -1.277 16.779 -7.128 1.00 79.88 448 GLU A CA 1
ATOM 3437 C C . GLU A 1 448 ? -2.504 17.483 -7.753 1.00 79.88 448 GLU A C 1
ATOM 3439 O O . GLU A 1 448 ? -3.442 16.808 -8.184 1.00 79.88 448 GLU A O 1
ATOM 3444 N N . PRO A 1 449 ? -2.528 18.835 -7.840 1.00 79.25 449 PRO A N 1
ATOM 3445 C CA . PRO A 1 449 ? -3.724 19.610 -8.213 1.00 79.25 449 PRO A CA 1
ATOM 3446 C C . PRO A 1 449 ? -4.320 19.174 -9.552 1.00 79.25 449 PRO A C 1
ATOM 3448 O O . PRO A 1 449 ? -5.536 19.173 -9.737 1.00 79.25 449 PRO A O 1
ATOM 3451 N N . SER A 1 450 ? -3.458 18.708 -10.460 1.00 76.38 450 SER A N 1
ATOM 3452 C CA . SER A 1 450 ? -3.855 18.174 -11.756 1.00 76.38 450 SER A CA 1
ATOM 3453 C C . SER A 1 450 ? -4.826 16.988 -11.663 1.00 76.38 450 SER A C 1
ATOM 3455 O O . SER A 1 450 ? -5.580 16.789 -12.605 1.00 76.38 450 SER A O 1
ATOM 3457 N N . VAL A 1 451 ? -4.851 16.196 -10.583 1.00 79.38 451 VAL A N 1
ATOM 3458 C CA . VAL A 1 451 ? -5.821 15.093 -10.382 1.00 79.38 451 VAL A CA 1
ATOM 3459 C C . VAL A 1 451 ? -7.253 15.609 -10.312 1.00 79.38 451 VAL A C 1
ATOM 3461 O O . VAL A 1 451 ? -8.169 14.932 -10.764 1.00 79.38 451 VAL A O 1
ATOM 3464 N N . VAL A 1 452 ? -7.446 16.795 -9.736 1.00 81.50 452 VAL A N 1
ATOM 3465 C CA . VAL A 1 452 ? -8.768 17.348 -9.417 1.00 81.50 452 VAL A CA 1
ATOM 3466 C C . VAL A 1 452 ? -9.266 18.307 -10.505 1.00 81.50 452 VAL A C 1
ATOM 3468 O O . VAL A 1 452 ? -10.450 18.619 -10.559 1.00 81.50 452 VAL A O 1
ATOM 3471 N N . SER A 1 453 ? -8.386 18.756 -11.406 1.00 78.69 453 SER A N 1
ATOM 3472 C CA . SER A 1 453 ? -8.709 19.789 -12.399 1.00 78.69 453 SER A CA 1
ATOM 3473 C C . SER A 1 453 ? -9.733 19.365 -13.459 1.00 78.69 453 SER A C 1
ATOM 3475 O O . SER A 1 453 ? -10.466 20.216 -13.951 1.00 78.69 453 SER A O 1
ATOM 3477 N N . SER A 1 454 ? -9.788 18.086 -13.844 1.00 79.31 454 SER A N 1
ATOM 3478 C CA . SER A 1 454 ? -10.774 17.595 -14.816 1.00 79.31 454 SER A CA 1
ATOM 3479 C C . SER A 1 454 ? -11.053 16.094 -14.655 1.00 79.31 454 SER A C 1
ATOM 3481 O O . SER A 1 454 ? -10.170 15.357 -14.203 1.00 79.31 454 SER A O 1
ATOM 3483 N N . PRO A 1 455 ? -12.242 15.604 -15.065 1.00 80.31 455 PRO A N 1
ATOM 3484 C CA . PRO A 1 455 ? -12.552 14.172 -15.058 1.00 80.31 455 PRO A CA 1
ATOM 3485 C C . PRO A 1 455 ? -11.573 13.339 -15.898 1.00 80.31 455 PRO A C 1
ATOM 3487 O O . PRO A 1 455 ? -11.144 12.274 -15.464 1.00 80.31 455 PRO A O 1
ATOM 3490 N N . GLU A 1 456 ? -11.152 13.845 -17.061 1.00 76.88 456 GLU A N 1
ATOM 3491 C CA . GLU A 1 456 ? -10.158 13.179 -17.920 1.00 76.88 456 GLU A CA 1
ATOM 3492 C C . GLU A 1 456 ? -8.811 13.013 -17.212 1.00 76.88 456 GLU A C 1
ATOM 3494 O O . GLU A 1 456 ? -8.148 11.985 -17.322 1.00 76.88 456 GLU A O 1
ATOM 3499 N N . SER A 1 457 ? -8.427 14.017 -16.427 1.00 75.12 457 SER A N 1
ATOM 3500 C CA . SER A 1 457 ? -7.182 14.025 -15.671 1.00 75.12 457 SER A CA 1
ATOM 3501 C C . SER A 1 457 ? -7.247 13.153 -14.408 1.00 75.12 457 SER A C 1
ATOM 3503 O O . SER A 1 457 ? -6.222 12.609 -13.985 1.00 75.12 457 SER A O 1
ATOM 3505 N N . PHE A 1 458 ? -8.442 12.974 -13.831 1.00 79.50 458 PHE A N 1
ATOM 3506 C CA . PHE A 1 458 ? -8.696 12.061 -12.713 1.00 79.50 458 PHE A CA 1
ATOM 3507 C C . PHE A 1 458 ? -8.605 10.590 -13.144 1.00 79.50 458 PHE A C 1
ATOM 3509 O O . PHE A 1 458 ? -7.943 9.791 -12.481 1.00 79.50 458 PHE A O 1
ATOM 3516 N N . PHE A 1 459 ? -9.227 10.242 -14.275 1.00 81.62 459 PHE A N 1
ATOM 3517 C CA . PHE A 1 459 ? -9.228 8.882 -14.832 1.00 81.62 459 PHE A CA 1
ATOM 3518 C C . PHE A 1 459 ? -8.049 8.602 -15.779 1.00 81.62 459 PHE A C 1
ATOM 3520 O O . PHE A 1 459 ? -7.996 7.558 -16.431 1.00 81.62 459 PHE A O 1
ATOM 3527 N N . HIS A 1 460 ? -7.068 9.502 -15.839 1.00 75.25 460 HIS A N 1
ATOM 3528 C CA . HIS A 1 460 ? -5.907 9.348 -16.705 1.00 75.25 460 HIS A CA 1
ATOM 3529 C C . HIS A 1 460 ? -5.124 8.065 -16.378 1.00 75.25 460 HIS A C 1
ATOM 3531 O O . HIS A 1 460 ? -4.685 7.859 -15.242 1.00 75.25 460 HIS A O 1
ATOM 3537 N N . GLY A 1 461 ? -4.931 7.207 -17.385 1.00 73.25 461 GLY A N 1
ATOM 3538 C CA . GLY A 1 461 ? -4.192 5.947 -17.258 1.00 73.25 461 GLY A CA 1
ATOM 3539 C C . GLY A 1 461 ? -4.920 4.858 -16.462 1.00 73.25 461 GLY A C 1
ATOM 3540 O O . GLY A 1 461 ? -4.292 3.893 -16.015 1.00 73.25 461 GLY A O 1
ATOM 3541 N N . TRP A 1 462 ? -6.233 4.999 -16.252 1.00 81.12 462 TRP A N 1
ATOM 3542 C CA . TRP A 1 462 ? -7.045 3.951 -15.647 1.00 81.12 462 TRP A CA 1
ATOM 3543 C C . TRP A 1 462 ? -7.271 2.809 -16.630 1.00 81.12 462 TRP A C 1
ATOM 3545 O O . TRP A 1 462 ? -7.778 2.990 -17.732 1.00 81.12 462 TRP A O 1
ATOM 3555 N N . ASN A 1 463 ? -6.918 1.606 -16.199 1.00 81.12 463 ASN A N 1
ATOM 3556 C CA . ASN A 1 463 ? -7.202 0.373 -16.915 1.00 81.12 463 ASN A CA 1
ATOM 3557 C C . ASN A 1 463 ? -7.871 -0.631 -15.965 1.00 81.12 463 ASN A C 1
ATOM 3559 O O . ASN A 1 463 ? -8.105 -0.345 -14.787 1.00 81.12 463 ASN A O 1
ATOM 3563 N N . PHE A 1 464 ? -8.154 -1.834 -16.465 1.00 81.25 464 PHE A N 1
ATOM 3564 C CA . PHE A 1 464 ? -8.705 -2.912 -15.642 1.00 81.25 464 PHE A CA 1
ATOM 3565 C C . PHE A 1 464 ? -7.844 -3.206 -14.396 1.00 81.25 464 PHE A C 1
ATOM 3567 O O . PHE A 1 464 ? -8.374 -3.435 -13.312 1.00 81.25 464 PHE A O 1
ATOM 3574 N N . GLY A 1 465 ? -6.516 -3.108 -14.512 1.00 80.00 465 GLY A N 1
ATOM 3575 C CA . GLY A 1 465 ? -5.596 -3.225 -13.381 1.00 80.00 465 GLY A CA 1
ATOM 3576 C C . GLY A 1 465 ? -5.795 -2.133 -12.325 1.00 80.00 465 GLY A C 1
ATOM 3577 O O . GLY A 1 465 ? -5.806 -2.439 -11.136 1.00 80.00 465 GLY A O 1
ATOM 3578 N N . THR A 1 466 ? -6.014 -0.877 -12.721 1.00 84.19 466 THR A N 1
ATOM 3579 C CA . THR A 1 466 ? -6.324 0.222 -11.786 1.00 84.19 466 THR A CA 1
ATOM 3580 C C . THR A 1 466 ? -7.635 -0.027 -11.039 1.00 84.19 466 THR A C 1
ATOM 3582 O O . THR A 1 466 ? -7.697 0.184 -9.829 1.00 84.19 466 THR A O 1
ATOM 3585 N N . ILE A 1 467 ? -8.659 -0.552 -11.720 1.00 86.69 467 ILE A N 1
ATOM 3586 C CA . ILE A 1 467 ? -9.935 -0.926 -11.088 1.00 86.69 467 ILE A CA 1
ATOM 3587 C C . ILE A 1 467 ? -9.718 -2.045 -10.057 1.00 86.69 467 ILE A C 1
ATOM 3589 O O . ILE A 1 467 ? -10.209 -1.947 -8.933 1.00 86.69 467 ILE A O 1
ATOM 3593 N N . LEU A 1 468 ? -8.924 -3.071 -10.384 1.00 84.50 468 LEU A N 1
ATOM 3594 C CA . LEU A 1 468 ? -8.555 -4.117 -9.421 1.00 84.50 468 LEU A CA 1
ATOM 3595 C C . LEU A 1 468 ? -7.817 -3.550 -8.201 1.00 84.50 468 LEU A C 1
ATOM 3597 O O . LEU A 1 468 ? -8.066 -3.985 -7.075 1.00 84.50 468 LEU A O 1
ATOM 3601 N N . VAL A 1 469 ? -6.944 -2.555 -8.397 1.00 84.94 469 VAL A N 1
ATOM 3602 C CA . VAL A 1 469 ? -6.262 -1.860 -7.295 1.00 84.94 469 VAL A CA 1
ATOM 3603 C C . VAL A 1 469 ? -7.263 -1.133 -6.402 1.00 84.94 469 VAL A C 1
ATOM 3605 O O . VAL A 1 469 ? -7.182 -1.290 -5.184 1.00 84.94 469 VAL A O 1
ATOM 3608 N N . VAL A 1 470 ? -8.209 -0.383 -6.979 1.00 90.19 470 VAL A N 1
ATOM 3609 C CA . VAL A 1 470 ? -9.283 0.304 -6.238 1.00 90.19 470 VAL A CA 1
ATOM 3610 C C . VAL A 1 470 ? -10.078 -0.693 -5.401 1.00 90.19 470 VAL A C 1
ATOM 3612 O O . VAL A 1 470 ? -10.200 -0.512 -4.190 1.00 90.19 470 VAL A O 1
ATOM 3615 N N . LEU A 1 471 ? -10.571 -1.769 -6.022 1.00 89.88 471 LEU A N 1
ATOM 3616 C CA . LEU A 1 471 ? -11.386 -2.780 -5.347 1.00 89.88 471 LEU A CA 1
ATOM 3617 C C . LEU A 1 471 ? -10.610 -3.460 -4.216 1.00 89.88 471 LEU A C 1
ATOM 3619 O O . LEU A 1 471 ? -11.112 -3.576 -3.098 1.00 89.88 471 LEU A O 1
ATOM 3623 N N . SER A 1 472 ? -9.357 -3.842 -4.468 1.00 86.69 472 SER A N 1
ATOM 3624 C CA . SER A 1 472 ? -8.489 -4.434 -3.451 1.00 86.69 472 SER A CA 1
ATOM 3625 C C . SER A 1 472 ? -8.224 -3.472 -2.285 1.00 86.69 472 SER A C 1
ATOM 3627 O O . SER A 1 472 ? -8.238 -3.887 -1.123 1.00 86.69 472 SER A O 1
ATOM 3629 N N . PHE A 1 473 ? -8.035 -2.177 -2.565 1.00 86.69 473 PHE A N 1
ATOM 3630 C CA . PHE A 1 473 ? -7.900 -1.140 -1.540 1.00 86.69 473 PHE A CA 1
ATOM 3631 C C . PHE A 1 473 ? -9.179 -0.985 -0.706 1.00 86.69 473 PHE A C 1
ATOM 3633 O O . PHE A 1 473 ? -9.091 -0.902 0.519 1.00 86.69 473 PHE A O 1
ATOM 3640 N N . SER A 1 474 ? -10.353 -0.967 -1.341 1.00 90.38 474 SER A N 1
ATOM 3641 C CA . SER A 1 474 ? -11.647 -0.874 -0.655 1.00 90.38 474 SER A CA 1
ATOM 3642 C C . SER A 1 474 ? -11.878 -2.071 0.265 1.00 90.38 474 SER A C 1
ATOM 3644 O O . SER A 1 474 ? -12.129 -1.891 1.459 1.00 90.38 474 SER A O 1
ATOM 3646 N N . VAL A 1 475 ? -11.692 -3.292 -0.249 1.00 90.12 475 VAL A N 1
ATOM 3647 C CA . VAL A 1 475 ? -11.811 -4.532 0.536 1.00 90.12 475 VAL A CA 1
ATOM 3648 C C . VAL A 1 475 ? -10.799 -4.541 1.685 1.00 90.12 475 VAL A C 1
ATOM 3650 O O . VAL A 1 475 ? -11.165 -4.824 2.824 1.00 90.12 475 VAL A O 1
ATOM 3653 N N . LYS A 1 476 ? -9.542 -4.141 1.431 1.00 87.44 476 LYS A N 1
ATOM 3654 C CA . LYS A 1 476 ? -8.490 -4.003 2.460 1.00 87.44 476 LYS A CA 1
ATOM 3655 C C . LYS A 1 476 ? -8.943 -3.089 3.588 1.00 87.44 476 LYS A C 1
ATOM 3657 O O . LYS A 1 476 ? -8.795 -3.448 4.756 1.00 87.44 476 LYS A O 1
ATOM 3662 N N . THR A 1 477 ? -9.477 -1.920 3.256 1.00 89.31 477 THR A N 1
ATOM 3663 C CA . THR A 1 477 ? -9.895 -0.932 4.249 1.00 89.31 477 THR A CA 1
ATOM 3664 C C . THR A 1 477 ? -11.086 -1.427 5.073 1.00 89.31 477 THR A C 1
ATOM 3666 O O . THR A 1 477 ? -11.021 -1.373 6.302 1.00 89.31 477 THR A O 1
ATOM 3669 N N . VAL A 1 478 ? -12.128 -1.978 4.441 1.00 90.31 478 VAL A N 1
ATOM 3670 C CA . VAL A 1 478 ? -13.316 -2.491 5.152 1.00 90.31 478 VAL A CA 1
ATOM 3671 C C . VAL A 1 478 ? -12.967 -3.690 6.037 1.00 90.31 478 VAL A C 1
ATOM 3673 O O . VAL A 1 478 ? -13.350 -3.710 7.209 1.00 90.31 478 VAL A O 1
ATOM 3676 N N . LEU A 1 479 ? -12.184 -4.651 5.533 1.00 89.56 479 LEU A N 1
ATOM 3677 C CA . LEU A 1 479 ? -11.725 -5.796 6.326 1.00 89.56 479 LEU A CA 1
ATOM 3678 C C . LEU A 1 479 ? -10.872 -5.349 7.513 1.00 89.56 479 LEU A C 1
ATOM 3680 O O . LEU A 1 479 ? -11.062 -5.857 8.611 1.00 89.56 479 LEU A O 1
ATOM 3684 N N . THR A 1 480 ? -9.983 -4.367 7.329 1.00 88.25 480 THR A N 1
ATOM 3685 C CA . THR A 1 480 ? -9.149 -3.846 8.426 1.00 88.25 480 THR A CA 1
ATOM 3686 C C . THR A 1 480 ? -10.008 -3.265 9.546 1.00 88.25 480 THR A C 1
ATOM 3688 O O . THR A 1 480 ? -9.780 -3.578 10.710 1.00 88.25 480 THR A O 1
ATOM 3691 N N . MET A 1 481 ? -11.003 -2.439 9.219 1.00 89.44 481 MET A N 1
ATOM 3692 C CA . MET A 1 481 ? -11.856 -1.828 10.2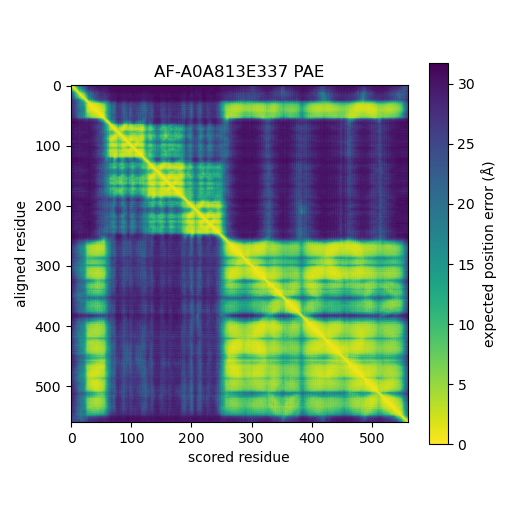43 1.00 89.44 481 MET A CA 1
ATOM 3693 C C . MET A 1 481 ? -12.790 -2.840 10.903 1.00 89.44 481 MET A C 1
ATOM 3695 O O . MET A 1 481 ? -12.992 -2.788 12.113 1.00 89.44 481 MET A O 1
ATOM 3699 N N . THR A 1 482 ? -13.315 -3.791 10.126 1.00 87.38 482 THR A N 1
ATOM 3700 C CA . THR A 1 482 ? -14.118 -4.899 10.659 1.00 87.38 482 THR A CA 1
ATOM 3701 C C . THR A 1 482 ? -13.288 -5.714 11.646 1.00 87.38 482 THR A C 1
ATOM 3703 O O . THR A 1 482 ? -13.732 -5.945 12.764 1.00 87.38 482 THR A O 1
ATOM 3706 N N . LEU A 1 483 ? -12.048 -6.048 11.280 1.00 85.25 483 LEU A N 1
ATOM 3707 C CA . LEU A 1 483 ? -11.113 -6.779 12.126 1.00 85.25 483 LEU A CA 1
ATOM 3708 C C . LEU A 1 483 ? -10.762 -6.010 13.407 1.00 85.25 483 LEU A C 1
ATOM 3710 O O . LEU A 1 483 ? -10.730 -6.613 14.471 1.00 85.25 483 LEU A O 1
ATOM 3714 N N . LEU A 1 484 ? -10.556 -4.690 13.345 1.00 83.19 484 LEU A N 1
ATOM 3715 C CA . LEU A 1 484 ? -10.333 -3.871 14.546 1.00 83.19 484 LEU A CA 1
ATOM 3716 C C . LEU A 1 484 ? -11.575 -3.805 15.452 1.00 83.19 484 LEU A C 1
ATOM 3718 O O . LEU A 1 484 ? -11.433 -3.782 16.672 1.00 83.19 484 LEU A O 1
ATOM 3722 N N . LYS A 1 485 ? -12.788 -3.807 14.881 1.00 83.88 485 LYS A N 1
ATOM 3723 C CA . LYS A 1 485 ? -14.033 -3.844 15.663 1.00 83.88 485 LYS A CA 1
ATOM 3724 C C . LYS A 1 485 ? -14.263 -5.209 16.323 1.00 83.88 485 LYS A C 1
ATOM 3726 O O . LYS A 1 485 ? -14.695 -5.246 17.471 1.00 83.88 485 LYS A O 1
ATOM 3731 N N . THR A 1 486 ? -14.015 -6.315 15.614 1.00 80.44 486 THR A N 1
ATOM 3732 C CA . THR A 1 486 ? -14.334 -7.678 16.089 1.00 80.44 486 THR A CA 1
ATOM 3733 C C . THR A 1 486 ? -13.205 -8.346 16.869 1.00 80.44 486 THR A C 1
ATOM 3735 O O . THR A 1 486 ? -13.474 -9.129 17.775 1.00 80.44 486 THR A O 1
ATOM 3738 N N . LEU A 1 487 ? -11.955 -8.077 16.497 1.00 81.81 487 LEU A N 1
ATOM 3739 C CA . LEU A 1 487 ? -10.746 -8.597 17.134 1.00 81.81 487 LEU A CA 1
ATOM 3740 C C . LEU A 1 487 ? -10.017 -7.439 17.825 1.00 81.81 487 LEU A C 1
ATOM 3742 O O . LEU A 1 487 ? -10.597 -6.748 18.661 1.00 81.81 487 LEU A O 1
ATOM 3746 N N . ASP A 1 488 ? -8.741 -7.237 17.518 1.00 72.81 488 ASP A N 1
ATOM 3747 C CA . ASP A 1 488 ? -7.884 -6.216 18.095 1.00 72.81 488 ASP A CA 1
ATOM 3748 C C . ASP A 1 488 ? -6.762 -5.809 17.128 1.00 72.81 488 ASP A C 1
ATOM 3750 O O . ASP A 1 488 ? -6.485 -6.441 16.101 1.00 72.81 488 ASP A O 1
ATOM 3754 N N . SER A 1 489 ? -6.089 -4.716 17.475 1.00 73.44 489 SER A N 1
ATOM 3755 C CA . SER A 1 489 ? -4.915 -4.224 16.750 1.00 73.44 489 SER A CA 1
ATOM 3756 C C . SER A 1 489 ? -3.726 -5.206 16.740 1.00 73.44 489 SER A C 1
ATOM 3758 O O . SER A 1 489 ? -2.900 -5.141 15.827 1.00 73.44 489 SER A O 1
ATOM 3760 N N . ILE A 1 490 ? -3.656 -6.155 17.683 1.00 73.25 490 ILE A N 1
ATOM 3761 C CA . ILE A 1 490 ? -2.638 -7.222 17.735 1.00 73.25 490 ILE A CA 1
ATOM 3762 C C . ILE A 1 490 ? -2.875 -8.241 16.614 1.00 73.25 490 ILE A C 1
ATOM 3764 O O . ILE A 1 490 ? -1.971 -8.496 15.816 1.00 73.25 490 ILE A O 1
ATOM 3768 N N . SER A 1 491 ? -4.097 -8.769 16.485 1.00 73.19 491 SER A N 1
ATOM 3769 C CA . SER A 1 491 ? -4.460 -9.751 15.451 1.00 73.19 491 SER A CA 1
ATOM 3770 C C . SER A 1 491 ? -4.256 -9.205 14.038 1.00 73.19 491 SER A C 1
ATOM 3772 O O . SER A 1 491 ? -3.841 -9.941 13.137 1.00 73.19 491 SER A O 1
ATOM 3774 N N . LYS A 1 492 ? -4.478 -7.894 13.851 1.00 82.19 492 LYS A N 1
ATOM 3775 C CA . LYS A 1 492 ? -4.145 -7.179 12.612 1.00 82.19 492 LYS A CA 1
ATOM 3776 C C . LYS A 1 492 ? -2.654 -7.293 12.299 1.00 82.19 492 LYS A C 1
ATOM 3778 O O . LYS A 1 492 ? -2.292 -7.669 11.187 1.00 82.19 492 LYS A O 1
ATOM 3783 N N . ASN A 1 493 ? -1.796 -6.974 13.266 1.00 78.06 493 ASN A N 1
ATOM 3784 C CA . ASN A 1 493 ? -0.346 -6.981 13.078 1.00 78.06 493 ASN A CA 1
ATOM 3785 C C . ASN A 1 493 ? 0.187 -8.390 12.774 1.00 78.06 493 ASN A C 1
ATOM 3787 O O . ASN A 1 493 ? 1.022 -8.531 11.882 1.00 78.06 493 ASN A O 1
ATOM 3791 N N . ILE A 1 494 ? -0.342 -9.424 13.441 1.00 80.56 494 ILE A N 1
ATOM 3792 C CA . ILE A 1 494 ? -0.031 -10.830 13.130 1.00 80.56 494 ILE A CA 1
ATOM 3793 C C . ILE A 1 494 ? -0.424 -11.150 11.683 1.00 80.56 494 ILE A C 1
ATOM 3795 O O . ILE A 1 494 ? 0.395 -11.660 10.919 1.00 80.56 494 ILE A O 1
ATOM 3799 N N . GLY A 1 495 ? -1.651 -10.807 11.277 1.00 83.88 495 GLY A N 1
ATOM 3800 C CA . GLY A 1 495 ? -2.126 -11.070 9.919 1.00 83.88 495 GLY A CA 1
ATOM 3801 C C . GLY A 1 495 ? -1.291 -10.364 8.846 1.00 83.88 495 GLY A C 1
ATOM 3802 O O . GLY A 1 495 ? -0.984 -10.947 7.810 1.00 83.88 495 GLY A O 1
ATOM 3803 N N . GLU A 1 496 ? -0.841 -9.133 9.103 1.00 83.50 496 GLU A N 1
ATOM 3804 C CA . GLU A 1 496 ? 0.043 -8.420 8.177 1.00 83.50 496 GLU A CA 1
ATOM 3805 C C . GLU A 1 496 ? 1.459 -9.006 8.097 1.00 83.50 496 GLU A C 1
ATOM 3807 O O . GLU A 1 496 ? 2.102 -8.856 7.060 1.00 83.50 496 GLU A O 1
ATOM 3812 N N . ALA A 1 497 ? 1.963 -9.643 9.156 1.00 80.38 497 ALA A N 1
ATOM 3813 C CA . ALA A 1 497 ? 3.238 -10.356 9.108 1.00 80.38 497 ALA A CA 1
ATOM 3814 C C . ALA A 1 497 ? 3.106 -11.652 8.301 1.00 80.38 497 ALA A C 1
ATOM 3816 O O . ALA A 1 497 ? 3.876 -11.875 7.371 1.00 80.38 497 ALA A O 1
ATOM 3817 N N . VAL A 1 498 ? 2.070 -12.454 8.570 1.00 84.56 498 VAL A N 1
ATOM 3818 C CA . VAL A 1 498 ? 1.781 -13.681 7.805 1.00 84.56 498 VAL A CA 1
ATOM 3819 C C . VAL A 1 498 ? 1.572 -13.370 6.318 1.00 84.56 498 VAL A C 1
ATOM 3821 O O . VAL A 1 498 ? 2.090 -14.084 5.460 1.00 84.56 498 VAL A O 1
ATOM 3824 N N . ALA A 1 499 ? 0.905 -12.257 5.994 1.00 85.44 499 ALA A N 1
ATOM 3825 C CA . ALA A 1 499 ? 0.697 -11.824 4.614 1.00 85.44 499 ALA A CA 1
ATOM 3826 C C . ALA A 1 499 ? 2.005 -11.607 3.825 1.00 85.44 499 ALA A C 1
ATOM 3828 O O . ALA A 1 499 ? 1.996 -11.809 2.612 1.00 85.44 499 ALA A O 1
ATOM 3829 N N . VAL A 1 500 ? 3.123 -11.246 4.479 1.00 80.50 500 VAL A N 1
ATOM 3830 C CA . VAL A 1 500 ? 4.442 -11.101 3.820 1.00 80.50 500 VAL A CA 1
ATOM 3831 C C . VAL A 1 500 ? 4.976 -12.440 3.317 1.00 80.50 500 VAL A C 1
ATOM 3833 O O . VAL A 1 500 ? 5.539 -12.515 2.226 1.00 80.50 500 VAL A O 1
ATOM 3836 N N . LEU A 1 501 ? 4.775 -13.515 4.077 1.00 82.50 501 LEU A N 1
ATOM 3837 C CA . LEU A 1 501 ? 5.173 -14.845 3.631 1.00 82.50 501 LEU A CA 1
ATOM 3838 C C . LEU A 1 501 ? 4.255 -15.334 2.505 1.00 82.50 501 LEU A C 1
ATOM 3840 O O . LEU A 1 501 ? 4.732 -15.842 1.492 1.00 82.50 501 LEU A O 1
ATOM 3844 N N . VAL A 1 502 ? 2.943 -15.108 2.646 1.00 86.19 502 VAL A N 1
ATOM 3845 C CA . VAL A 1 502 ? 1.942 -15.489 1.637 1.00 86.19 502 VAL A CA 1
ATOM 3846 C C . VAL A 1 502 ? 2.219 -14.806 0.298 1.00 86.19 502 VAL A C 1
ATOM 3848 O O . VAL A 1 502 ? 2.230 -15.483 -0.728 1.00 86.19 502 VAL A O 1
ATOM 3851 N N . ILE A 1 503 ? 2.505 -13.498 0.281 1.00 81.69 503 ILE A N 1
ATOM 3852 C CA . ILE A 1 503 ? 2.830 -12.802 -0.973 1.00 81.69 503 ILE A CA 1
ATOM 3853 C C . ILE A 1 503 ? 4.112 -13.345 -1.608 1.00 81.69 503 ILE A C 1
ATOM 3855 O O . ILE A 1 503 ? 4.154 -13.495 -2.826 1.00 81.69 503 ILE A O 1
ATOM 3859 N N . TYR A 1 504 ? 5.141 -13.682 -0.824 1.00 79.81 504 TYR A N 1
ATOM 3860 C CA . TYR A 1 504 ? 6.363 -14.264 -1.379 1.00 79.81 504 TYR A CA 1
ATOM 3861 C C . TYR A 1 504 ? 6.092 -15.616 -2.044 1.00 79.81 504 TYR A C 1
ATOM 3863 O O . TYR A 1 504 ? 6.490 -15.827 -3.189 1.00 79.81 504 TYR A O 1
ATOM 3871 N N . VAL A 1 505 ? 5.350 -16.499 -1.368 1.00 83.44 505 VAL A N 1
ATOM 3872 C CA . VAL A 1 505 ? 4.941 -17.796 -1.928 1.00 83.44 505 VAL A CA 1
ATOM 3873 C C . VAL A 1 505 ? 4.115 -17.598 -3.201 1.00 83.44 505 VAL A C 1
ATOM 3875 O O . VAL A 1 505 ? 4.370 -18.261 -4.205 1.00 83.44 505 VAL A O 1
ATOM 3878 N N . MET A 1 506 ? 3.180 -16.645 -3.216 1.00 80.44 506 MET A N 1
ATOM 3879 C CA . MET A 1 506 ? 2.409 -16.307 -4.418 1.00 80.44 506 MET A CA 1
ATOM 3880 C C . MET A 1 506 ? 3.295 -15.794 -5.560 1.00 80.44 506 MET A C 1
ATOM 3882 O O . MET A 1 506 ? 3.110 -16.200 -6.701 1.00 80.44 506 MET A O 1
ATOM 3886 N N . GLN A 1 507 ? 4.282 -14.940 -5.280 1.00 75.81 507 GLN A N 1
ATOM 3887 C CA . GLN A 1 507 ? 5.198 -14.414 -6.299 1.00 75.81 507 GLN A CA 1
ATOM 3888 C C . GLN A 1 507 ? 6.083 -15.497 -6.929 1.00 75.81 507 GLN A C 1
ATOM 3890 O O . GLN A 1 507 ? 6.414 -15.388 -8.108 1.00 75.81 507 GLN A O 1
ATOM 3895 N N . VAL A 1 508 ? 6.476 -16.508 -6.150 1.00 79.38 508 VAL A N 1
ATOM 3896 C CA . VAL A 1 508 ? 7.285 -17.642 -6.623 1.00 79.38 508 VAL A CA 1
ATOM 3897 C C . VAL A 1 508 ? 6.430 -18.653 -7.395 1.00 79.38 508 VAL A C 1
ATOM 3899 O O . VAL A 1 508 ? 6.863 -19.167 -8.421 1.00 79.38 508 VAL A O 1
ATOM 3902 N N . THR A 1 509 ? 5.213 -18.937 -6.922 1.00 80.06 509 THR A N 1
ATOM 3903 C CA . THR A 1 509 ? 4.331 -19.954 -7.525 1.00 80.06 509 THR A CA 1
ATOM 3904 C C . THR A 1 509 ? 3.580 -19.456 -8.758 1.00 80.06 509 THR A C 1
ATOM 3906 O O . THR A 1 509 ? 3.296 -20.247 -9.654 1.00 80.06 509 THR A O 1
ATOM 3909 N N . MET A 1 510 ? 3.258 -18.160 -8.844 1.00 74.25 510 MET A N 1
ATOM 3910 C CA . MET A 1 510 ? 2.528 -17.605 -9.984 1.00 74.25 510 MET A CA 1
ATOM 3911 C C . MET A 1 510 ? 3.460 -17.382 -11.192 1.00 74.25 510 MET A C 1
ATOM 3913 O O . MET A 1 510 ? 4.329 -16.501 -11.139 1.00 74.25 510 MET A O 1
ATOM 3917 N N . PRO A 1 511 ? 3.225 -18.058 -12.340 1.00 60.00 511 PRO A N 1
ATOM 3918 C CA . PRO A 1 511 ? 4.078 -17.960 -13.535 1.00 60.00 511 PRO A CA 1
ATOM 3919 C C . PRO A 1 511 ? 4.221 -16.532 -14.069 1.00 60.00 511 PRO A C 1
ATOM 3921 O O . PRO A 1 511 ? 5.218 -16.173 -14.692 1.00 60.00 511 PRO A O 1
ATOM 3924 N N . SER A 1 512 ? 3.228 -15.681 -13.800 1.00 57.81 512 SER A N 1
ATOM 3925 C CA . SER A 1 512 ? 3.204 -14.300 -14.256 1.00 57.81 512 SER A CA 1
ATOM 3926 C C . SER A 1 512 ? 4.342 -13.459 -13.671 1.00 57.81 512 SER A C 1
ATOM 3928 O O . SER A 1 512 ? 4.759 -12.506 -14.326 1.00 57.81 512 SER A O 1
ATOM 3930 N N . PHE A 1 513 ? 4.839 -13.728 -12.458 1.00 59.50 513 PHE A N 1
ATOM 3931 C CA . PHE A 1 513 ? 5.798 -12.847 -11.766 1.00 59.50 513 PHE A CA 1
ATOM 3932 C C . PHE A 1 513 ? 7.269 -13.173 -12.037 1.00 59.50 513 PHE A C 1
ATOM 3934 O O . PHE A 1 513 ? 8.107 -12.287 -11.868 1.00 59.50 513 PHE A O 1
ATOM 3941 N N . GLY A 1 514 ? 7.580 -14.374 -12.538 1.00 56.38 514 GLY A N 1
ATOM 3942 C CA . GLY A 1 514 ? 8.926 -14.752 -12.986 1.00 56.38 514 GLY A CA 1
ATOM 3943 C C . GLY A 1 514 ? 10.011 -14.664 -11.905 1.00 56.38 514 GLY A C 1
ATOM 3944 O O . GLY A 1 514 ? 11.192 -14.556 -12.248 1.00 56.38 514 GLY A O 1
ATOM 3945 N N . LYS A 1 515 ? 9.620 -14.658 -10.621 1.00 64.31 515 LYS A N 1
ATOM 3946 C CA . LYS A 1 515 ? 10.532 -14.618 -9.477 1.00 64.31 515 LYS A CA 1
ATOM 3947 C C . LYS A 1 515 ? 11.003 -16.037 -9.183 1.00 64.31 515 LYS A C 1
ATOM 3949 O O . LYS A 1 515 ? 10.184 -16.923 -8.959 1.00 64.31 515 LYS A O 1
ATOM 3954 N N . GLN A 1 516 ? 12.313 -16.251 -9.215 1.00 72.69 516 GLN A N 1
ATOM 3955 C CA . GLN A 1 516 ? 12.891 -17.536 -8.835 1.00 72.69 516 GLN A CA 1
ATOM 3956 C C . GLN A 1 516 ? 12.881 -17.668 -7.310 1.00 72.69 516 GLN A C 1
ATOM 3958 O O . GLN A 1 516 ? 12.989 -16.673 -6.591 1.00 72.69 516 GLN A O 1
ATOM 3963 N N . PHE A 1 517 ? 12.693 -18.894 -6.827 1.00 77.81 517 PHE A N 1
ATOM 3964 C CA . PHE A 1 517 ? 12.767 -19.185 -5.402 1.00 77.81 517 PHE A CA 1
ATOM 3965 C C . PHE A 1 517 ? 14.206 -18.986 -4.917 1.00 77.81 517 PHE A C 1
ATOM 3967 O O . PHE A 1 517 ? 15.131 -19.599 -5.445 1.00 77.81 517 PHE A O 1
ATOM 3974 N N . GLU A 1 518 ? 14.378 -18.142 -3.905 1.00 75.19 518 GLU A N 1
ATOM 3975 C CA . GLU A 1 518 ? 15.667 -17.861 -3.275 1.00 75.19 518 GLU A CA 1
ATOM 3976 C C . GLU A 1 518 ? 15.582 -18.263 -1.801 1.00 75.19 518 GLU A C 1
ATOM 3978 O O . GLU A 1 518 ? 14.872 -17.628 -1.013 1.00 75.19 518 GLU A O 1
ATOM 3983 N N . MET A 1 519 ? 16.306 -19.323 -1.431 1.00 76.50 519 MET A N 1
ATOM 3984 C CA . MET A 1 519 ? 16.262 -19.899 -0.082 1.00 76.50 519 MET A CA 1
ATOM 3985 C C . MET A 1 519 ? 16.617 -18.862 0.992 1.00 76.50 519 MET A C 1
ATOM 3987 O O . MET A 1 519 ? 15.923 -18.754 2.003 1.00 76.50 519 MET A O 1
ATOM 3991 N N . ASP A 1 520 ? 17.629 -18.034 0.733 1.00 71.25 520 ASP A N 1
ATOM 3992 C CA . ASP A 1 520 ? 18.088 -16.999 1.662 1.00 71.25 520 ASP A CA 1
ATOM 3993 C C . ASP A 1 520 ? 16.991 -15.970 1.962 1.00 71.25 520 ASP A C 1
ATOM 3995 O O . ASP A 1 520 ? 16.765 -15.601 3.118 1.00 71.25 520 ASP A O 1
ATOM 3999 N N . THR A 1 521 ? 16.244 -15.535 0.936 1.00 71.00 521 THR A N 1
ATOM 4000 C CA . THR A 1 521 ? 15.138 -14.588 1.133 1.00 71.00 521 THR A CA 1
ATOM 4001 C C . THR A 1 521 ? 13.996 -15.244 1.908 1.00 71.00 521 THR A C 1
ATOM 4003 O O . THR A 1 521 ? 13.429 -14.628 2.812 1.00 71.00 521 THR A O 1
ATOM 4006 N N . PHE A 1 522 ? 13.662 -16.496 1.581 1.00 79.69 522 PHE A N 1
ATOM 4007 C CA . PHE A 1 522 ? 12.593 -17.241 2.246 1.00 79.69 522 PHE A CA 1
ATOM 4008 C C . PHE A 1 522 ? 12.869 -17.442 3.741 1.00 79.69 522 PHE A C 1
ATOM 4010 O O . PHE A 1 522 ? 11.994 -17.181 4.571 1.00 79.69 522 PHE A O 1
ATOM 4017 N N . VAL A 1 523 ? 14.092 -17.845 4.097 1.00 80.12 523 VAL A N 1
ATOM 4018 C CA . VAL A 1 523 ? 14.515 -18.015 5.494 1.00 80.12 523 VAL A CA 1
ATOM 4019 C C . VAL A 1 523 ? 14.475 -16.677 6.231 1.00 80.12 523 VAL A C 1
ATOM 4021 O O . VAL A 1 523 ? 13.902 -16.604 7.318 1.00 80.12 523 VAL A O 1
ATOM 4024 N N . ALA A 1 524 ? 14.988 -15.599 5.629 1.00 72.50 524 ALA A N 1
ATOM 4025 C CA . ALA A 1 524 ? 14.952 -14.269 6.236 1.00 72.50 524 ALA A CA 1
ATOM 4026 C C . ALA A 1 524 ? 13.515 -13.798 6.530 1.00 72.50 524 ALA A C 1
ATOM 4028 O O . ALA A 1 524 ? 13.223 -13.349 7.639 1.00 72.50 524 ALA A O 1
ATOM 4029 N N . MET A 1 525 ? 12.591 -13.950 5.574 1.00 73.75 525 MET A N 1
ATOM 4030 C CA . MET A 1 525 ? 11.177 -13.611 5.786 1.00 73.75 525 MET A CA 1
ATOM 4031 C C . MET A 1 525 ? 10.517 -14.503 6.839 1.00 73.75 525 MET A C 1
ATOM 4033 O O . MET A 1 525 ? 9.764 -14.000 7.671 1.00 73.75 525 MET A O 1
ATOM 4037 N N . SER A 1 526 ? 10.833 -15.798 6.854 1.00 80.81 526 SER A N 1
ATOM 4038 C CA . SER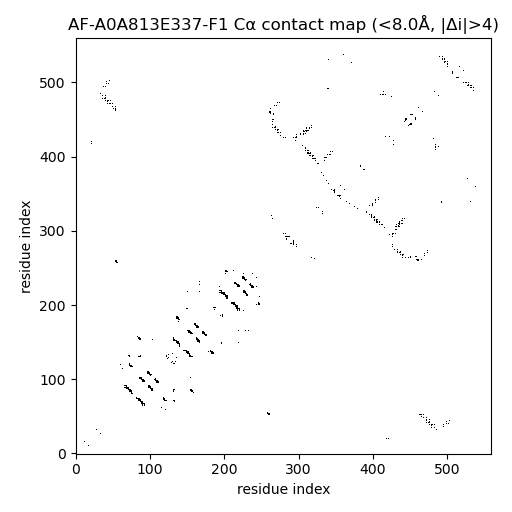 A 1 526 ? 10.302 -16.741 7.844 1.00 80.81 526 SER A CA 1
ATOM 4039 C C . SER A 1 526 ? 10.755 -16.391 9.263 1.00 80.81 526 SER A C 1
ATOM 4041 O O . SER A 1 526 ? 9.931 -16.374 10.174 1.00 80.81 526 SER A O 1
ATOM 4043 N N . ILE A 1 527 ? 12.028 -16.026 9.455 1.00 80.69 527 ILE A N 1
ATOM 4044 C CA . ILE A 1 527 ? 12.556 -15.568 10.752 1.00 80.69 527 ILE A CA 1
ATOM 4045 C C . ILE A 1 527 ? 11.824 -14.313 11.224 1.00 80.69 527 ILE A C 1
ATOM 4047 O O . ILE A 1 527 ? 11.422 -14.243 12.389 1.00 80.69 527 ILE A O 1
ATOM 4051 N N . VAL A 1 528 ? 11.625 -13.338 10.327 1.00 74.44 528 VAL A N 1
ATOM 4052 C CA . VAL A 1 528 ? 10.877 -12.118 10.648 1.00 74.44 528 VAL A CA 1
ATOM 4053 C C . VAL A 1 528 ? 9.474 -12.491 11.110 1.00 74.44 528 VAL A C 1
ATOM 4055 O O . VAL A 1 528 ? 9.122 -12.151 12.235 1.00 74.44 528 VAL A O 1
ATOM 4058 N N . VAL A 1 529 ? 8.709 -13.248 10.313 1.00 79.56 529 VAL A N 1
ATOM 4059 C CA . VAL A 1 529 ? 7.332 -13.649 10.653 1.00 79.56 529 VAL A CA 1
ATOM 4060 C C . VAL A 1 529 ? 7.275 -14.425 11.967 1.00 79.56 529 VAL A C 1
ATOM 4062 O O . VAL A 1 529 ? 6.456 -14.088 12.822 1.00 79.56 529 VAL A O 1
ATOM 4065 N N . MET A 1 530 ? 8.168 -15.394 12.184 1.00 81.88 530 MET A N 1
ATOM 4066 C CA . MET A 1 530 ? 8.240 -16.129 13.449 1.00 81.88 530 MET A CA 1
ATOM 4067 C C . MET A 1 530 ? 8.487 -15.179 14.620 1.00 81.88 530 MET A C 1
ATOM 4069 O O . MET A 1 530 ? 7.711 -15.176 15.570 1.00 81.88 530 MET A O 1
ATOM 4073 N N . THR A 1 531 ? 9.466 -14.280 14.518 1.00 79.12 531 THR A N 1
ATOM 4074 C CA . THR A 1 531 ? 9.769 -13.327 15.597 1.00 79.12 531 THR A CA 1
ATOM 4075 C C . THR A 1 531 ? 8.595 -12.384 15.869 1.00 79.12 531 THR A C 1
ATOM 4077 O O . THR A 1 531 ? 8.288 -12.109 17.031 1.00 79.12 531 THR A O 1
ATOM 4080 N N . VAL A 1 532 ? 7.882 -11.938 14.824 1.00 74.00 532 VAL A N 1
ATOM 4081 C CA . VAL A 1 532 ? 6.649 -11.151 14.978 1.00 74.00 532 VAL A CA 1
ATOM 4082 C C . VAL A 1 532 ? 5.599 -11.931 15.762 1.00 74.00 532 VAL A C 1
ATOM 4084 O O . VAL A 1 532 ? 5.058 -11.424 16.746 1.00 74.00 532 VAL A O 1
ATOM 4087 N N . THR A 1 533 ? 5.292 -13.149 15.315 1.00 78.31 533 THR A N 1
ATOM 4088 C CA . THR A 1 533 ? 4.246 -13.977 15.925 1.00 78.31 533 THR A CA 1
ATOM 4089 C C . THR A 1 533 ? 4.581 -14.296 17.379 1.00 78.31 533 THR A C 1
ATOM 4091 O O . THR A 1 533 ? 3.745 -14.074 18.250 1.00 78.31 533 THR A O 1
ATOM 4094 N N . THR A 1 534 ? 5.827 -14.680 17.674 1.00 81.69 534 THR A N 1
ATOM 4095 C CA . THR A 1 534 ? 6.305 -14.931 19.038 1.00 81.69 534 THR A CA 1
ATOM 4096 C C . THR A 1 534 ? 6.181 -13.692 19.921 1.00 81.69 534 THR A C 1
ATOM 4098 O O . THR A 1 534 ? 5.663 -13.786 21.030 1.00 81.69 534 THR A O 1
ATOM 4101 N N . TYR A 1 535 ? 6.595 -12.513 19.444 1.00 78.94 535 TYR A N 1
ATOM 4102 C CA . TYR A 1 535 ? 6.453 -11.267 20.204 1.00 78.94 535 TYR A CA 1
ATOM 4103 C C . TYR A 1 535 ? 4.987 -10.962 20.548 1.00 78.94 535 TYR A C 1
ATOM 4105 O O . TYR A 1 535 ? 4.683 -10.556 21.672 1.00 78.94 535 TYR A O 1
ATOM 4113 N N . MET A 1 536 ? 4.078 -11.169 19.593 1.00 76.44 536 MET A N 1
ATOM 4114 C CA . MET A 1 536 ? 2.648 -10.922 19.785 1.00 76.44 536 MET A CA 1
ATOM 4115 C C . MET A 1 536 ? 2.020 -11.920 20.766 1.00 76.44 536 MET A C 1
ATOM 4117 O O . MET A 1 536 ? 1.284 -11.485 21.650 1.00 76.44 536 MET A O 1
ATOM 4121 N N . PHE A 1 537 ? 2.364 -13.211 20.690 1.00 79.38 537 PHE A N 1
ATOM 4122 C CA . PHE A 1 537 ? 1.905 -14.213 21.661 1.00 79.38 537 PHE A CA 1
ATOM 4123 C C . PHE A 1 537 ? 2.409 -13.913 23.074 1.00 79.38 537 PHE A C 1
ATOM 4125 O O . PHE A 1 537 ? 1.613 -13.822 24.004 1.00 79.38 537 PHE A O 1
ATOM 4132 N N . LEU A 1 538 ? 3.700 -13.596 23.223 1.00 79.06 538 LEU A N 1
ATOM 4133 C CA . LEU A 1 538 ? 4.262 -13.178 24.512 1.00 79.06 538 LEU A CA 1
ATOM 4134 C C . LEU A 1 538 ? 3.547 -11.949 25.089 1.00 79.06 538 LEU A C 1
ATOM 4136 O O . LEU A 1 538 ? 3.488 -11.771 26.306 1.00 79.06 538 LEU A O 1
ATOM 4140 N N . LYS A 1 539 ? 3.045 -11.050 24.233 1.00 74.38 539 LYS A N 1
ATOM 4141 C CA . LYS A 1 539 ? 2.280 -9.882 24.679 1.00 74.38 539 LYS A CA 1
ATOM 4142 C C . LYS A 1 539 ? 0.883 -10.255 25.150 1.00 74.38 539 LYS A C 1
ATOM 4144 O O . LYS A 1 539 ? 0.473 -9.768 26.201 1.00 74.38 539 LYS A O 1
ATOM 4149 N N . GLN A 1 540 ? 0.197 -11.123 24.414 1.00 76.94 540 GLN A N 1
ATOM 4150 C CA . GLN A 1 540 ? -1.116 -11.631 24.800 1.00 76.94 540 GLN A CA 1
ATOM 4151 C C . GLN A 1 540 ? -1.061 -12.351 26.152 1.00 76.94 540 GLN A C 1
ATOM 4153 O O . GLN A 1 540 ? -1.866 -12.042 27.029 1.00 76.94 540 GLN A O 1
ATOM 4158 N N . ASP A 1 541 ? -0.066 -13.214 26.362 1.00 79.62 541 ASP A N 1
ATOM 4159 C CA . ASP A 1 541 ? 0.104 -13.951 27.620 1.00 79.62 541 ASP A CA 1
ATOM 4160 C C . ASP A 1 541 ? 0.392 -13.019 28.805 1.00 79.62 541 ASP A C 1
ATOM 4162 O O . ASP A 1 541 ? -0.144 -13.196 29.904 1.00 79.62 541 ASP A O 1
ATOM 4166 N N . LEU A 1 542 ? 1.209 -11.982 28.587 1.00 78.50 542 LEU A N 1
ATOM 4167 C CA . LEU A 1 542 ? 1.504 -10.978 29.609 1.00 78.50 542 LEU A CA 1
ATOM 4168 C C . LEU A 1 542 ? 0.253 -10.181 29.997 1.00 78.50 542 LEU A C 1
ATOM 4170 O O . LEU A 1 542 ? 0.023 -9.929 31.181 1.00 78.50 542 LEU A O 1
ATOM 4174 N N . ASP A 1 543 ? -0.535 -9.759 29.011 1.00 74.94 543 ASP A N 1
ATOM 4175 C CA . ASP A 1 543 ? -1.748 -8.981 29.249 1.00 74.94 543 ASP A CA 1
ATOM 4176 C C . ASP A 1 543 ? -2.833 -9.849 29.919 1.00 74.94 543 ASP A C 1
ATOM 4178 O O . ASP A 1 543 ? -3.510 -9.376 30.834 1.00 74.94 543 ASP A O 1
ATOM 4182 N N . ALA A 1 544 ? -2.931 -11.137 29.564 1.00 77.00 544 ALA A N 1
ATOM 4183 C CA . ALA A 1 544 ? -3.803 -12.105 30.235 1.00 77.00 544 ALA A CA 1
ATOM 4184 C C . ALA A 1 544 ? -3.389 -12.335 31.699 1.00 77.00 544 ALA A C 1
ATOM 4186 O O . ALA A 1 544 ? -4.228 -12.273 32.598 1.00 77.00 544 ALA A O 1
ATOM 4187 N N . SER A 1 545 ? -2.090 -12.512 31.953 1.00 78.81 545 SER A N 1
ATOM 4188 C CA . SER A 1 545 ? -1.541 -12.697 33.304 1.00 78.81 545 SER A CA 1
ATOM 4189 C C . SER A 1 545 ? -1.794 -11.482 34.204 1.00 78.81 545 SER A C 1
ATOM 4191 O O . SER A 1 545 ? -2.163 -11.629 35.366 1.00 78.81 545 SER A O 1
ATOM 4193 N N . LYS A 1 546 ? -1.658 -10.261 33.667 1.00 78.00 546 LYS A N 1
ATOM 4194 C CA . LYS A 1 546 ? -1.989 -9.022 34.392 1.00 78.00 546 LYS A CA 1
ATOM 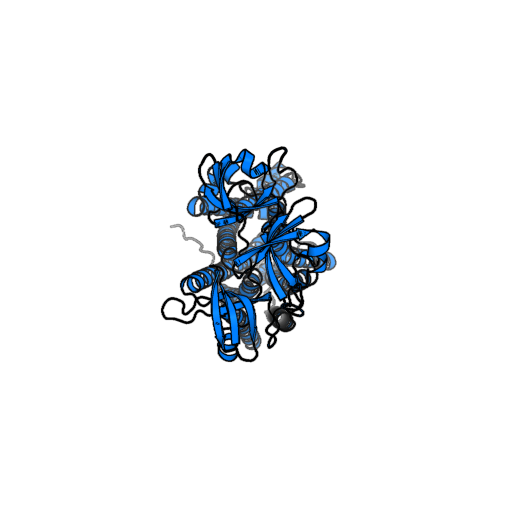4195 C C . LYS A 1 546 ? -3.479 -8.901 34.706 1.00 78.00 546 LYS A C 1
ATOM 4197 O O . LYS A 1 546 ? -3.820 -8.401 35.772 1.00 78.00 546 LYS A O 1
ATOM 4202 N N . ALA A 1 547 ? -4.351 -9.339 33.797 1.00 74.81 547 ALA A N 1
ATOM 4203 C CA . ALA A 1 547 ? -5.795 -9.314 34.018 1.00 74.81 547 ALA A CA 1
ATOM 4204 C C . ALA A 1 547 ? -6.226 -10.279 35.135 1.00 74.81 547 ALA A C 1
ATOM 4206 O O . ALA A 1 547 ? -7.091 -9.931 35.931 1.00 74.81 547 ALA A O 1
ATOM 4207 N N . LEU A 1 548 ? -5.591 -11.453 35.225 1.00 74.75 548 LEU A N 1
ATOM 4208 C CA . LEU A 1 548 ? -5.793 -12.419 36.313 1.00 74.75 548 LEU A CA 1
ATOM 4209 C C . LEU A 1 548 ? -5.298 -11.900 37.673 1.00 74.75 548 LEU A C 1
ATOM 4211 O O . LEU A 1 548 ? -5.872 -12.242 38.701 1.00 74.75 548 LEU A O 1
ATOM 4215 N N . ALA A 1 549 ? -4.249 -11.074 37.683 1.00 75.69 549 ALA A N 1
ATOM 4216 C CA . ALA A 1 549 ? -3.658 -10.519 38.901 1.00 75.69 549 ALA A CA 1
ATOM 4217 C C . ALA A 1 549 ? -4.340 -9.231 39.415 1.00 75.69 549 ALA A C 1
ATOM 4219 O O . ALA A 1 549 ? -3.962 -8.724 40.472 1.00 75.69 549 ALA A O 1
ATOM 4220 N N . ALA A 1 550 ? -5.306 -8.664 38.682 1.00 72.38 550 ALA A N 1
ATOM 4221 C CA . ALA A 1 550 ? -5.994 -7.442 39.095 1.00 72.38 550 ALA A CA 1
ATOM 4222 C C . ALA A 1 550 ? -7.037 -7.737 40.199 1.00 72.38 550 ALA A C 1
ATOM 4224 O O . ALA A 1 550 ? -7.820 -8.678 40.052 1.00 72.38 550 ALA A O 1
ATOM 4225 N N . PRO A 1 551 ? -7.090 -6.952 41.296 1.00 59.03 551 PRO A N 1
ATOM 4226 C CA . PRO A 1 551 ? -8.086 -7.149 42.347 1.00 59.03 551 PRO A CA 1
ATOM 4227 C C . PRO A 1 551 ? -9.504 -6.950 41.795 1.00 59.03 551 PRO A C 1
ATOM 4229 O O . PRO A 1 551 ? -9.749 -6.029 41.014 1.00 59.03 551 PRO A O 1
ATOM 4232 N N . ALA A 1 552 ? -10.440 -7.816 42.201 1.00 55.12 552 ALA A N 1
ATOM 4233 C CA . ALA A 1 552 ? -11.834 -7.748 41.770 1.00 55.12 552 ALA A CA 1
ATOM 4234 C C . ALA A 1 552 ? -12.438 -6.362 42.078 1.00 55.12 552 ALA A C 1
ATOM 4236 O O . ALA A 1 552 ? -12.168 -5.813 43.153 1.00 55.12 552 ALA A O 1
ATOM 4237 N N . PRO A 1 553 ? -13.258 -5.786 41.175 1.00 48.31 553 PRO A N 1
ATOM 4238 C CA . PRO A 1 553 ? -13.881 -4.495 41.423 1.00 48.31 553 PRO A CA 1
ATOM 4239 C C . PRO A 1 553 ? -14.719 -4.584 42.701 1.00 48.31 553 PRO A C 1
ATOM 4241 O O . PRO A 1 553 ? -15.578 -5.463 42.828 1.00 48.31 553 PRO A O 1
ATOM 4244 N N . LYS A 1 554 ? -14.449 -3.690 43.662 1.00 45.19 554 LYS A N 1
ATOM 4245 C CA . LYS A 1 554 ? -15.275 -3.544 44.863 1.00 45.19 554 LYS A CA 1
ATOM 4246 C C . LYS A 1 554 ? -16.703 -3.289 44.390 1.00 45.19 554 LYS A C 1
ATOM 4248 O O . LYS A 1 554 ? -16.956 -2.269 43.753 1.00 45.19 554 LYS A O 1
ATOM 4253 N N . LYS A 1 555 ? -17.619 -4.223 44.672 1.00 42.00 555 LYS A N 1
ATOM 4254 C CA . LYS A 1 555 ? -19.056 -3.961 44.557 1.00 42.00 555 LYS A CA 1
ATOM 4255 C C . LYS A 1 555 ? -19.319 -2.678 45.340 1.00 42.00 555 LYS A C 1
ATOM 4257 O O . LYS A 1 555 ? -18.967 -2.618 46.518 1.00 42.00 555 LYS A O 1
ATOM 4262 N N . ALA A 1 556 ? -19.841 -1.655 44.666 1.00 44.72 556 ALA A N 1
ATOM 4263 C CA . ALA A 1 556 ? -20.357 -0.478 45.340 1.00 44.72 556 ALA A CA 1
ATOM 4264 C C . ALA A 1 556 ? -21.355 -0.985 46.384 1.00 44.72 556 ALA A C 1
ATOM 4266 O O . ALA A 1 556 ? -22.284 -1.712 46.039 1.00 44.72 556 ALA A O 1
ATOM 4267 N N . ALA A 1 557 ? -21.064 -0.725 47.656 1.00 45.34 557 ALA A N 1
ATOM 4268 C CA . ALA A 1 557 ? -21.996 -1.011 48.724 1.00 45.34 557 ALA A CA 1
ATOM 4269 C C . ALA A 1 557 ? -23.229 -0.141 48.483 1.00 45.34 557 ALA A C 1
ATOM 4271 O O . ALA A 1 557 ? -23.098 1.071 48.314 1.00 45.34 557 ALA A O 1
ATOM 4272 N N . ASP A 1 558 ? -24.390 -0.784 48.432 1.00 46.00 558 ASP A N 1
ATOM 4273 C CA . ASP A 1 558 ? -25.687 -0.132 48.450 1.00 46.00 558 ASP A CA 1
ATOM 4274 C C . ASP A 1 558 ? -25.771 0.733 49.716 1.00 46.00 558 ASP A C 1
ATOM 4276 O O . ASP A 1 558 ? -25.922 0.226 50.829 1.00 46.00 558 ASP A O 1
ATOM 4280 N N . THR A 1 559 ? -25.612 2.047 49.568 1.00 44.59 559 THR A N 1
ATOM 4281 C CA . THR A 1 559 ? -26.070 3.009 50.572 1.00 44.59 559 THR A CA 1
ATOM 4282 C C . THR A 1 559 ? -27.552 3.250 50.335 1.00 44.59 559 THR A C 1
ATOM 4284 O O . THR A 1 559 ? -27.927 3.881 49.345 1.00 44.59 559 THR A O 1
ATOM 4287 N N . VAL A 1 560 ? -28.335 2.657 51.239 1.00 41.34 560 VAL A N 1
ATOM 4288 C CA . VAL A 1 560 ? -29.760 2.890 51.522 1.00 41.34 560 VAL A CA 1
ATOM 4289 C C . VAL A 1 560 ? -30.031 4.355 51.832 1.00 41.34 560 VAL A C 1
ATOM 4291 O O . VAL A 1 560 ? -29.166 4.973 52.498 1.00 41.34 560 VAL A O 1
#

Organism: Polarella glacialis (NCBI:txid89957)

Nearest PDB structures (foldseek):
  6xbo-assembly1_A  TM=7.667E-01  e=5.990E-09  Mus musculus
  6i1r-assembly1_A  TM=6.935E-01  e=3.548E-08  Zea mays
  6i1r-assembly1_B  TM=6.881E-01  e=3.105E-08  Zea mays
  5oge-assembly4_F  TM=6.451E-01  e=1.341E-03  Saccharomyces cerevisiae S288C
  4qvz-assembly2_B  TM=3.626E-01  e=7.023E-02  Homo sapiens

Sequence (560 aa):
MVQSDMKSYTDATFSDVANSAKKEASKPSSGFLLLLWSLFVLNRALHPIAIDYSKRATSAPEAGAYKLGSPVSLKGDGERYDGHIFSAEITDVTKDGVKVWYTAGGFKRYTKAEFDKLLTVVAKTGPGSYGVGAQVRLKGLGDRYAGKFFIADVVEISRDTVKVKYGGGGWRRFPKKEFEGLLTAIPEATAGKQEVGMHVRLQGTGKWYADKAFYVDIVDVSDDTVKVMYADGTYKRMPTAAFEALRAQKAQKGEVVRELRYKKLSPVLFKLVLCFLTCNVIALFDKDGWKAGLAKCHTGPSIPLFAFIGSVYALGDFLEMMSMGGMDGAAYQVLLQSKLVVTALMMWAIKGRSARQTRTQWAALLTVTLGMVIFMTTQSKGGSGGKKQAAGMFATSLVLLKVIVSCYAAVNSDASLKKYANLPLNAQLSQLFLPWFVMSFVLALIFEPSVVSSPESFFHGWNFGTILVVLSFSVKTVLTMTLLKTLDSISKNIGEAVAVLVIYVMQVTMPSFGKQFEMDTFVAMSIVVMTVTTYMFLKQDLDASKALAAPAPKKAADTV

Mean predicted aligned error: 18.5 Å

Secondary structure (DSSP, 8-state):
--------TTS--HHHHHHHTTSSS-PPPHHHHHHHHHHHHHHHHHHHHHHHHHTS--SS--TT---TT-EEEEE--STTTTT-EEEEEEEEE-SSEEEEEETTS-EEEEEHHHHHHHEE------TT---TT-EEEEE--STTTTT-EEEEEEEEE-SSEEEEEETTS-EEEEEHHHHHHHEEPPPP--TT---TT-EEEEE--STTTTT-EEEEEEEEEETTEEEEEETTS-EEEEEHHHHHHHB-----S-------SS-TTHHHHHHHHHHHHHHHHHHHT-TT-HHHHHHHHH-STTHHHHHHHHHHHHHHHHHHHHHTTSS-HHHHHHHHTTHHHHHHHHHHHHHGGGGPPPHHHHHHHHHHHHHHHHHHHHHHTT---HHHHHHHHHHHHHHHHHHHHHHHHHHHHHHHHHHTTTS-HHHHHHHHHHHHHHHHHHHHHHH-GGGTS-HHHHSTT--HHHHHHHHHHHHHHHHHHHHHHHS-HHHHHHHHHHHHHHHHHHHHH-TTT-PPP-HHHHHHHHHHHHHHHHHHHHHHHHHHHHHHTSPPP-PPP---

pLDDT: mean 70.07, std 16.98, range [25.69, 95.12]